Protein AF-A0A6M3KLR3-F1 (afdb_monomer)

Foldseek 3Di:
DQWDWDDDPQWIFIAGNPPRHTPDIGNDPVVSVVVVVVVVVVVVVVDPDDDDPFQFADPPAWAFAAWAAWDDDPPAIDHRHPVLQVLQQVCVVVCPPVDFAFEAAPPDVVRPGQKTQPHWDADPTGIISRDMDGHPVRCCCRPPVQLGAKYWDWAACSVPGWDQHPVPRDTGGTYGRYMYRYNAACVTRNGHNPDGVVPVPPPCCVVCLVLPVVQALDQDPVRDGDQHQADPVSHGDVVSLLQSLCLLPPHHPNHHDPDPCSVSSVVSSCVNCVVVVHDHPPVPDDPVVVVVVVVVVVVVVVVVVVVVVVVVVVVVVVVVVVVVVVVVVVVVVVVVVVVVVVVVVVLVVQLVVQLVLQVPLPQDDDPSVVSSVVLVVCCVPPVPVSVVVSVVSVVVSVVSVVVVVVVPPDDDDPCPVPQLLVVLVVQLQVQCCPVVVVPPVCSVVSSVVSCVVCVPSNVSNVVVVD

pLDDT: mean 87.79, std 15.49, range [32.91, 98.62]

Secondary structure (DSSP, 8-state):
--EEEEEETTEEEEEETTT--EEEEESSHHHHHHHHHHHHHHHHTT-----S---PPPTTSPEEEEESEEEEETTEEEEE-HHHHHHHHHHHHTT-SSS--EEEETT-GGG---EEEEEEEE-SSEEEEEEEEE-HHHHHHHHTS---EEEEEEE-GGGT--EEPTTT--EESSEEEEEEEESSBTT-TTS--SSBS-TTS---S----GGGTTSEEEE-TT--EEEE-B-TTSSB-HHHHHHHHHHHHT-BTTB---STTHHHHHHHHHHHHHHTT-PPTT-SS-THHHHHHHHHHHHHHHHHHHHHHHHHHHHHHHHHHHHHHHHHHHHHHHHHHHHHHHHHHHHHHHHHHHHHHHHT-SSS---HHHHHHHHHHHHHH-HHHHHHHHHHHHHHHHHHHHTTTTTSSSS--TTTTS-HHHHHHHHHHHHHHHHSTT-GGGHHHHHHHHHHH-HHHHHHHHHHH-

Sequence (466 aa):
MPWDIKRDDGKYLVVESDTGKIVGTHDTEEDARKQLAALNINVRHSILLAFEPFATMEYGKPIKLLPMGTFYRGKRVLDLTRDRLQAMLDNFKRGLPRYRVGINLNHKEETGKVGDILDLGLLEDGLYATRYELSDRGRTAVEEEGYDAASAEVVWSLNGSTYQDPETGKEYDNVLVGAALTPRPFFGHKHVALFSADADAEVYDGGDVEEFKGGYLVVEEDGTEHLPVIGDDGKPDRRLMGAAWAALHGGYRGNKYEGPKKQEAIRKLKALYKRLGATPPGEGESSDKEAAMAEDVQKAEEFAAKLQEKDAEIERLTAEAAAAAEKLTAASEKLTVVEAERAAEKRSKRVEELKAEALAYESISLDTDRYVASILSLEEKAPDEASWVKEQFAALDKIAKAAGVTREIGSDREGEDQPPAEQFITLVSAMVTEKFGGDQSKWSEAMAVVGASHPQLAEAYAAAVR

Organism: NCBI:txid1070528

Structure (mmCIF, N/CA/C/O backbone):
data_AF-A0A6M3KLR3-F1
#
_entry.id   AF-A0A6M3KLR3-F1
#
loop_
_atom_site.group_PDB
_atom_site.id
_atom_site.type_symbol
_atom_site.label_atom_id
_atom_site.label_alt_id
_atom_site.label_comp_id
_atom_site.label_asym_id
_atom_site.label_entity_id
_atom_site.label_seq_id
_atom_site.pdbx_PDB_ins_code
_atom_site.Cartn_x
_atom_site.Cartn_y
_atom_site.Cartn_z
_atom_site.occupancy
_atom_site.B_iso_or_equiv
_atom_site.auth_seq_id
_atom_site.auth_comp_id
_atom_site.auth_asym_id
_atom_site.auth_atom_id
_atom_site.pdbx_PDB_model_num
ATOM 1 N N . MET A 1 1 ? -19.067 5.702 -14.223 1.00 64.69 1 MET A N 1
ATOM 2 C CA . MET A 1 1 ? -19.395 4.764 -13.125 1.00 64.69 1 MET A CA 1
ATOM 3 C C . MET A 1 1 ? -19.881 3.493 -13.792 1.00 64.69 1 MET A C 1
ATOM 5 O O . MET A 1 1 ? -20.559 3.647 -14.797 1.00 64.69 1 MET A O 1
ATOM 9 N N . PRO A 1 2 ? -19.514 2.291 -13.327 1.00 89.50 2 PRO A N 1
ATOM 10 C CA . PRO A 1 2 ? -19.787 1.059 -14.068 1.00 89.50 2 PRO A CA 1
ATOM 11 C C . PRO A 1 2 ? -21.244 0.582 -13.960 1.00 89.50 2 PRO A C 1
ATOM 13 O O . PRO A 1 2 ? -21.542 -0.520 -14.402 1.00 89.50 2 PRO A O 1
ATOM 16 N N . TRP A 1 3 ? -22.149 1.379 -13.378 1.00 95.62 3 TRP A N 1
ATOM 17 C CA . TRP A 1 3 ? -23.560 1.032 -13.233 1.00 95.62 3 TRP A CA 1
ATOM 18 C C . TRP A 1 3 ? -24.491 2.184 -13.587 1.00 95.62 3 TRP A C 1
ATOM 20 O O . TRP A 1 3 ? -24.219 3.338 -13.246 1.00 95.62 3 TRP A O 1
ATOM 30 N N . ASP A 1 4 ? -25.635 1.817 -14.159 1.00 97.00 4 ASP A N 1
ATOM 31 C CA . ASP A 1 4 ? -26.747 2.692 -14.520 1.00 97.00 4 ASP A CA 1
ATOM 32 C C . ASP A 1 4 ? -28.066 2.177 -13.932 1.00 97.00 4 ASP A C 1
ATOM 34 O O . ASP A 1 4 ? -28.208 0.995 -13.614 1.00 97.00 4 ASP A O 1
ATOM 38 N N . ILE A 1 5 ? -29.064 3.059 -13.822 1.00 97.69 5 ILE A N 1
ATOM 39 C CA . ILE A 1 5 ? -30.443 2.677 -13.491 1.00 97.69 5 ILE A CA 1
ATOM 40 C C . ILE A 1 5 ? -31.273 2.691 -14.777 1.00 97.69 5 ILE A C 1
ATOM 42 O O . ILE A 1 5 ? -31.345 3.712 -15.461 1.00 97.69 5 ILE A O 1
ATOM 46 N N . LYS A 1 6 ? -31.929 1.574 -15.099 1.00 97.75 6 LYS A N 1
ATOM 47 C CA . LYS A 1 6 ? -32.875 1.443 -16.220 1.00 97.75 6 LYS A CA 1
ATOM 48 C C . LYS A 1 6 ? -34.270 1.120 -15.700 1.00 97.75 6 LYS A C 1
ATOM 50 O O . LYS A 1 6 ? -34.410 0.469 -14.671 1.00 97.75 6 LYS A O 1
ATOM 55 N N . ARG A 1 7 ? -35.309 1.561 -16.409 1.00 97.44 7 ARG A N 1
ATOM 56 C CA . ARG A 1 7 ? -36.700 1.227 -16.080 1.00 97.44 7 ARG A CA 1
ATOM 57 C C . ARG A 1 7 ? -37.193 0.114 -16.998 1.00 97.44 7 ARG A C 1
ATOM 59 O O . ARG A 1 7 ? -37.080 0.263 -18.211 1.00 97.44 7 ARG A O 1
ATOM 66 N N . ASP A 1 8 ? -37.741 -0.949 -16.423 1.00 97.56 8 ASP A N 1
ATOM 67 C CA . ASP A 1 8 ? -38.302 -2.085 -17.161 1.00 97.56 8 ASP A CA 1
ATOM 68 C C . ASP A 1 8 ? -39.515 -2.655 -16.420 1.00 97.56 8 ASP A C 1
ATOM 70 O O . ASP A 1 8 ? -39.472 -2.821 -15.203 1.00 97.56 8 ASP A O 1
ATOM 74 N N . ASP A 1 9 ? -40.614 -2.872 -17.144 1.00 96.50 9 ASP A N 1
ATOM 75 C CA . ASP A 1 9 ? -41.904 -3.360 -16.623 1.00 96.50 9 ASP A CA 1
ATOM 76 C C . ASP A 1 9 ? -42.358 -2.713 -15.293 1.00 96.50 9 ASP A C 1
ATOM 78 O O . ASP A 1 9 ? -42.740 -3.361 -14.320 1.00 96.50 9 ASP A O 1
ATOM 82 N N . GLY A 1 10 ? -42.240 -1.385 -15.209 1.00 96.81 10 GLY A N 1
ATOM 83 C CA . GLY A 1 10 ? -42.621 -0.625 -14.015 1.00 96.81 10 GLY A CA 1
ATOM 84 C C . GLY A 1 10 ? -41.629 -0.688 -12.845 1.00 96.81 10 GLY A C 1
ATOM 85 O O . GLY A 1 10 ? -41.836 0.041 -11.877 1.00 96.81 10 GLY A O 1
ATOM 86 N N . LYS A 1 11 ? -40.539 -1.457 -12.949 1.00 98.06 11 LYS A N 1
ATOM 87 C CA . LYS A 1 11 ? -39.466 -1.566 -11.948 1.00 98.06 11 LYS A CA 1
ATOM 88 C C . LYS A 1 11 ? -38.209 -0.789 -12.349 1.00 98.06 11 LYS A C 1
ATOM 90 O O . LYS A 1 11 ? -38.035 -0.405 -13.507 1.00 98.06 11 LYS A O 1
ATOM 95 N N . TYR A 1 12 ? -37.319 -0.572 -11.381 1.00 98.31 12 TYR A N 1
ATOM 96 C CA . TYR A 1 12 ? -36.020 0.081 -11.553 1.00 98.31 12 TYR A CA 1
ATOM 97 C C . TYR A 1 12 ? -34.890 -0.942 -11.397 1.00 98.31 12 TYR A C 1
ATOM 99 O O . TYR A 1 12 ? -34.679 -1.509 -10.326 1.00 98.31 12 TYR A O 1
ATOM 107 N N . LEU A 1 13 ? -34.167 -1.188 -12.485 1.00 98.25 13 LEU A N 1
ATOM 108 C CA . LEU A 1 13 ? -33.046 -2.116 -12.573 1.00 98.25 13 LEU A CA 1
ATOM 109 C C . LEU A 1 13 ? -31.734 -1.356 -12.401 1.00 98.25 13 LEU A C 1
ATOM 111 O O . LEU A 1 13 ? -31.472 -0.421 -13.153 1.00 98.25 13 LEU A O 1
ATOM 115 N N . VAL A 1 14 ? -30.885 -1.785 -11.472 1.00 97.31 14 VAL A N 1
ATOM 116 C CA . VAL A 1 14 ? -29.479 -1.365 -11.438 1.00 97.31 14 VAL A CA 1
ATOM 117 C C . VAL A 1 14 ? -28.708 -2.339 -12.323 1.00 97.31 14 VAL A C 1
ATOM 119 O O . VAL A 1 14 ? -28.723 -3.546 -12.068 1.00 97.31 14 VAL A O 1
ATOM 122 N N . VAL A 1 15 ? -28.084 -1.840 -13.387 1.00 97.12 15 VAL A N 1
ATOM 123 C CA . VAL A 1 15 ? -27.393 -2.649 -14.400 1.00 97.12 15 VAL A CA 1
ATOM 124 C C . VAL A 1 15 ? -25.942 -2.225 -14.534 1.00 97.12 15 VAL A C 1
ATOM 126 O O . VAL A 1 15 ? -25.632 -1.045 -14.433 1.00 97.12 15 VAL A O 1
ATOM 129 N N . GLU A 1 16 ? -25.053 -3.181 -14.770 1.00 95.06 16 GLU A N 1
ATOM 130 C CA . GLU A 1 16 ? -23.662 -2.911 -15.128 1.00 95.06 16 GLU A CA 1
ATOM 131 C C . GLU A 1 16 ? -23.596 -2.339 -16.553 1.00 95.06 16 GLU A C 1
ATOM 133 O O . GLU A 1 16 ? -24.139 -2.934 -17.486 1.00 95.06 16 GLU A O 1
ATOM 138 N N . SER A 1 17 ? -22.980 -1.168 -16.716 1.00 92.56 17 SER A N 1
ATOM 139 C CA . SER A 1 17 ? -23.013 -0.377 -17.954 1.00 92.56 17 SER A CA 1
ATOM 140 C C . SER A 1 17 ? -22.397 -1.120 -19.143 1.00 92.56 17 SER A C 1
ATOM 142 O O . SER A 1 17 ? -22.931 -1.041 -20.248 1.00 92.56 17 SER A O 1
ATOM 144 N N . ASP A 1 18 ? -21.329 -1.889 -18.910 1.00 86.94 18 ASP A N 1
ATOM 145 C CA . ASP A 1 18 ? -20.565 -2.558 -19.972 1.00 86.94 18 ASP A CA 1
ATOM 146 C C . ASP A 1 18 ? -21.194 -3.887 -20.409 1.00 86.94 18 ASP A C 1
ATOM 148 O O . ASP A 1 18 ? -21.203 -4.230 -21.591 1.00 86.94 18 ASP A O 1
ATOM 152 N N . THR A 1 19 ? -21.729 -4.653 -19.456 1.00 94.12 19 THR A N 1
ATOM 153 C CA . THR A 1 19 ? -22.239 -6.012 -19.704 1.00 94.12 19 THR A CA 1
ATOM 154 C C . THR A 1 19 ? -23.759 -6.058 -19.840 1.00 94.12 19 THR A C 1
ATOM 156 O O . THR A 1 19 ? -24.314 -7.046 -20.319 1.00 94.12 19 THR A O 1
ATOM 159 N N . GLY A 1 20 ? -24.457 -5.015 -19.382 1.00 95.44 20 GLY A N 1
ATOM 160 C CA . GLY A 1 20 ? -25.910 -5.000 -19.237 1.00 95.44 20 GLY A CA 1
ATOM 161 C C . GLY A 1 20 ? -26.434 -5.919 -18.128 1.00 95.44 20 GLY A C 1
ATOM 162 O O . GLY A 1 20 ? -27.649 -6.082 -18.007 1.00 95.44 20 GLY A O 1
ATOM 163 N N . LYS A 1 21 ? -25.556 -6.529 -17.320 1.00 95.69 21 LYS A N 1
ATOM 164 C CA . LYS A 1 21 ? -25.944 -7.465 -16.261 1.00 95.69 21 LYS A CA 1
ATOM 165 C C . LYS A 1 21 ? -26.745 -6.749 -15.174 1.00 95.69 21 LYS A C 1
ATOM 167 O O . LYS A 1 21 ? -26.287 -5.760 -14.607 1.00 95.69 21 LYS A O 1
ATOM 172 N N . ILE A 1 22 ? -27.922 -7.280 -14.844 1.00 97.06 22 ILE A N 1
ATOM 173 C CA . ILE A 1 22 ? -28.763 -6.771 -13.754 1.00 97.06 22 ILE A CA 1
ATOM 174 C C . ILE A 1 22 ? -28.137 -7.178 -12.417 1.00 97.06 22 ILE A C 1
ATOM 176 O O . ILE A 1 22 ? -27.968 -8.365 -12.137 1.00 97.06 22 ILE A O 1
ATOM 180 N N . VAL A 1 23 ? -27.796 -6.187 -11.594 1.00 96.56 23 VAL A N 1
ATOM 181 C CA . VAL A 1 23 ? -27.228 -6.369 -10.247 1.00 96.56 23 VAL A CA 1
ATOM 182 C C . VAL A 1 23 ? -28.242 -6.082 -9.137 1.00 96.56 23 VAL A C 1
ATOM 184 O O . VAL A 1 23 ? -28.005 -6.418 -7.978 1.00 96.56 23 VAL A O 1
ATOM 187 N N . GLY A 1 24 ? -29.392 -5.499 -9.470 1.00 97.31 24 GLY A N 1
ATOM 188 C CA . GLY A 1 24 ? -30.522 -5.387 -8.555 1.00 97.31 24 GLY A CA 1
ATOM 189 C C . GLY A 1 24 ? -31.787 -4.872 -9.227 1.00 97.31 24 GLY A C 1
ATOM 190 O O . GLY A 1 24 ? -31.746 -4.287 -10.309 1.00 97.31 24 GLY A O 1
ATOM 191 N N . THR A 1 25 ? -32.922 -5.112 -8.579 1.00 98.06 25 THR A N 1
ATOM 192 C CA . THR A 1 25 ? -34.257 -4.755 -9.066 1.00 98.06 25 THR A CA 1
ATOM 193 C C . THR A 1 25 ? -35.068 -4.195 -7.909 1.00 98.06 25 THR A C 1
ATOM 195 O O . THR A 1 25 ? -35.180 -4.846 -6.873 1.00 98.06 25 THR A O 1
ATOM 198 N N . HIS A 1 26 ? -35.644 -3.010 -8.098 1.00 97.81 26 HIS A N 1
ATOM 199 C CA . HIS A 1 26 ? -36.351 -2.264 -7.059 1.00 97.81 26 HIS A CA 1
ATOM 200 C C . HIS A 1 26 ? -37.706 -1.788 -7.558 1.00 97.81 26 HIS A C 1
ATOM 202 O O . HIS A 1 26 ? -37.866 -1.469 -8.738 1.00 97.81 26 HIS A O 1
ATOM 208 N N . ASP A 1 27 ? -38.672 -1.696 -6.650 1.00 97.88 27 ASP A N 1
ATOM 209 C CA . ASP A 1 27 ? -40.000 -1.173 -6.973 1.00 97.88 27 ASP A CA 1
ATOM 210 C C . ASP A 1 27 ? -40.007 0.370 -7.056 1.00 97.88 27 ASP A C 1
ATOM 212 O O . ASP A 1 27 ? -40.893 0.949 -7.681 1.00 97.88 27 ASP A O 1
ATOM 216 N N . THR A 1 28 ? -39.000 1.050 -6.486 1.00 97.81 28 THR A N 1
ATOM 217 C CA . THR A 1 28 ? -38.865 2.517 -6.505 1.00 97.81 28 THR A CA 1
ATOM 218 C C . THR A 1 28 ? -37.498 2.970 -7.029 1.00 97.81 28 THR A C 1
ATOM 220 O O . THR A 1 28 ? -36.493 2.267 -6.899 1.00 97.81 28 THR A O 1
ATOM 223 N N . GLU A 1 29 ? -37.437 4.175 -7.610 1.00 97.31 29 GLU A N 1
ATOM 224 C CA . GLU A 1 29 ? -36.170 4.775 -8.059 1.00 97.31 29 GLU A CA 1
ATOM 225 C C . GLU A 1 29 ? -35.236 5.086 -6.882 1.00 97.31 29 GLU A C 1
ATOM 227 O O . GLU A 1 29 ? -34.014 5.009 -7.012 1.00 97.31 29 GLU A O 1
ATOM 232 N N . GLU A 1 30 ? -35.802 5.443 -5.727 1.00 97.12 30 GLU A N 1
ATOM 233 C CA . GLU A 1 30 ? -35.040 5.814 -4.536 1.00 97.12 30 GLU A CA 1
ATOM 234 C C . GLU A 1 30 ? -34.200 4.637 -4.023 1.00 97.12 30 GLU A C 1
ATOM 236 O O . GLU A 1 30 ? -33.014 4.803 -3.733 1.00 97.12 30 GLU A O 1
ATOM 241 N N . ASP A 1 31 ? -34.774 3.435 -3.983 1.00 96.75 31 ASP A N 1
ATOM 242 C CA . ASP A 1 31 ? -34.063 2.239 -3.524 1.00 96.75 31 ASP A CA 1
ATOM 243 C C . ASP A 1 31 ? -33.001 1.781 -4.533 1.00 96.75 31 ASP A C 1
ATOM 245 O O . ASP A 1 31 ? -31.880 1.433 -4.144 1.00 96.75 31 ASP A O 1
ATOM 249 N N . ALA A 1 32 ? -33.277 1.925 -5.836 1.00 97.50 32 ALA A N 1
ATOM 250 C CA . ALA A 1 32 ? -32.270 1.728 -6.878 1.00 97.50 32 ALA A CA 1
ATOM 251 C C . ALA A 1 32 ? -31.092 2.709 -6.732 1.00 97.50 32 ALA A C 1
ATOM 253 O O . ALA A 1 32 ? -29.932 2.313 -6.868 1.00 97.50 32 ALA A O 1
ATOM 254 N N . ARG A 1 33 ? -31.356 3.976 -6.378 1.00 96.81 33 ARG A N 1
ATOM 255 C CA . ARG A 1 33 ? -30.308 4.971 -6.089 1.00 96.81 33 ARG A CA 1
ATOM 256 C C . ARG A 1 33 ? -29.517 4.645 -4.823 1.00 96.81 33 ARG A C 1
ATOM 258 O O . ARG A 1 33 ? -28.307 4.862 -4.823 1.00 96.81 33 ARG A O 1
ATOM 265 N N . LYS A 1 34 ? -30.145 4.103 -3.774 1.00 96.19 34 LYS A N 1
ATOM 266 C CA . LYS A 1 34 ? -29.439 3.642 -2.560 1.00 96.19 34 LYS A CA 1
ATOM 267 C C . LYS A 1 34 ? -28.484 2.493 -2.877 1.00 96.19 34 LYS A C 1
ATOM 269 O O . LYS A 1 34 ? -27.325 2.545 -2.467 1.00 96.19 34 LYS A O 1
ATOM 274 N N . GLN A 1 35 ? -28.922 1.500 -3.658 1.00 96.00 35 GLN A N 1
ATOM 275 C CA . GLN A 1 35 ? -28.031 0.423 -4.099 1.00 96.00 35 GLN A CA 1
ATOM 276 C C . GLN A 1 35 ? -26.902 0.964 -4.985 1.00 96.00 35 GLN A C 1
ATOM 278 O O . GLN A 1 35 ? -25.744 0.610 -4.775 1.00 96.00 35 GLN A O 1
ATOM 283 N N . LEU A 1 36 ? -27.208 1.855 -5.934 1.00 94.88 36 LEU A N 1
ATOM 284 C CA . LEU A 1 36 ? -26.199 2.491 -6.781 1.00 94.88 36 LEU A CA 1
ATOM 285 C C . LEU A 1 36 ? -25.166 3.268 -5.945 1.00 94.88 36 LEU A C 1
ATOM 287 O O . LEU A 1 36 ? -23.969 3.183 -6.207 1.00 94.88 36 LEU A O 1
ATOM 291 N N . ALA A 1 37 ? -25.601 3.995 -4.912 1.00 92.31 37 ALA A N 1
ATOM 292 C CA . ALA A 1 37 ? -24.709 4.687 -3.986 1.00 92.31 37 ALA A CA 1
ATOM 293 C C . ALA A 1 37 ? -23.812 3.706 -3.211 1.00 92.31 37 ALA A C 1
ATOM 295 O O . ALA A 1 37 ? -22.608 3.937 -3.129 1.00 92.31 37 ALA A O 1
ATOM 296 N N . ALA A 1 38 ? -24.358 2.590 -2.718 1.00 90.94 38 ALA A N 1
ATOM 297 C CA . ALA A 1 38 ? -23.584 1.550 -2.037 1.00 90.94 38 ALA A CA 1
ATOM 298 C C . ALA A 1 38 ? -22.542 0.893 -2.962 1.00 90.94 38 ALA A C 1
ATOM 300 O O . ALA A 1 38 ? -21.378 0.752 -2.588 1.00 90.94 38 ALA A O 1
ATOM 301 N N . LEU A 1 39 ? -22.925 0.564 -4.200 1.00 89.94 39 LEU A N 1
ATOM 302 C CA . LEU A 1 39 ? -22.010 0.034 -5.216 1.00 89.94 39 LEU A CA 1
ATOM 303 C C . LEU A 1 39 ? -20.892 1.035 -5.546 1.00 89.94 39 LEU A C 1
ATOM 305 O O . LEU A 1 39 ? -19.725 0.659 -5.635 1.00 89.94 39 LEU A O 1
ATOM 309 N N . ASN A 1 40 ? -21.219 2.326 -5.645 1.00 83.50 40 ASN A N 1
ATOM 310 C CA . ASN A 1 40 ? -20.231 3.376 -5.893 1.00 83.50 40 ASN A CA 1
ATOM 311 C C . ASN A 1 40 ? -19.298 3.631 -4.702 1.00 83.50 40 ASN A C 1
ATOM 313 O O . ASN A 1 40 ? -18.135 3.964 -4.919 1.00 83.50 40 ASN A O 1
ATOM 317 N N . ILE A 1 41 ? -19.762 3.464 -3.460 1.00 78.38 41 ILE A N 1
ATOM 318 C CA . ILE A 1 41 ? -18.899 3.512 -2.268 1.00 78.38 41 ILE A CA 1
ATOM 319 C C . ILE A 1 41 ? -17.900 2.349 -2.297 1.00 78.38 41 ILE A C 1
ATOM 321 O O . ILE A 1 41 ? -16.714 2.559 -2.035 1.00 78.38 41 ILE A O 1
ATOM 325 N N . ASN A 1 42 ? -18.347 1.158 -2.698 1.00 68.31 42 ASN A N 1
ATOM 326 C CA . ASN A 1 42 ? -17.483 -0.017 -2.813 1.00 68.31 42 ASN A CA 1
ATOM 327 C C . ASN A 1 42 ? -16.468 0.109 -3.966 1.00 68.31 42 ASN A C 1
ATOM 329 O O . ASN A 1 42 ? -15.331 -0.323 -3.814 1.00 68.31 42 ASN A O 1
ATOM 333 N N . VAL A 1 43 ? -16.818 0.777 -5.074 1.00 64.75 43 VAL A N 1
ATOM 334 C CA . VAL A 1 43 ? -15.871 1.048 -6.181 1.00 64.75 43 VAL A CA 1
ATOM 335 C C . VAL A 1 43 ? -14.939 2.216 -5.911 1.00 64.75 43 VAL A C 1
ATOM 337 O O . VAL A 1 43 ? -13.802 2.221 -6.380 1.00 64.75 43 VAL A O 1
ATOM 340 N N . ARG A 1 44 ? -15.359 3.209 -5.122 1.00 48.28 44 ARG A N 1
ATOM 341 C CA . ARG A 1 44 ? -14.457 4.294 -4.711 1.00 48.28 44 ARG A CA 1
ATOM 342 C C . ARG A 1 44 ? -13.324 3.814 -3.804 1.00 48.28 44 ARG A C 1
ATOM 344 O O . ARG A 1 44 ? -12.291 4.467 -3.791 1.00 48.28 44 ARG A O 1
ATOM 351 N N . HIS A 1 45 ? -13.462 2.669 -3.136 1.00 46.06 45 HIS A N 1
ATOM 352 C CA . HIS A 1 45 ? -12.348 2.041 -2.416 1.00 46.06 45 HIS A CA 1
ATOM 353 C C . HIS A 1 45 ? -11.395 1.246 -3.329 1.00 46.06 45 HIS A C 1
ATOM 355 O O . HIS A 1 45 ? -10.300 0.905 -2.897 1.00 46.06 45 HIS A O 1
ATOM 361 N N . SER A 1 46 ? -11.759 0.989 -4.592 1.00 44.69 46 SER A N 1
ATOM 362 C CA . SER A 1 46 ? -10.899 0.296 -5.565 1.00 44.69 46 SER A CA 1
ATOM 363 C C . SER A 1 46 ? -10.278 1.214 -6.625 1.00 44.69 46 SER A C 1
ATOM 365 O O . SER A 1 46 ? -9.477 0.750 -7.430 1.00 44.69 46 SER A O 1
ATOM 367 N N . ILE A 1 47 ? -10.609 2.511 -6.639 1.00 42.50 47 ILE A N 1
ATOM 368 C CA . ILE A 1 47 ? -9.911 3.516 -7.455 1.00 42.50 47 ILE A CA 1
ATOM 369 C C . ILE A 1 47 ? -9.044 4.358 -6.518 1.00 42.50 47 ILE A C 1
ATOM 371 O O . ILE A 1 47 ? -9.415 5.448 -6.087 1.00 42.50 47 ILE A O 1
ATOM 375 N N . LEU A 1 48 ? -7.867 3.817 -6.205 1.00 38.06 48 LEU A N 1
ATOM 376 C CA . LEU A 1 48 ? -6.731 4.584 -5.709 1.00 38.06 48 LEU A CA 1
ATOM 377 C C . LEU A 1 48 ? -6.357 5.614 -6.784 1.00 38.06 48 LEU A C 1
ATOM 379 O O . LEU A 1 48 ? -5.688 5.304 -7.768 1.00 38.06 48 LEU A O 1
ATOM 383 N N . LEU A 1 49 ? -6.810 6.852 -6.601 1.00 38.47 49 LEU A N 1
ATOM 384 C CA . LEU A 1 49 ? -6.210 8.011 -7.248 1.00 38.47 49 LEU A CA 1
ATOM 385 C C . LEU A 1 49 ? -4.752 8.109 -6.767 1.00 38.47 49 LEU A C 1
ATOM 387 O O . LEU A 1 49 ? -4.474 8.536 -5.649 1.00 38.47 49 LEU A O 1
ATOM 391 N N . ALA A 1 50 ? -3.822 7.673 -7.623 1.00 41.78 50 ALA A N 1
ATOM 392 C CA . ALA A 1 50 ? -2.459 8.199 -7.683 1.00 41.78 50 ALA A CA 1
ATOM 393 C C . ALA A 1 50 ? -2.576 9.735 -7.731 1.00 41.78 50 ALA A C 1
ATOM 395 O O . ALA A 1 50 ? -3.372 10.258 -8.504 1.00 41.78 50 ALA A O 1
ATOM 396 N N . PHE A 1 51 ? -1.980 10.511 -6.834 1.00 36.66 51 PHE A N 1
ATOM 397 C CA . PHE A 1 51 ? -0.555 10.690 -6.600 1.00 36.66 51 PHE A CA 1
ATOM 398 C C . PHE A 1 51 ? -0.338 10.991 -5.106 1.00 36.66 51 PHE A C 1
ATOM 400 O O . PHE A 1 51 ? -0.580 12.103 -4.649 1.00 36.66 51 PHE A O 1
ATOM 407 N N . GLU A 1 52 ? 0.133 10.006 -4.350 1.00 35.12 52 GLU A N 1
ATOM 408 C CA . GLU A 1 52 ? 0.938 10.279 -3.152 1.00 35.12 52 GLU A CA 1
ATOM 409 C C . GLU A 1 52 ? 2.389 10.012 -3.555 1.00 35.12 52 GLU A C 1
ATOM 411 O O . GLU A 1 52 ? 2.583 9.184 -4.457 1.00 35.12 52 GLU A O 1
ATOM 416 N N . PRO A 1 53 ? 3.393 10.667 -2.943 1.00 39.66 53 PRO A N 1
ATOM 417 C CA . PRO A 1 53 ? 4.781 10.305 -3.178 1.00 39.66 53 PRO A CA 1
ATOM 418 C C . PRO A 1 53 ? 4.921 8.796 -2.972 1.00 39.66 53 PRO A C 1
ATOM 420 O O . PRO A 1 53 ? 4.551 8.237 -1.941 1.00 39.66 53 PRO A O 1
ATOM 423 N N . PHE A 1 54 ? 5.320 8.156 -4.061 1.00 42.81 54 PHE A N 1
ATOM 424 C CA . PHE A 1 54 ? 5.543 6.736 -4.242 1.00 42.81 54 PHE A CA 1
ATOM 425 C C . PHE A 1 54 ? 6.188 6.110 -3.000 1.00 42.81 54 PHE A C 1
ATOM 427 O O . PHE A 1 54 ? 7.178 6.637 -2.499 1.00 42.81 54 PHE A O 1
ATOM 434 N N . ALA A 1 55 ? 5.604 5.019 -2.487 1.00 46.81 55 ALA A N 1
ATOM 435 C CA . ALA A 1 55 ? 6.141 4.306 -1.333 1.00 46.81 55 ALA A CA 1
ATOM 436 C C . ALA A 1 55 ? 7.568 3.850 -1.662 1.00 46.81 55 ALA A C 1
ATOM 438 O O . ALA A 1 55 ? 7.773 2.934 -2.451 1.00 46.81 55 ALA A O 1
ATOM 439 N N . THR A 1 56 ? 8.543 4.553 -1.105 1.00 62.16 56 THR A N 1
ATOM 440 C CA . THR A 1 56 ? 9.962 4.299 -1.316 1.00 62.16 56 THR A CA 1
ATOM 441 C C . THR A 1 56 ? 10.346 3.116 -0.441 1.00 62.16 56 THR A C 1
ATOM 443 O O . THR A 1 56 ? 9.965 3.061 0.732 1.00 62.16 56 THR A O 1
ATOM 446 N N . MET A 1 57 ? 11.082 2.147 -0.980 1.00 77.75 57 MET A N 1
ATOM 447 C CA . MET A 1 57 ? 11.705 1.129 -0.143 1.00 77.75 57 MET A CA 1
ATOM 448 C C . MET A 1 57 ? 12.599 1.813 0.900 1.00 77.75 57 MET A C 1
ATOM 450 O O . MET A 1 57 ? 13.593 2.448 0.566 1.00 77.75 57 MET A O 1
ATOM 454 N N . GLU A 1 58 ? 12.256 1.661 2.177 1.00 82.38 58 GLU A N 1
ATOM 455 C CA . GLU A 1 58 ? 13.072 2.157 3.281 1.00 82.38 58 GLU A CA 1
ATOM 456 C C . GLU A 1 58 ? 13.984 1.043 3.797 1.00 82.38 58 GLU A C 1
ATOM 458 O O . GLU A 1 58 ? 13.518 -0.025 4.211 1.00 82.38 58 GLU A O 1
ATOM 463 N N . TYR A 1 59 ? 15.295 1.288 3.800 1.00 83.06 59 TYR A N 1
ATOM 464 C CA . TYR A 1 59 ? 16.260 0.326 4.319 1.00 83.06 59 TYR A CA 1
ATOM 465 C C . TYR A 1 59 ? 15.966 -0.037 5.786 1.00 83.06 59 TYR A C 1
ATOM 467 O O . TYR A 1 59 ? 15.760 0.826 6.637 1.00 83.06 59 TYR A O 1
ATOM 475 N N . GLY A 1 60 ? 15.947 -1.337 6.088 1.00 86.06 60 GLY A N 1
ATOM 476 C CA . GLY A 1 60 ? 15.665 -1.868 7.422 1.00 86.06 60 GLY A CA 1
ATOM 477 C C . GLY A 1 60 ? 14.181 -2.111 7.720 1.00 86.06 60 GLY A C 1
ATOM 478 O O . GLY A 1 60 ? 13.876 -2.713 8.751 1.00 86.06 60 GLY A O 1
ATOM 479 N N . LYS A 1 61 ? 13.257 -1.712 6.835 1.00 93.12 61 LYS A N 1
ATOM 480 C CA . LYS A 1 61 ? 11.831 -2.067 6.930 1.00 93.12 61 LYS A CA 1
ATOM 481 C C . LYS A 1 61 ? 11.498 -3.274 6.045 1.00 93.12 61 LYS A C 1
ATOM 483 O O . LYS A 1 61 ? 12.155 -3.470 5.029 1.00 93.12 61 LYS A O 1
ATOM 488 N N . PRO A 1 62 ? 10.470 -4.078 6.378 1.00 94.81 62 PRO A N 1
ATOM 489 C CA . PRO A 1 62 ? 10.027 -5.172 5.519 1.00 94.81 62 PRO A CA 1
ATOM 490 C C . PRO A 1 62 ? 9.766 -4.729 4.073 1.00 94.81 62 PRO A C 1
ATOM 492 O O . PRO A 1 62 ? 9.067 -3.745 3.840 1.00 94.81 62 PRO A O 1
ATOM 495 N N . ILE A 1 63 ? 10.267 -5.496 3.104 1.00 93.12 63 ILE A N 1
ATOM 496 C CA . ILE A 1 63 ? 10.076 -5.219 1.673 1.00 93.12 63 ILE A CA 1
ATOM 497 C C . ILE A 1 63 ? 8.871 -6.009 1.178 1.00 93.12 63 ILE A C 1
ATOM 499 O O . ILE A 1 63 ? 8.857 -7.235 1.291 1.00 93.12 63 ILE A O 1
ATOM 503 N N . LYS A 1 64 ? 7.879 -5.347 0.581 1.00 93.19 64 LYS A N 1
ATOM 504 C CA . LYS A 1 64 ? 6.784 -6.049 -0.101 1.00 93.19 64 LYS A CA 1
ATOM 505 C C . LYS A 1 64 ? 7.329 -6.721 -1.365 1.00 93.19 64 LYS A C 1
ATOM 507 O O . LYS A 1 64 ? 7.885 -6.045 -2.222 1.00 93.19 64 LYS A O 1
ATOM 512 N N . LEU A 1 65 ? 7.166 -8.038 -1.482 1.00 93.50 65 LEU A N 1
ATOM 513 C CA . LEU A 1 65 ? 7.625 -8.828 -2.633 1.00 93.50 65 LEU A CA 1
ATOM 514 C C . LEU A 1 65 ? 6.495 -9.140 -3.613 1.00 93.50 65 LEU A C 1
ATOM 516 O O . LEU A 1 65 ? 6.695 -9.073 -4.821 1.00 93.50 65 LEU A O 1
ATOM 520 N N . LEU A 1 66 ? 5.308 -9.471 -3.094 1.00 93.38 66 LEU A N 1
ATOM 521 C CA . LEU A 1 66 ? 4.113 -9.776 -3.883 1.00 93.38 66 LEU A CA 1
ATOM 522 C C . LEU A 1 66 ? 2.869 -9.196 -3.192 1.00 93.38 66 LEU A C 1
ATOM 524 O O . LEU A 1 66 ? 2.620 -9.544 -2.037 1.00 93.38 66 LEU A O 1
ATOM 528 N N . PRO A 1 67 ? 2.072 -8.341 -3.853 1.00 93.19 67 PRO A N 1
ATOM 529 C CA . PRO A 1 67 ? 0.803 -7.867 -3.323 1.00 93.19 67 PRO A CA 1
ATOM 530 C C . PRO A 1 67 ? -0.263 -8.960 -3.426 1.00 93.19 67 PRO A C 1
ATOM 532 O O . PRO A 1 67 ? -0.175 -9.862 -4.258 1.00 93.19 67 PRO A O 1
ATOM 535 N N . MET A 1 68 ? -1.299 -8.854 -2.603 1.00 94.00 68 MET A N 1
ATOM 536 C CA . MET A 1 68 ? -2.497 -9.678 -2.723 1.00 94.00 68 MET A CA 1
ATOM 537 C C . MET A 1 68 ? -3.495 -9.035 -3.695 1.00 94.00 68 MET A C 1
ATOM 539 O O . MET A 1 68 ? -3.665 -7.816 -3.689 1.00 94.00 68 MET A O 1
ATOM 543 N N . GLY A 1 69 ? -4.163 -9.844 -4.520 1.00 93.38 69 GLY A N 1
ATOM 544 C CA . GLY A 1 69 ? -5.205 -9.390 -5.448 1.00 93.38 69 GLY A CA 1
ATOM 545 C C . GLY A 1 69 ? -5.026 -9.887 -6.882 1.00 93.38 69 GLY A C 1
ATOM 546 O O . GLY A 1 69 ? -4.168 -10.720 -7.171 1.00 93.38 69 GLY A O 1
ATOM 547 N N . THR A 1 70 ? -5.846 -9.358 -7.789 1.00 92.44 70 THR A N 1
ATOM 548 C CA . THR A 1 70 ? -5.838 -9.724 -9.209 1.00 92.44 70 THR A CA 1
ATOM 549 C C . THR A 1 70 ? -5.230 -8.600 -10.047 1.00 92.44 70 THR A C 1
ATOM 551 O O . THR A 1 70 ? -5.703 -7.464 -10.017 1.00 92.44 70 THR A O 1
ATOM 554 N N . PHE A 1 71 ? -4.194 -8.925 -10.821 1.00 88.81 71 PHE A N 1
ATOM 555 C CA . PHE A 1 71 ? -3.394 -7.976 -11.596 1.00 88.81 71 PHE A CA 1
ATOM 556 C C . PHE A 1 71 ? -3.449 -8.289 -13.091 1.00 88.81 71 PHE A C 1
ATOM 558 O O . PHE A 1 71 ? -3.455 -9.451 -13.499 1.00 88.81 71 PHE A O 1
ATOM 565 N N . TYR A 1 72 ? -3.445 -7.243 -13.917 1.00 85.94 72 TYR A N 1
ATOM 566 C CA . TYR A 1 72 ? -3.636 -7.347 -15.364 1.00 85.94 72 TYR A CA 1
ATOM 567 C C . TYR A 1 72 ? -2.453 -6.744 -16.124 1.00 85.94 72 TYR A C 1
ATOM 569 O O . TYR A 1 72 ? -2.029 -5.626 -15.839 1.00 85.94 72 TYR A O 1
ATOM 577 N N . ARG A 1 73 ? -1.944 -7.461 -17.133 1.00 80.81 73 ARG A N 1
ATOM 578 C CA . ARG A 1 73 ? -0.980 -6.936 -18.118 1.00 80.81 73 ARG A CA 1
ATOM 579 C C . ARG A 1 73 ? -1.317 -7.476 -19.503 1.00 80.81 73 ARG A C 1
ATOM 581 O O . ARG A 1 73 ? -1.022 -8.629 -19.828 1.00 80.81 73 ARG A O 1
ATOM 588 N N . GLY A 1 74 ? -1.957 -6.647 -20.324 1.00 85.06 74 GLY A N 1
ATOM 589 C CA . GLY A 1 74 ? -2.500 -7.079 -21.612 1.00 85.06 74 GLY A CA 1
ATOM 590 C C . GLY A 1 74 ? -3.503 -8.222 -21.422 1.00 85.06 74 GLY A C 1
ATOM 591 O O . GLY A 1 74 ? -4.467 -8.086 -20.679 1.00 85.06 74 GLY A O 1
ATOM 592 N N . LYS A 1 75 ? -3.256 -9.370 -22.064 1.00 85.50 75 LYS A N 1
ATOM 593 C CA . LYS A 1 75 ? -4.094 -10.580 -21.930 1.00 85.50 75 LYS A CA 1
ATOM 594 C C . LYS A 1 75 ? -3.752 -11.445 -20.710 1.00 85.50 75 LYS A C 1
ATOM 596 O O . LYS A 1 75 ? -4.416 -12.451 -20.478 1.00 85.50 75 LYS A O 1
ATOM 601 N N . ARG A 1 76 ? -2.692 -11.112 -19.965 1.00 80.88 76 ARG A N 1
ATOM 602 C CA . ARG A 1 76 ? -2.260 -11.886 -18.796 1.00 80.88 76 ARG A CA 1
ATOM 603 C C . ARG A 1 76 ? -3.025 -11.416 -17.566 1.00 80.88 76 ARG A C 1
ATOM 605 O O . ARG A 1 76 ? -3.044 -10.220 -17.276 1.00 80.88 76 ARG A O 1
ATOM 612 N N . VAL A 1 77 ? -3.594 -12.377 -16.848 1.00 88.25 77 VAL A N 1
ATOM 613 C CA . VAL A 1 77 ? -4.228 -12.184 -15.543 1.00 88.25 77 VAL A CA 1
ATOM 614 C C . VAL A 1 77 ? -3.400 -12.945 -14.520 1.00 88.25 77 VAL A C 1
ATOM 616 O O . VAL A 1 77 ? -3.137 -14.134 -14.699 1.00 88.25 77 VAL A O 1
ATOM 619 N N . LEU A 1 78 ? -2.961 -12.252 -13.476 1.00 89.69 78 LEU A N 1
ATOM 620 C CA . LEU A 1 78 ? -2.218 -12.832 -12.369 1.00 89.69 78 LEU A CA 1
ATOM 621 C C . LEU A 1 78 ? -3.053 -12.699 -11.099 1.00 89.69 78 LEU A C 1
ATOM 623 O O . LEU A 1 78 ? -3.275 -11.589 -10.626 1.00 89.69 78 LEU A O 1
ATOM 627 N N . ASP A 1 79 ? -3.513 -13.827 -10.565 1.00 93.19 79 ASP A N 1
ATOM 628 C CA . ASP A 1 79 ? -4.320 -13.860 -9.347 1.00 93.19 79 ASP A CA 1
ATOM 629 C C . ASP A 1 79 ? -3.480 -14.316 -8.146 1.00 93.19 79 ASP A C 1
ATOM 631 O O . ASP A 1 79 ? -3.098 -15.487 -8.018 1.00 93.19 79 ASP A O 1
ATOM 635 N N . LEU A 1 80 ? -3.148 -13.354 -7.286 1.00 94.69 80 LEU A N 1
ATOM 636 C CA . LEU A 1 80 ? -2.314 -13.517 -6.101 1.00 94.69 80 LEU A CA 1
ATOM 637 C C . LEU A 1 80 ? -3.203 -13.631 -4.865 1.00 94.69 80 LEU A C 1
ATOM 639 O O . LEU A 1 80 ? -3.401 -12.677 -4.111 1.00 94.69 80 LEU A O 1
ATOM 643 N N . THR A 1 81 ? -3.756 -14.825 -4.672 1.00 96.94 81 THR A N 1
ATOM 644 C CA . THR A 1 81 ? -4.589 -15.148 -3.512 1.00 96.94 81 THR A CA 1
ATOM 645 C C . THR A 1 81 ? -3.748 -15.349 -2.252 1.00 96.94 81 THR A C 1
ATOM 647 O O . THR A 1 81 ? -2.564 -15.695 -2.313 1.00 96.94 81 THR A O 1
ATOM 650 N N . ARG A 1 82 ? -4.382 -15.200 -1.082 1.00 97.19 82 ARG A N 1
ATOM 651 C CA . ARG A 1 82 ? -3.747 -15.467 0.216 1.00 97.19 82 ARG A CA 1
ATOM 652 C C . ARG A 1 82 ? -3.148 -16.873 0.288 1.00 97.19 82 ARG A C 1
ATOM 654 O O . ARG A 1 82 ? -2.009 -17.010 0.718 1.00 97.19 82 ARG A O 1
ATOM 661 N N . ASP A 1 83 ? -3.871 -17.884 -0.188 1.00 98.12 83 ASP A N 1
ATOM 662 C CA . ASP A 1 83 ? -3.418 -19.282 -0.172 1.00 98.12 83 ASP A CA 1
ATOM 663 C C . ASP A 1 83 ? -2.160 -19.491 -1.019 1.00 98.12 83 ASP A C 1
ATOM 665 O O . ASP A 1 83 ? -1.258 -20.231 -0.632 1.00 98.12 83 ASP A O 1
ATOM 669 N N . ARG A 1 84 ? -2.059 -18.797 -2.159 1.00 97.44 84 ARG A N 1
ATOM 670 C CA . ARG A 1 84 ? -0.885 -18.876 -3.032 1.00 97.44 84 ARG A CA 1
ATOM 671 C C . ARG A 1 84 ? 0.348 -18.262 -2.374 1.00 97.44 84 ARG A C 1
ATOM 673 O O . ARG A 1 84 ? 1.430 -18.849 -2.410 1.00 97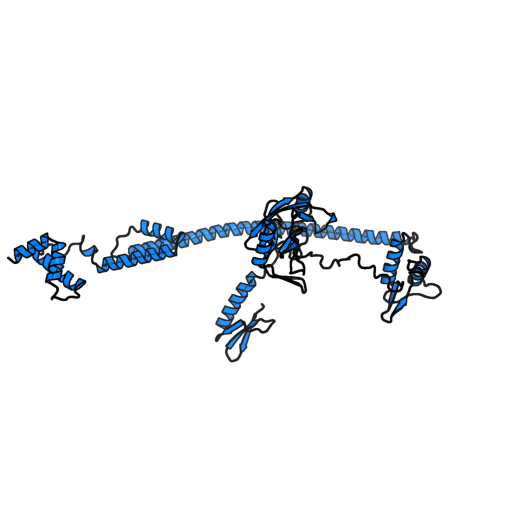.44 84 ARG A O 1
ATOM 680 N N . LEU A 1 85 ? 0.175 -17.098 -1.750 1.00 97.81 85 LEU A N 1
ATOM 681 C CA . LEU A 1 85 ? 1.242 -16.427 -1.008 1.00 97.81 85 LEU A CA 1
ATOM 682 C C . LEU A 1 85 ? 1.633 -17.212 0.255 1.00 97.81 85 LEU A C 1
ATOM 684 O O . LEU A 1 85 ? 2.817 -17.307 0.571 1.00 97.81 85 LEU A O 1
ATOM 688 N N . GLN A 1 86 ? 0.666 -17.839 0.932 1.00 98.50 86 GLN A N 1
ATOM 689 C CA . GLN A 1 86 ? 0.918 -18.735 2.061 1.00 98.50 86 GLN A CA 1
ATOM 690 C C . GLN A 1 86 ? 1.706 -19.976 1.627 1.00 98.50 86 GLN A C 1
ATOM 692 O O . GLN A 1 86 ? 2.683 -20.326 2.280 1.00 98.50 86 GLN A O 1
ATOM 697 N N . ALA A 1 87 ? 1.364 -20.595 0.494 1.00 98.38 87 ALA A N 1
ATOM 698 C CA . ALA A 1 87 ? 2.126 -21.720 -0.047 1.00 98.38 87 ALA A CA 1
ATOM 699 C C . ALA A 1 87 ? 3.586 -21.335 -0.347 1.00 98.38 87 ALA A C 1
ATOM 701 O O . ALA A 1 87 ? 4.502 -22.120 -0.097 1.00 98.38 87 ALA A O 1
ATOM 702 N N . MET A 1 88 ? 3.816 -20.111 -0.830 1.00 98.50 88 MET A N 1
ATOM 703 C CA . MET A 1 88 ? 5.164 -19.586 -1.057 1.00 98.50 88 MET A CA 1
ATOM 704 C C . MET A 1 88 ? 5.943 -19.383 0.242 1.00 98.50 88 MET A C 1
ATOM 706 O O . MET A 1 88 ? 7.106 -19.784 0.326 1.00 98.50 88 MET A O 1
ATOM 710 N N . LEU A 1 89 ? 5.294 -18.829 1.270 1.00 98.50 89 LEU A N 1
ATOM 711 C CA . LEU A 1 89 ? 5.859 -18.731 2.614 1.00 98.50 89 LEU A CA 1
ATOM 712 C C . LEU A 1 89 ? 6.215 -20.121 3.166 1.00 98.50 89 LEU A C 1
ATOM 714 O O . LEU A 1 89 ? 7.330 -20.322 3.642 1.00 98.50 89 LEU A O 1
ATOM 718 N N . ASP A 1 90 ? 5.316 -21.096 3.046 1.00 98.62 90 ASP A N 1
ATOM 719 C CA . ASP A 1 90 ? 5.528 -22.460 3.536 1.00 98.62 90 ASP A CA 1
ATOM 720 C C . ASP A 1 90 ? 6.695 -23.155 2.818 1.00 98.62 90 ASP A C 1
ATOM 722 O O . ASP A 1 90 ? 7.501 -23.840 3.453 1.00 98.62 90 ASP A O 1
ATOM 726 N N . ASN A 1 91 ? 6.822 -22.962 1.500 1.00 98.62 91 ASN A N 1
ATOM 727 C CA . ASN A 1 91 ? 7.947 -23.477 0.720 1.00 98.62 91 ASN A CA 1
ATOM 728 C C . ASN A 1 91 ? 9.274 -22.842 1.155 1.00 98.62 91 ASN A C 1
ATOM 730 O O . ASN A 1 91 ? 10.242 -23.570 1.386 1.00 98.62 91 ASN A O 1
ATOM 734 N N . PHE A 1 92 ? 9.308 -21.521 1.349 1.00 98.50 92 PHE A N 1
ATOM 735 C CA . PHE A 1 92 ? 10.493 -20.820 1.847 1.00 98.50 92 PHE A CA 1
ATOM 736 C C . PHE A 1 92 ? 10.908 -21.331 3.234 1.00 98.50 92 PHE A C 1
ATOM 738 O O . PHE A 1 92 ? 12.068 -21.676 3.456 1.00 98.50 92 PHE A O 1
ATOM 745 N N . LYS A 1 93 ? 9.951 -21.486 4.162 1.00 98.31 93 LYS A N 1
ATOM 746 C CA . LYS A 1 93 ? 10.200 -22.022 5.516 1.00 98.31 93 LYS A CA 1
ATOM 747 C C . LYS A 1 93 ? 10.647 -23.488 5.509 1.00 98.31 93 LYS A C 1
ATOM 749 O O . LYS A 1 93 ? 11.314 -23.923 6.445 1.00 98.31 93 LYS A O 1
ATOM 754 N N . ARG A 1 94 ? 10.329 -24.245 4.454 1.00 98.12 94 ARG A N 1
ATOM 755 C CA . ARG A 1 94 ? 10.839 -25.610 4.220 1.00 98.12 94 ARG A CA 1
ATOM 756 C C . ARG A 1 94 ? 12.278 -25.629 3.674 1.00 98.12 94 ARG A C 1
ATOM 758 O O . ARG A 1 94 ? 12.851 -26.706 3.517 1.00 98.12 94 ARG A O 1
ATOM 765 N N . GLY A 1 95 ? 12.867 -24.467 3.392 1.00 97.88 95 GLY A N 1
ATOM 766 C CA . GLY A 1 95 ? 14.194 -24.350 2.790 1.00 97.88 95 GLY A CA 1
ATOM 767 C C . GLY A 1 95 ? 14.187 -24.617 1.286 1.00 97.88 95 GLY A C 1
ATOM 768 O O . GLY A 1 95 ? 15.132 -25.218 0.775 1.00 97.88 95 GLY A O 1
ATOM 769 N N . LEU A 1 96 ? 13.102 -24.240 0.600 1.00 98.06 96 LEU A N 1
ATOM 770 C CA . LEU A 1 96 ? 13.046 -24.192 -0.858 1.00 98.06 96 LEU A CA 1
ATOM 771 C C . LEU A 1 96 ? 13.170 -22.735 -1.339 1.00 98.06 96 LEU A C 1
ATOM 773 O O . LEU A 1 96 ? 12.505 -21.864 -0.777 1.00 98.06 96 LEU A O 1
ATOM 777 N N . PRO A 1 97 ? 13.951 -22.475 -2.399 1.00 98.19 97 PRO A N 1
ATOM 778 C CA . PRO A 1 97 ? 14.850 -23.415 -3.071 1.00 98.19 97 PRO A CA 1
ATOM 779 C C . PRO A 1 97 ? 16.040 -23.819 -2.177 1.00 98.19 97 PRO A C 1
ATOM 781 O O . PRO A 1 97 ? 16.285 -23.209 -1.141 1.00 98.19 97 PRO A O 1
ATOM 784 N N . ARG A 1 98 ? 16.813 -24.840 -2.584 1.00 97.31 98 ARG A N 1
ATOM 785 C CA . ARG A 1 98 ? 17.992 -25.362 -1.843 1.00 97.31 98 ARG A CA 1
ATOM 786 C C . ARG A 1 98 ? 19.212 -24.421 -1.836 1.00 97.31 98 ARG A C 1
ATOM 788 O O . ARG A 1 98 ? 20.352 -24.856 -1.693 1.00 97.31 98 ARG A O 1
ATOM 795 N N . TYR A 1 99 ? 18.984 -23.128 -2.011 1.00 96.81 99 TYR A N 1
ATOM 796 C CA . TYR A 1 99 ? 19.989 -22.076 -2.003 1.00 96.81 99 TYR A CA 1
ATOM 797 C C . TYR A 1 99 ? 19.395 -20.797 -1.402 1.00 96.81 99 TYR A C 1
ATOM 799 O O . TYR A 1 99 ? 18.184 -20.664 -1.245 1.00 96.81 99 TYR A O 1
ATOM 807 N N . ARG A 1 100 ? 20.257 -19.842 -1.039 1.00 97.25 100 ARG A N 1
ATOM 808 C CA . ARG A 1 100 ? 19.806 -18.552 -0.500 1.00 97.25 100 ARG A CA 1
ATOM 809 C C . ARG A 1 100 ? 19.127 -17.737 -1.594 1.00 97.25 100 ARG A C 1
ATOM 811 O O . ARG A 1 100 ? 19.728 -17.510 -2.641 1.00 97.25 100 ARG A O 1
ATOM 818 N N . VAL A 1 101 ? 17.909 -17.280 -1.326 1.00 98.06 101 VAL A N 1
ATOM 819 C CA . VAL A 1 101 ? 17.140 -16.435 -2.243 1.00 98.06 101 VAL A CA 1
ATOM 820 C C . VAL A 1 101 ? 17.812 -15.063 -2.327 1.00 98.06 101 VAL A C 1
ATOM 822 O O . VAL A 1 101 ? 17.744 -14.267 -1.389 1.00 98.06 101 VAL A O 1
ATOM 825 N N . GLY A 1 102 ? 18.515 -14.824 -3.433 1.00 97.69 102 GLY A N 1
ATOM 826 C CA . GLY A 1 102 ? 19.294 -13.609 -3.645 1.00 97.69 102 GLY A CA 1
ATOM 827 C C . GLY A 1 102 ? 18.454 -12.430 -4.127 1.00 97.69 102 GLY A C 1
ATOM 828 O O . GLY A 1 102 ? 17.413 -12.608 -4.755 1.00 97.69 102 GLY A O 1
ATOM 829 N N . ILE A 1 103 ? 18.952 -11.226 -3.854 1.00 97.25 103 ILE A N 1
ATOM 830 C CA . ILE A 1 103 ? 18.447 -9.959 -4.384 1.00 97.25 103 ILE A CA 1
ATOM 831 C C . ILE A 1 103 ? 19.444 -9.465 -5.441 1.00 97.25 103 ILE A C 1
ATOM 833 O O . ILE A 1 103 ? 20.631 -9.362 -5.132 1.00 97.25 103 ILE A O 1
ATOM 837 N N . ASN A 1 104 ? 19.004 -9.174 -6.664 1.00 96.50 104 ASN A N 1
ATOM 838 C CA . ASN A 1 104 ? 19.818 -8.607 -7.753 1.00 96.50 104 ASN A CA 1
ATOM 839 C C . ASN A 1 104 ? 19.326 -7.193 -8.143 1.00 96.50 104 ASN A C 1
ATOM 841 O O . ASN A 1 104 ? 18.407 -6.660 -7.518 1.00 96.50 104 ASN A O 1
ATOM 845 N N . LEU A 1 105 ? 19.951 -6.556 -9.139 1.00 94.50 105 LEU A N 1
ATOM 846 C CA . LEU A 1 105 ? 19.461 -5.294 -9.707 1.00 94.50 105 LEU A CA 1
ATOM 847 C C . LEU A 1 105 ? 18.789 -5.573 -11.058 1.00 94.50 105 LEU A C 1
ATOM 849 O O . LEU A 1 105 ? 19.419 -6.122 -11.960 1.00 94.50 105 LEU A O 1
ATOM 853 N N . ASN A 1 106 ? 17.529 -5.162 -11.229 1.00 91.38 106 ASN A N 1
ATOM 854 C CA . ASN A 1 106 ? 16.775 -5.252 -12.490 1.00 91.38 106 ASN A CA 1
ATOM 855 C C . ASN A 1 106 ? 16.699 -6.650 -13.140 1.00 91.38 106 ASN A C 1
ATOM 857 O O . ASN A 1 106 ? 16.612 -6.731 -14.364 1.00 91.38 106 ASN A O 1
ATOM 861 N N . HIS A 1 107 ? 16.739 -7.742 -12.369 1.00 89.88 107 HIS A N 1
ATOM 862 C CA . HIS A 1 107 ? 16.756 -9.119 -12.899 1.00 89.88 107 HIS A CA 1
ATOM 863 C C . HIS A 1 107 ? 17.944 -9.424 -13.823 1.00 89.88 107 HIS A C 1
ATOM 865 O O . HIS A 1 107 ? 17.878 -10.319 -14.664 1.00 89.88 107 HIS A O 1
ATOM 871 N N . LYS A 1 108 ? 19.035 -8.665 -13.699 1.00 88.56 108 LYS A N 1
ATOM 872 C CA . LYS A 1 108 ? 20.225 -8.812 -14.536 1.00 88.56 108 LYS A CA 1
ATOM 873 C C . LYS A 1 108 ? 21.241 -9.722 -13.868 1.00 88.56 108 LYS A C 1
ATOM 875 O O . LYS A 1 108 ? 21.857 -9.323 -12.874 1.00 88.56 108 LYS A O 1
ATOM 880 N N . GLU A 1 109 ? 21.457 -10.909 -14.428 1.00 83.50 109 GLU A N 1
ATOM 881 C CA . GLU A 1 109 ? 22.455 -11.865 -13.929 1.00 83.50 109 GLU A CA 1
ATOM 882 C C . GLU A 1 109 ? 23.858 -11.241 -13.858 1.00 83.50 109 GLU A C 1
ATOM 884 O O . GLU A 1 109 ? 24.597 -11.472 -12.899 1.00 83.50 109 GLU A O 1
ATOM 889 N N . GLU A 1 110 ? 24.206 -10.367 -14.810 1.00 88.31 110 GLU A N 1
ATOM 890 C CA . GLU A 1 110 ? 25.508 -9.700 -14.876 1.00 88.31 110 GLU A CA 1
ATOM 891 C C . GLU A 1 110 ? 25.751 -8.710 -13.732 1.00 88.31 110 GLU A C 1
ATOM 893 O O . GLU A 1 110 ? 26.897 -8.376 -13.426 1.00 88.31 110 GLU A O 1
ATOM 898 N N . THR A 1 111 ? 24.688 -8.237 -13.073 1.00 87.31 111 THR A N 1
ATOM 899 C CA . THR A 1 111 ? 24.837 -7.346 -11.916 1.00 87.31 111 THR A CA 1
ATOM 900 C C . THR A 1 111 ? 25.269 -8.104 -10.669 1.00 87.31 111 THR A C 1
ATOM 902 O O . THR A 1 111 ? 25.787 -7.486 -9.737 1.00 87.31 111 THR A O 1
ATOM 905 N N . GLY A 1 112 ? 25.142 -9.431 -10.672 1.00 93.25 112 GLY A N 1
ATOM 906 C CA . GLY A 1 112 ? 25.388 -10.260 -9.509 1.00 93.25 112 GLY A CA 1
ATOM 907 C C . GLY A 1 112 ? 24.403 -9.981 -8.373 1.00 93.25 112 GLY A C 1
ATOM 908 O O . GLY A 1 112 ? 23.447 -9.213 -8.480 1.00 93.25 112 GLY A O 1
ATOM 909 N N . LYS A 1 113 ? 24.651 -10.640 -7.246 1.00 96.31 113 LYS A N 1
ATOM 910 C CA . LYS A 1 113 ? 23.809 -10.537 -6.058 1.00 96.31 113 LYS A CA 1
ATOM 911 C C . LYS A 1 113 ? 24.181 -9.304 -5.228 1.00 96.31 113 LYS A C 1
ATOM 913 O O . LYS A 1 113 ? 25.339 -9.137 -4.847 1.00 96.31 113 LYS A O 1
ATOM 918 N N . VAL A 1 114 ? 23.192 -8.480 -4.897 1.00 97.50 114 VAL A N 1
ATOM 919 C CA . VAL A 1 114 ? 23.301 -7.298 -4.027 1.00 97.50 114 VAL A CA 1
ATOM 920 C C . VAL A 1 114 ? 22.633 -7.478 -2.662 1.00 97.50 114 VAL A C 1
ATOM 922 O O . VAL A 1 114 ? 22.691 -6.575 -1.834 1.00 97.50 114 VAL A O 1
ATOM 925 N N . GLY A 1 115 ? 22.041 -8.640 -2.392 1.00 97.38 115 GLY A N 1
ATOM 926 C CA . GLY A 1 115 ? 21.478 -8.959 -1.085 1.00 97.38 115 GLY A CA 1
ATOM 927 C C . GLY A 1 115 ? 20.963 -10.388 -0.964 1.00 97.38 115 GLY A C 1
ATOM 928 O O . GLY A 1 115 ? 21.013 -11.157 -1.920 1.00 97.38 115 GLY A O 1
ATOM 929 N N . ASP A 1 116 ? 20.466 -10.739 0.215 1.00 98.06 116 ASP A N 1
ATOM 930 C CA . ASP A 1 116 ? 19.846 -12.028 0.521 1.00 98.06 116 ASP A CA 1
ATOM 931 C C . ASP A 1 116 ? 18.530 -11.804 1.277 1.00 98.06 116 ASP A C 1
ATOM 933 O O . ASP A 1 116 ? 18.468 -11.005 2.214 1.00 98.06 116 ASP A O 1
ATOM 937 N N . ILE A 1 117 ? 17.485 -12.547 0.911 1.00 97.94 117 ILE A N 1
ATOM 938 C CA . ILE A 1 117 ? 16.254 -12.639 1.700 1.00 97.94 117 ILE A CA 1
ATOM 939 C C . ILE A 1 117 ? 16.486 -13.662 2.812 1.00 97.94 117 ILE A C 1
ATOM 941 O O . ILE A 1 117 ? 16.770 -14.832 2.552 1.00 97.94 117 ILE A O 1
ATOM 945 N N . LEU A 1 118 ? 16.365 -13.212 4.060 1.00 98.06 118 LEU A N 1
ATOM 946 C CA . LEU A 1 118 ? 16.609 -14.038 5.243 1.00 98.06 118 LEU A CA 1
ATOM 947 C C . LEU A 1 118 ? 15.324 -14.588 5.848 1.00 98.06 118 LEU A C 1
ATOM 949 O O . LEU A 1 118 ? 15.348 -15.664 6.440 1.00 98.06 118 LEU A O 1
ATOM 953 N N . ASP A 1 119 ? 14.228 -13.834 5.754 1.00 98.38 119 ASP A N 1
ATOM 954 C CA . ASP A 1 119 ? 12.930 -14.292 6.219 1.00 98.38 119 ASP A CA 1
ATOM 955 C C . ASP A 1 119 ? 11.761 -13.690 5.440 1.00 98.38 119 ASP A C 1
ATOM 957 O O . ASP A 1 119 ? 11.836 -12.557 4.956 1.00 98.38 119 ASP A O 1
ATOM 961 N N . LEU A 1 120 ? 10.672 -14.455 5.370 1.00 98.38 120 LEU A N 1
ATOM 962 C CA . LEU A 1 120 ? 9.404 -14.040 4.784 1.00 98.38 120 LEU A CA 1
ATOM 963 C C . LEU A 1 120 ? 8.297 -13.956 5.840 1.00 98.38 120 LEU A C 1
ATOM 965 O O . LEU A 1 120 ? 8.265 -14.728 6.804 1.00 98.38 120 LEU A O 1
ATOM 969 N N . GLY A 1 121 ? 7.340 -13.065 5.597 1.00 97.88 121 GLY A N 1
ATOM 970 C CA . GLY A 1 121 ? 6.097 -12.956 6.352 1.00 97.88 121 GLY A CA 1
ATOM 971 C C . GLY A 1 121 ? 4.920 -12.611 5.447 1.00 97.88 121 GLY A C 1
ATOM 972 O O . GLY A 1 121 ? 5.066 -11.877 4.471 1.00 97.88 121 GLY A O 1
ATOM 973 N N . LEU A 1 122 ? 3.752 -13.153 5.778 1.00 97.88 122 LEU A N 1
ATOM 974 C CA . LEU A 1 122 ? 2.495 -12.824 5.117 1.00 97.88 122 LEU A CA 1
ATOM 975 C C . LEU A 1 122 ? 1.764 -11.771 5.956 1.00 97.88 122 LEU A C 1
ATOM 977 O O . LEU A 1 122 ? 1.352 -12.061 7.081 1.00 97.88 122 LEU A O 1
ATOM 981 N N . LEU A 1 123 ? 1.634 -10.558 5.426 1.00 95.88 123 LEU A N 1
ATOM 982 C CA . LEU A 1 123 ? 0.905 -9.458 6.063 1.00 95.88 123 LEU A CA 1
ATOM 983 C C . LEU A 1 123 ? -0.517 -9.354 5.487 1.00 95.88 123 LEU A C 1
ATOM 985 O O . LEU A 1 123 ? -0.967 -10.230 4.744 1.00 95.88 123 LEU A O 1
ATOM 989 N N . GLU A 1 124 ? -1.263 -8.324 5.887 1.00 95.19 124 GLU A N 1
ATOM 990 C CA . GLU A 1 124 ? -2.658 -8.129 5.468 1.00 95.19 124 GLU A CA 1
ATOM 991 C C . GLU A 1 124 ? -2.797 -8.011 3.942 1.00 95.19 124 GLU A C 1
ATOM 993 O O . GLU A 1 124 ? -3.703 -8.602 3.359 1.00 95.19 124 GLU A O 1
ATOM 998 N N . ASP A 1 125 ? -1.852 -7.333 3.292 1.00 92.62 125 ASP A N 1
ATOM 999 C CA . ASP A 1 125 ? -1.924 -6.911 1.892 1.00 92.62 125 ASP A CA 1
ATOM 1000 C C . ASP A 1 125 ? -0.900 -7.596 0.963 1.00 92.62 125 ASP A C 1
ATOM 1002 O O . ASP A 1 125 ? -0.815 -7.255 -0.222 1.00 92.62 125 ASP A O 1
ATOM 1006 N N . GLY A 1 126 ? -0.123 -8.570 1.450 1.00 95.06 126 GLY A N 1
ATOM 1007 C CA . GLY A 1 126 ? 0.833 -9.289 0.606 1.00 95.06 126 GLY A CA 1
ATOM 1008 C C . GLY A 1 126 ? 1.895 -10.111 1.333 1.00 95.06 126 GLY A C 1
ATOM 1009 O O . GLY A 1 126 ? 1.897 -10.254 2.556 1.00 95.06 126 GLY A O 1
ATOM 1010 N N . LEU A 1 127 ? 2.819 -10.656 0.542 1.00 96.31 127 LEU A N 1
ATOM 1011 C CA . LEU A 1 127 ? 4.014 -11.366 0.989 1.00 96.31 127 LEU A CA 1
ATOM 1012 C C . LEU A 1 127 ? 5.197 -10.397 1.062 1.00 96.31 127 LEU A C 1
ATOM 1014 O O . LEU A 1 127 ? 5.468 -9.661 0.111 1.00 96.31 127 LEU A O 1
ATOM 1018 N N . TYR A 1 128 ? 5.921 -10.439 2.175 1.00 96.94 128 TYR A N 1
ATOM 1019 C CA . TYR A 1 128 ? 7.018 -9.532 2.486 1.00 96.94 128 TYR A CA 1
ATOM 1020 C C . TYR A 1 128 ? 8.304 -10.288 2.806 1.00 96.94 128 TYR A C 1
ATOM 1022 O O . TYR A 1 128 ? 8.262 -11.302 3.500 1.00 96.94 128 TYR A O 1
ATOM 1030 N N . ALA A 1 129 ? 9.449 -9.735 2.399 1.00 96.94 129 ALA A N 1
ATOM 1031 C CA . ALA A 1 129 ? 10.732 -10.020 3.029 1.00 96.94 129 ALA A CA 1
ATOM 1032 C C . ALA A 1 129 ? 10.796 -9.255 4.356 1.00 96.94 129 ALA A C 1
ATOM 1034 O O . ALA A 1 129 ? 11.127 -8.070 4.392 1.00 96.94 129 ALA A O 1
ATOM 1035 N N . THR A 1 130 ? 10.441 -9.921 5.454 1.00 97.12 130 THR A N 1
ATOM 1036 C CA . THR A 1 130 ? 10.448 -9.330 6.803 1.00 97.12 130 THR A CA 1
ATOM 1037 C C . THR A 1 130 ? 11.857 -9.154 7.348 1.00 97.12 130 THR A C 1
ATOM 1039 O O . THR A 1 130 ? 12.080 -8.305 8.209 1.00 97.12 130 THR A O 1
ATOM 1042 N N . ARG A 1 131 ? 12.814 -9.934 6.834 1.00 97.69 131 ARG A N 1
ATOM 1043 C CA . ARG A 1 131 ? 14.246 -9.770 7.084 1.00 97.69 131 ARG A CA 1
ATOM 1044 C C . ARG A 1 131 ? 15.041 -10.016 5.811 1.00 97.69 131 ARG A C 1
ATOM 1046 O O . ARG A 1 131 ? 14.819 -11.003 5.112 1.00 97.69 131 ARG A O 1
ATOM 1053 N N . TYR A 1 132 ? 16.026 -9.169 5.568 1.00 97.50 132 TYR A N 1
ATOM 1054 C CA . TYR A 1 132 ? 16.938 -9.263 4.437 1.00 97.50 132 TYR A CA 1
ATOM 1055 C C . TYR A 1 132 ? 18.260 -8.577 4.784 1.00 97.50 132 TYR A C 1
ATOM 1057 O O . TYR A 1 132 ? 18.343 -7.814 5.746 1.00 97.50 132 TYR A O 1
ATOM 1065 N N . GLU A 1 133 ? 19.283 -8.850 3.988 1.00 97.44 133 GLU A N 1
ATOM 1066 C CA . GLU A 1 133 ? 20.568 -8.159 4.031 1.00 97.44 133 GLU A CA 1
ATOM 1067 C C . GLU A 1 133 ? 20.865 -7.587 2.649 1.00 97.44 133 GLU A C 1
ATOM 1069 O O . GLU A 1 133 ? 20.679 -8.272 1.646 1.00 97.44 133 GLU A O 1
ATOM 1074 N N . LEU A 1 134 ? 21.345 -6.343 2.594 1.00 96.81 134 LEU A N 1
ATOM 1075 C CA . LEU A 1 134 ? 21.897 -5.749 1.377 1.00 96.81 134 LEU A CA 1
ATOM 1076 C C . LEU A 1 134 ? 23.403 -5.562 1.541 1.00 96.81 134 LEU A C 1
ATOM 1078 O O . LEU A 1 134 ? 23.877 -5.102 2.585 1.00 96.81 134 LEU A O 1
ATOM 1082 N N . SER A 1 135 ? 24.150 -5.873 0.485 1.00 96.94 135 SER A N 1
ATOM 1083 C CA . SER A 1 135 ? 25.552 -5.480 0.370 1.00 96.94 135 SER A CA 1
ATOM 1084 C C . SER A 1 135 ? 25.674 -3.958 0.283 1.00 96.94 135 SER A C 1
ATOM 1086 O O . SER A 1 135 ? 24.685 -3.260 0.064 1.00 96.94 135 SER A O 1
ATOM 1088 N N . ASP A 1 136 ? 26.892 -3.435 0.412 1.00 96.62 136 ASP A N 1
ATOM 1089 C CA . ASP A 1 136 ? 27.159 -1.997 0.276 1.00 96.62 136 ASP A CA 1
ATOM 1090 C C . ASP A 1 136 ? 26.596 -1.455 -1.042 1.00 96.62 136 ASP A C 1
ATOM 1092 O O . ASP A 1 136 ? 25.889 -0.455 -1.050 1.00 96.62 136 ASP A O 1
ATOM 1096 N N . ARG A 1 137 ? 26.782 -2.208 -2.133 1.00 96.62 137 ARG A N 1
ATOM 1097 C CA . ARG A 1 137 ? 26.214 -1.886 -3.444 1.00 96.62 137 ARG A CA 1
ATOM 1098 C C . ARG A 1 137 ? 24.685 -1.889 -3.450 1.00 96.62 137 ARG A C 1
ATOM 1100 O O . ARG A 1 137 ? 24.089 -1.033 -4.088 1.00 96.62 137 ARG A O 1
ATOM 1107 N N . GLY A 1 138 ? 24.048 -2.849 -2.779 1.00 95.50 138 GLY A N 1
ATOM 1108 C CA . GLY A 1 138 ? 22.589 -2.888 -2.674 1.00 95.50 138 GLY A CA 1
ATOM 1109 C C . GLY A 1 138 ? 22.035 -1.685 -1.915 1.00 95.50 138 GLY A C 1
ATOM 1110 O O . GLY A 1 138 ? 21.023 -1.129 -2.322 1.00 95.50 138 GLY A O 1
ATOM 1111 N N . ARG A 1 139 ? 22.724 -1.247 -0.853 1.00 95.25 139 ARG A N 1
ATOM 1112 C CA . ARG A 1 139 ? 22.345 -0.043 -0.099 1.00 95.25 139 ARG A CA 1
ATOM 1113 C C . ARG A 1 139 ? 22.508 1.220 -0.939 1.00 95.25 139 ARG A C 1
ATOM 1115 O O . ARG A 1 139 ? 21.540 1.957 -1.066 1.00 95.25 139 ARG A O 1
ATOM 1122 N N . THR A 1 140 ? 23.652 1.392 -1.606 1.00 94.06 140 THR A N 1
ATOM 1123 C CA . THR A 1 140 ? 23.872 2.499 -2.555 1.00 94.06 140 THR A CA 1
ATOM 1124 C C . THR A 1 140 ? 22.803 2.530 -3.649 1.00 94.06 140 THR A C 1
ATOM 1126 O O . THR A 1 140 ? 22.274 3.592 -3.957 1.00 94.06 140 THR A O 1
ATOM 1129 N N . ALA A 1 141 ? 22.412 1.373 -4.194 1.00 93.19 141 ALA A N 1
ATOM 1130 C CA . ALA A 1 141 ? 21.377 1.320 -5.221 1.00 93.19 141 ALA A CA 1
ATOM 1131 C C . ALA A 1 141 ? 20.024 1.877 -4.729 1.00 93.19 141 ALA A C 1
ATOM 1133 O O . ALA A 1 141 ? 19.367 2.626 -5.452 1.00 93.19 141 ALA A O 1
ATOM 1134 N N . VAL A 1 142 ? 19.616 1.535 -3.502 1.00 91.81 142 VAL A N 1
ATOM 1135 C CA . VAL A 1 142 ? 18.363 2.026 -2.898 1.00 91.81 142 VAL A CA 1
ATOM 1136 C C . VAL A 1 142 ? 18.468 3.507 -2.527 1.00 91.81 142 VAL A C 1
ATOM 1138 O O . VAL A 1 142 ? 17.572 4.281 -2.847 1.00 91.81 142 VAL A O 1
ATOM 1141 N N . GLU A 1 143 ? 19.548 3.899 -1.850 1.00 89.62 143 GLU A N 1
ATOM 1142 C CA . GLU A 1 143 ? 19.688 5.227 -1.235 1.00 89.62 143 GLU A CA 1
ATOM 1143 C C . GLU A 1 143 ? 20.078 6.320 -2.239 1.00 89.62 143 GLU A C 1
ATOM 1145 O O . GLU A 1 143 ? 19.651 7.464 -2.091 1.00 89.62 143 GLU A O 1
ATOM 1150 N N . GLU A 1 144 ? 20.871 5.983 -3.260 1.00 89.25 144 GLU A N 1
ATOM 1151 C CA . GLU A 1 144 ? 21.487 6.964 -4.165 1.00 89.25 144 GLU A CA 1
ATOM 1152 C C . GLU A 1 144 ? 21.059 6.792 -5.630 1.00 89.25 144 GLU A C 1
ATOM 1154 O O . GLU A 1 144 ? 20.952 7.780 -6.356 1.00 89.25 144 GLU A O 1
ATOM 1159 N N . GLU A 1 145 ? 20.795 5.562 -6.085 1.00 89.94 145 GLU A N 1
ATOM 1160 C CA . GLU A 1 145 ? 20.513 5.280 -7.506 1.00 89.94 145 GLU A CA 1
ATOM 1161 C C . GLU A 1 145 ? 19.013 5.136 -7.831 1.00 89.94 145 GLU A C 1
ATOM 1163 O O . GLU A 1 145 ? 18.648 4.910 -8.987 1.00 89.94 145 GLU A O 1
ATOM 1168 N N . GLY A 1 146 ? 18.133 5.270 -6.832 1.00 88.56 146 GLY A N 1
ATOM 1169 C CA . GLY A 1 146 ? 16.679 5.247 -7.018 1.00 88.56 146 GLY A CA 1
ATOM 1170 C C . GLY A 1 146 ? 16.085 3.858 -7.266 1.00 88.56 146 GLY A C 1
ATOM 1171 O O . GLY A 1 146 ? 15.035 3.748 -7.893 1.00 88.56 146 GLY A O 1
ATOM 1172 N N . TYR A 1 147 ? 16.739 2.786 -6.808 1.00 91.25 147 TYR A N 1
ATOM 1173 C CA . TYR A 1 147 ? 16.181 1.430 -6.829 1.00 91.25 147 TYR A CA 1
ATOM 1174 C C . TYR A 1 147 ? 15.241 1.211 -5.640 1.00 91.25 147 TYR A C 1
ATOM 1176 O O . TYR A 1 147 ? 15.551 0.499 -4.687 1.00 91.25 147 TYR A O 1
ATOM 1184 N N . ASP A 1 148 ? 14.080 1.843 -5.698 1.00 88.19 148 ASP A N 1
ATOM 1185 C CA . ASP A 1 148 ? 13.149 1.987 -4.583 1.00 88.19 148 ASP A CA 1
ATOM 1186 C C . ASP A 1 148 ? 11.948 1.028 -4.618 1.00 88.19 148 ASP A C 1
ATOM 1188 O O . ASP A 1 148 ? 11.068 1.120 -3.761 1.00 88.19 148 ASP A O 1
ATOM 1192 N N . ALA A 1 149 ? 11.913 0.078 -5.556 1.00 89.69 149 ALA A N 1
ATOM 1193 C CA . ALA A 1 149 ? 10.911 -0.983 -5.607 1.00 89.69 149 ALA A CA 1
ATOM 1194 C C . ALA A 1 149 ? 11.545 -2.377 -5.674 1.00 89.69 149 ALA A C 1
ATOM 1196 O O . ALA A 1 149 ? 12.681 -2.543 -6.116 1.00 89.69 149 ALA A O 1
ATOM 1197 N N . ALA A 1 150 ? 10.782 -3.397 -5.277 1.00 91.31 150 ALA A N 1
ATOM 1198 C CA . ALA A 1 150 ? 11.190 -4.794 -5.362 1.00 91.31 150 ALA A CA 1
ATOM 1199 C C . ALA A 1 150 ? 10.323 -5.590 -6.343 1.00 91.31 150 ALA A C 1
ATOM 1201 O O . ALA A 1 150 ? 9.153 -5.273 -6.573 1.00 91.31 150 ALA A O 1
ATOM 1202 N N . SER A 1 151 ? 10.913 -6.642 -6.899 1.00 92.38 151 SER A N 1
ATOM 1203 C CA . SER A 1 151 ? 10.308 -7.532 -7.883 1.00 92.38 151 SER A CA 1
ATOM 1204 C C . SER A 1 151 ? 10.638 -8.977 -7.551 1.00 92.38 151 SER A C 1
ATOM 1206 O O . SER A 1 151 ? 11.807 -9.358 -7.554 1.00 92.38 151 SER A O 1
ATOM 1208 N N . ALA A 1 152 ? 9.638 -9.791 -7.228 1.00 94.25 152 ALA A N 1
ATOM 1209 C CA . ALA A 1 152 ? 9.860 -11.193 -6.891 1.00 94.25 152 ALA A CA 1
ATOM 1210 C C . ALA A 1 152 ? 10.111 -12.049 -8.143 1.00 94.25 152 ALA A C 1
ATOM 1212 O O . ALA A 1 152 ? 9.383 -11.957 -9.131 1.00 94.25 152 ALA A O 1
ATOM 1213 N N . GLU A 1 153 ? 11.086 -12.952 -8.072 1.00 94.31 153 GLU A N 1
ATOM 1214 C CA . GLU A 1 153 ? 11.295 -14.004 -9.066 1.00 94.31 153 GLU A CA 1
ATOM 1215 C C . GLU A 1 153 ? 10.653 -15.292 -8.554 1.00 94.31 153 GLU A C 1
ATOM 1217 O O . GLU A 1 153 ? 11.046 -15.835 -7.517 1.00 94.31 153 GLU A O 1
ATOM 1222 N N . VAL A 1 154 ? 9.635 -15.776 -9.267 1.00 95.81 154 VAL A N 1
ATOM 1223 C CA . VAL A 1 154 ? 8.810 -16.902 -8.819 1.00 95.81 154 VAL A CA 1
ATOM 1224 C C . VAL A 1 154 ? 8.736 -17.980 -9.891 1.00 95.81 154 VAL A C 1
ATOM 1226 O O . VAL A 1 154 ? 8.435 -17.707 -11.056 1.00 95.81 154 VAL A O 1
ATOM 1229 N N . VAL A 1 155 ? 8.935 -19.228 -9.468 1.00 96.38 155 VAL A N 1
ATOM 1230 C CA . VAL A 1 155 ? 8.608 -20.420 -10.255 1.00 96.38 155 VAL A CA 1
ATOM 1231 C C . VAL A 1 155 ? 7.237 -20.928 -9.811 1.00 96.38 155 VAL A C 1
ATOM 1233 O O . VAL A 1 155 ? 7.057 -21.305 -8.650 1.00 96.38 155 VAL A O 1
ATOM 1236 N N . TRP A 1 156 ? 6.256 -20.903 -10.718 1.00 96.00 156 TRP A N 1
ATOM 1237 C CA . TRP A 1 156 ? 4.868 -21.259 -10.405 1.00 96.00 156 TRP A CA 1
ATOM 1238 C C . TRP A 1 156 ? 4.018 -21.646 -11.621 1.00 96.00 156 TRP A C 1
ATOM 1240 O O . TRP A 1 156 ? 4.273 -21.265 -12.760 1.00 96.00 156 TRP A O 1
ATOM 1250 N N . SER A 1 157 ? 2.918 -22.344 -11.381 1.00 94.50 157 SER A N 1
ATOM 1251 C CA . SER A 1 157 ? 2.010 -22.825 -12.421 1.00 94.50 157 SER A CA 1
ATOM 1252 C C . SER A 1 157 ? 1.372 -21.693 -13.237 1.00 94.50 157 SER A C 1
ATOM 1254 O O . SER A 1 157 ? 1.037 -21.891 -14.404 1.00 94.50 157 SER A O 1
ATOM 1256 N N . LEU A 1 158 ? 1.282 -20.476 -12.681 1.00 89.81 158 LEU A N 1
ATOM 1257 C CA . LEU A 1 158 ? 0.764 -19.287 -13.375 1.00 89.81 158 LEU A CA 1
ATOM 1258 C C . LEU A 1 158 ? 1.627 -18.842 -14.570 1.00 89.81 158 LEU A C 1
ATOM 1260 O O . LEU A 1 158 ? 1.133 -18.131 -15.445 1.00 89.81 158 LEU A O 1
ATOM 1264 N N . ASN A 1 159 ? 2.900 -19.249 -14.632 1.00 86.81 159 ASN A N 1
ATOM 1265 C CA . ASN A 1 159 ? 3.761 -19.060 -15.804 1.00 86.81 159 ASN A CA 1
ATOM 1266 C C . ASN A 1 159 ? 4.099 -20.381 -16.519 1.00 86.81 159 ASN A C 1
ATOM 1268 O O . ASN A 1 159 ? 5.009 -20.407 -17.343 1.00 86.81 159 ASN A O 1
ATOM 1272 N N . GLY A 1 160 ? 3.360 -21.457 -16.227 1.00 91.06 160 GLY A N 1
ATOM 1273 C CA . GLY A 1 160 ? 3.550 -22.764 -16.853 1.00 91.06 160 GLY A CA 1
ATOM 1274 C C . GLY A 1 160 ? 4.745 -23.561 -16.328 1.00 91.06 160 GLY A C 1
ATOM 1275 O O . GLY A 1 160 ? 5.175 -24.481 -17.015 1.00 91.06 160 GLY A O 1
ATOM 1276 N N . SER A 1 161 ? 5.287 -23.226 -15.150 1.00 94.38 161 SER A N 1
ATOM 1277 C CA . SER A 1 161 ? 6.456 -23.909 -14.570 1.00 94.38 161 SER A CA 1
ATOM 1278 C C . SER A 1 161 ? 6.194 -24.438 -13.154 1.00 94.38 161 SER A C 1
ATOM 1280 O O . SER A 1 161 ? 5.298 -23.977 -12.456 1.00 94.38 161 SER A O 1
ATOM 1282 N N . THR A 1 162 ? 7.004 -25.385 -12.694 1.00 97.06 162 THR A N 1
ATOM 1283 C CA . THR A 1 162 ? 7.070 -25.842 -11.296 1.00 97.06 162 THR A CA 1
ATOM 1284 C C . THR A 1 162 ? 8.537 -25.968 -10.891 1.00 97.06 162 THR A C 1
ATOM 1286 O O . THR A 1 162 ? 9.422 -26.104 -11.736 1.00 97.06 162 THR A O 1
ATOM 1289 N N . TYR A 1 163 ? 8.828 -25.860 -9.595 1.00 97.88 163 TYR A N 1
ATOM 1290 C CA . TYR A 1 163 ? 10.180 -26.046 -9.076 1.00 97.88 163 TYR A CA 1
ATOM 1291 C C . TYR A 1 163 ? 10.388 -27.512 -8.706 1.00 97.88 163 TYR A C 1
ATOM 1293 O O . TYR A 1 163 ? 9.707 -28.023 -7.817 1.00 97.88 163 TYR A O 1
ATOM 1301 N N . GLN A 1 164 ? 11.344 -28.185 -9.343 1.00 97.88 164 GLN A N 1
ATOM 1302 C CA . GLN A 1 164 ? 11.755 -29.528 -8.949 1.00 97.88 164 GLN A CA 1
ATOM 1303 C C . GLN A 1 164 ? 12.851 -29.448 -7.882 1.00 97.88 164 GLN A C 1
ATOM 1305 O O . GLN A 1 164 ? 13.935 -28.923 -8.132 1.00 97.88 164 GLN A O 1
ATOM 1310 N N . ASP A 1 165 ? 12.584 -29.983 -6.691 1.00 98.00 165 ASP A N 1
ATOM 1311 C CA . ASP A 1 165 ? 13.582 -30.074 -5.625 1.00 98.00 165 ASP A CA 1
ATOM 1312 C C . ASP A 1 165 ? 14.702 -31.043 -6.040 1.00 98.00 165 ASP A C 1
ATOM 1314 O O . ASP A 1 165 ? 14.424 -32.232 -6.231 1.00 98.00 165 ASP A O 1
ATOM 1318 N N . PRO A 1 166 ? 15.960 -30.582 -6.169 1.00 96.44 166 PRO A N 1
ATOM 1319 C CA . PRO A 1 166 ? 17.051 -31.407 -6.682 1.00 96.44 166 PRO A CA 1
ATOM 1320 C C . PRO A 1 166 ? 17.406 -32.583 -5.762 1.00 96.44 166 PRO A C 1
ATOM 1322 O O . PRO A 1 166 ? 18.004 -33.551 -6.222 1.00 96.44 166 PRO A O 1
ATOM 1325 N N . GLU A 1 167 ? 17.043 -32.526 -4.477 1.00 96.81 167 GLU A N 1
ATOM 1326 C CA . GLU A 1 167 ? 17.325 -33.608 -3.526 1.00 96.81 167 GLU A CA 1
ATOM 1327 C C . GLU A 1 167 ? 16.283 -34.729 -3.586 1.00 96.81 167 GLU A C 1
ATOM 1329 O O . GLU A 1 167 ? 16.615 -35.902 -3.415 1.00 96.81 167 GLU A O 1
ATOM 1334 N N . THR A 1 168 ? 15.013 -34.380 -3.809 1.00 97.25 168 THR A N 1
ATOM 1335 C CA . THR A 1 168 ? 13.889 -35.326 -3.705 1.00 97.25 168 THR A CA 1
ATOM 1336 C C . THR A 1 168 ? 13.244 -35.661 -5.047 1.00 97.25 168 THR A C 1
ATOM 1338 O O . THR A 1 168 ? 12.462 -36.606 -5.128 1.00 97.25 168 THR A O 1
ATOM 1341 N N . GLY A 1 169 ? 13.525 -34.881 -6.094 1.00 97.19 169 GLY A N 1
ATOM 1342 C CA . GLY A 1 169 ? 12.872 -34.962 -7.401 1.00 97.19 169 GLY A CA 1
ATOM 1343 C C . GLY A 1 169 ? 11.406 -34.514 -7.401 1.00 97.19 169 GLY A C 1
ATOM 1344 O O . GLY A 1 169 ? 10.768 -34.550 -8.453 1.00 97.19 169 GLY A O 1
ATOM 1345 N N . LYS A 1 170 ? 10.859 -34.102 -6.248 1.00 98.19 170 LYS A N 1
ATOM 1346 C CA . LYS A 1 170 ? 9.465 -33.676 -6.101 1.00 98.19 170 LYS A CA 1
ATOM 1347 C C . LYS A 1 170 ? 9.269 -32.264 -6.644 1.00 98.19 17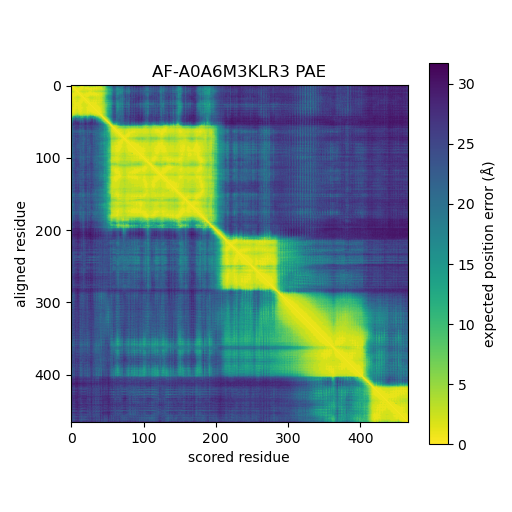0 LYS A C 1
ATOM 1349 O O . LYS A 1 170 ? 10.073 -31.374 -6.378 1.00 98.19 170 LYS A O 1
ATOM 1354 N N . GLU A 1 171 ? 8.158 -32.059 -7.340 1.00 98.19 171 GLU A N 1
ATOM 1355 C CA . GLU A 1 171 ? 7.754 -30.742 -7.822 1.00 98.19 171 GLU A CA 1
ATOM 1356 C C . GLU A 1 171 ? 6.970 -29.949 -6.769 1.00 98.19 171 GLU A C 1
ATOM 1358 O O . GLU A 1 171 ? 6.158 -30.495 -6.013 1.00 98.19 171 GLU A O 1
ATOM 1363 N N . TYR A 1 172 ? 7.209 -28.641 -6.750 1.00 98.19 172 TYR A N 1
ATOM 1364 C CA . TYR A 1 172 ? 6.556 -27.659 -5.897 1.00 98.19 172 TYR A CA 1
ATOM 1365 C C . TYR A 1 172 ? 6.083 -26.472 -6.740 1.00 98.19 172 TYR A C 1
ATOM 1367 O O . TYR A 1 172 ? 6.808 -25.967 -7.597 1.00 98.19 172 TYR A O 1
ATOM 1375 N N . ASP A 1 173 ? 4.862 -26.015 -6.478 1.00 98.25 173 ASP A N 1
ATOM 1376 C CA . ASP A 1 173 ? 4.317 -24.776 -7.035 1.00 98.25 173 ASP A CA 1
ATOM 1377 C C . ASP A 1 173 ? 4.567 -23.605 -6.067 1.00 98.25 173 ASP A C 1
ATOM 1379 O O . ASP A 1 173 ? 4.690 -23.825 -4.862 1.00 98.25 173 ASP A O 1
ATOM 1383 N N . ASN A 1 174 ? 4.578 -22.369 -6.574 1.00 97.81 174 ASN A N 1
ATOM 13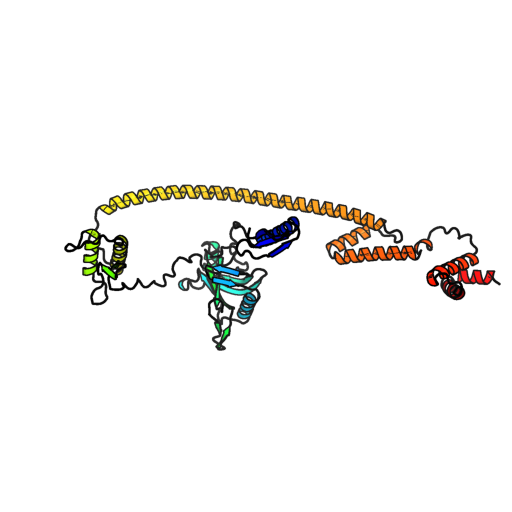84 C CA . ASN A 1 174 ? 4.745 -21.126 -5.812 1.00 97.81 174 ASN A CA 1
ATOM 1385 C C . ASN A 1 174 ? 6.061 -21.093 -5.018 1.00 97.81 174 ASN A C 1
ATOM 1387 O O . ASN A 1 174 ? 6.057 -21.000 -3.792 1.00 97.81 174 ASN A O 1
ATOM 1391 N N . VAL A 1 175 ? 7.200 -21.193 -5.704 1.00 98.25 175 VAL A N 1
ATOM 1392 C CA . VAL A 1 175 ? 8.528 -21.122 -5.074 1.00 98.25 175 VAL A CA 1
ATOM 1393 C C . VAL A 1 175 ? 9.195 -19.794 -5.417 1.00 98.25 175 VAL A C 1
ATOM 1395 O O . VAL A 1 175 ? 9.408 -19.487 -6.590 1.00 98.25 175 VAL A O 1
ATOM 1398 N N . LEU A 1 176 ? 9.532 -19.013 -4.387 1.00 97.88 176 LEU A N 1
ATOM 1399 C CA . LEU A 1 176 ? 10.321 -17.788 -4.518 1.00 97.88 176 LEU A CA 1
ATOM 1400 C C . LEU A 1 176 ? 11.785 -18.160 -4.768 1.00 97.88 176 LEU A C 1
ATOM 1402 O O . LEU A 1 176 ? 12.429 -18.721 -3.885 1.00 97.88 176 LEU A O 1
ATOM 1406 N N . VAL A 1 177 ? 12.311 -17.851 -5.950 1.00 97.88 177 VAL A N 1
ATOM 1407 C CA . VAL A 1 177 ? 13.675 -18.230 -6.357 1.00 97.88 177 VAL A CA 1
ATOM 1408 C C . VAL A 1 177 ? 14.669 -17.072 -6.339 1.00 97.88 177 VAL A C 1
ATOM 1410 O O . VAL A 1 177 ? 15.873 -17.319 -6.309 1.00 97.88 177 VAL A O 1
ATOM 1413 N N . GLY A 1 178 ? 14.180 -15.837 -6.282 1.00 97.00 178 GLY A N 1
ATOM 1414 C CA . GLY A 1 178 ? 14.991 -14.626 -6.222 1.00 97.00 178 GLY A CA 1
ATOM 1415 C C . GLY A 1 178 ? 14.132 -13.379 -6.032 1.00 97.00 178 GLY A C 1
ATOM 1416 O O . GLY A 1 178 ? 12.904 -13.452 -5.934 1.00 97.00 178 GLY A O 1
ATOM 1417 N N . ALA A 1 179 ? 14.783 -12.225 -5.983 1.00 95.88 179 ALA A N 1
ATOM 1418 C CA . ALA A 1 179 ? 14.145 -10.924 -6.103 1.00 95.88 179 ALA A CA 1
ATOM 1419 C C . ALA A 1 179 ? 15.088 -9.932 -6.798 1.00 95.88 179 ALA A C 1
ATOM 1421 O O . ALA A 1 179 ? 16.305 -10.108 -6.793 1.00 95.88 179 ALA A O 1
ATOM 1422 N N . ALA A 1 180 ? 14.537 -8.860 -7.350 1.00 94.69 180 ALA A N 1
ATOM 1423 C CA . ALA A 1 180 ? 15.292 -7.741 -7.889 1.00 94.69 180 ALA A CA 1
ATOM 1424 C C . ALA A 1 180 ? 14.879 -6.441 -7.209 1.00 94.69 180 ALA A C 1
ATOM 1426 O O . ALA A 1 180 ? 13.693 -6.230 -6.953 1.00 94.69 180 ALA A O 1
ATOM 1427 N N . LEU A 1 181 ? 15.838 -5.549 -6.979 1.00 93.88 181 LEU A N 1
ATOM 1428 C CA . LEU A 1 181 ? 15.542 -4.133 -6.803 1.00 93.88 181 LEU A CA 1
A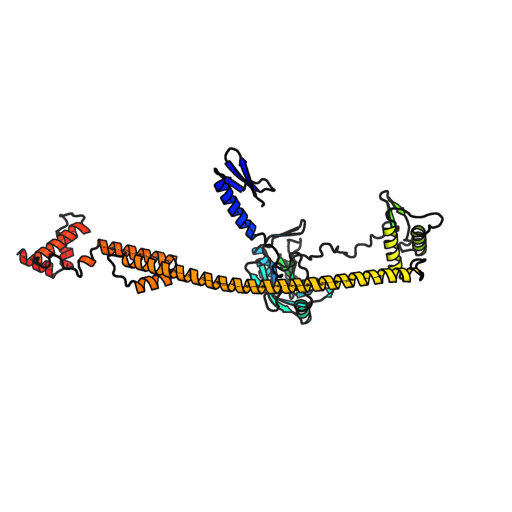TOM 1429 C C . LEU A 1 181 ? 15.355 -3.514 -8.190 1.00 93.88 181 LEU A C 1
ATOM 1431 O O . LEU A 1 181 ? 16.117 -3.818 -9.114 1.00 93.88 181 LEU A O 1
ATOM 1435 N N . THR A 1 182 ? 14.358 -2.650 -8.346 1.00 90.94 182 THR A N 1
ATOM 1436 C CA . THR A 1 182 ? 14.002 -2.033 -9.629 1.00 90.94 182 THR A CA 1
ATOM 1437 C C . THR A 1 182 ? 13.634 -0.561 -9.432 1.00 90.94 182 THR A C 1
ATOM 1439 O O . THR A 1 182 ? 12.867 -0.277 -8.515 1.00 90.94 182 THR A O 1
ATOM 1442 N N . PRO A 1 183 ? 14.074 0.361 -10.304 1.00 89.88 183 PRO A N 1
ATOM 1443 C CA . PRO A 1 183 ? 13.687 1.771 -10.236 1.00 89.88 183 PRO A CA 1
ATOM 1444 C C . PRO A 1 183 ? 12.357 2.064 -10.960 1.00 89.88 183 PRO A C 1
ATOM 1446 O O . PRO A 1 183 ? 11.842 3.178 -10.913 1.00 89.88 183 PRO A O 1
ATOM 1449 N N . ARG A 1 184 ? 11.812 1.091 -11.712 1.00 85.31 184 ARG A N 1
ATOM 1450 C CA . ARG A 1 184 ? 10.628 1.262 -12.579 1.00 85.31 184 ARG A CA 1
ATOM 1451 C C . ARG A 1 184 ? 9.662 0.072 -12.485 1.00 85.31 184 ARG A C 1
ATOM 1453 O O . ARG A 1 184 ? 9.553 -0.712 -13.435 1.00 85.31 184 ARG A O 1
ATOM 1460 N N . PRO A 1 185 ? 8.956 -0.101 -11.357 1.00 82.25 185 PRO A N 1
ATOM 1461 C CA . PRO A 1 185 ? 7.965 -1.163 -11.228 1.00 82.25 185 PRO A CA 1
ATOM 1462 C C . PRO A 1 185 ? 6.777 -0.936 -12.179 1.00 82.25 185 PRO A C 1
ATOM 1464 O O . PRO A 1 185 ? 6.187 0.143 -12.192 1.00 82.25 185 PRO A O 1
ATOM 1467 N N . PHE A 1 186 ? 6.370 -1.955 -12.950 1.00 76.50 186 PHE A N 1
ATOM 1468 C CA . PHE A 1 186 ? 5.253 -1.833 -13.911 1.00 76.50 186 PHE A CA 1
ATOM 1469 C C . PHE A 1 186 ? 3.925 -1.430 -13.256 1.00 76.50 186 PHE A C 1
ATOM 1471 O O . PHE A 1 186 ? 3.159 -0.669 -13.837 1.00 76.50 186 PHE A O 1
ATOM 1478 N N . PHE A 1 187 ? 3.647 -1.917 -12.042 1.00 72.88 187 PHE A N 1
ATOM 1479 C CA . PHE A 1 187 ? 2.430 -1.571 -11.298 1.00 72.88 187 PHE A CA 1
ATOM 1480 C C . PHE A 1 187 ? 2.597 -0.340 -10.396 1.00 72.88 187 PHE A C 1
ATOM 1482 O O . PHE A 1 187 ? 1.759 -0.087 -9.533 1.00 72.88 187 PHE A O 1
ATOM 1489 N N . GLY A 1 188 ? 3.656 0.443 -10.612 1.00 72.00 188 GLY A N 1
ATOM 1490 C CA . GLY A 1 188 ? 3.992 1.604 -9.801 1.00 72.00 188 GLY A CA 1
ATOM 1491 C C . GLY A 1 188 ? 4.546 1.230 -8.427 1.00 72.00 188 GLY A C 1
ATOM 1492 O O . GLY A 1 188 ? 4.413 0.107 -7.949 1.00 72.00 188 GLY A O 1
ATOM 1493 N N . HIS A 1 189 ? 5.171 2.204 -7.779 1.00 69.25 189 HIS A N 1
ATOM 1494 C CA . HIS A 1 189 ? 5.889 2.040 -6.511 1.00 69.25 189 HIS A CA 1
ATOM 1495 C C . HIS A 1 189 ? 5.005 1.835 -5.279 1.00 69.25 189 HIS A C 1
ATOM 1497 O O . HIS A 1 189 ? 5.485 1.429 -4.230 1.00 69.25 189 HIS A O 1
ATOM 1503 N N . LYS A 1 190 ? 3.693 2.092 -5.381 1.00 62.06 190 LYS A N 1
ATOM 1504 C CA . LYS A 1 190 ? 2.732 1.687 -4.335 1.00 62.06 190 LYS A CA 1
ATOM 1505 C C . LYS A 1 190 ? 2.510 0.167 -4.309 1.00 62.06 190 LYS A C 1
ATOM 1507 O O . LYS A 1 190 ? 1.995 -0.375 -3.328 1.00 62.06 190 LYS A O 1
ATOM 1512 N N . HIS A 1 191 ? 2.894 -0.514 -5.384 1.00 62.59 191 HIS A N 1
ATOM 1513 C CA . HIS A 1 191 ? 2.872 -1.961 -5.525 1.00 62.59 191 HIS A CA 1
ATOM 1514 C C . HIS A 1 191 ? 4.299 -2.478 -5.772 1.00 62.59 191 HIS A C 1
ATOM 1516 O O . HIS A 1 191 ? 5.276 -1.745 -5.663 1.00 62.59 191 HIS A O 1
ATOM 1522 N N . VAL A 1 192 ? 4.428 -3.771 -6.059 1.00 67.94 192 VAL A N 1
ATOM 1523 C CA . VAL A 1 192 ? 5.709 -4.392 -6.428 1.00 67.94 192 VAL A CA 1
ATOM 1524 C C . VAL A 1 192 ? 5.830 -4.437 -7.948 1.00 67.94 192 VAL A C 1
ATOM 1526 O O . VAL A 1 192 ? 4.814 -4.438 -8.658 1.00 67.94 192 VAL A O 1
ATOM 1529 N N . ALA A 1 193 ? 7.048 -4.553 -8.473 1.00 65.62 193 ALA A N 1
ATOM 1530 C CA . ALA A 1 193 ? 7.201 -4.915 -9.873 1.00 65.62 193 ALA A CA 1
ATOM 1531 C C . ALA A 1 193 ? 6.817 -6.396 -10.018 1.00 65.62 193 ALA A C 1
ATOM 1533 O O . ALA A 1 193 ? 7.565 -7.296 -9.679 1.00 65.62 193 ALA A O 1
ATOM 1534 N N . LEU A 1 194 ? 5.605 -6.682 -10.482 1.00 64.44 194 LEU A N 1
ATOM 1535 C CA . LEU A 1 194 ? 5.271 -8.031 -10.971 1.00 64.44 194 LEU A CA 1
ATOM 1536 C C . LEU A 1 194 ? 5.707 -8.201 -12.434 1.00 64.44 194 LEU A C 1
ATOM 1538 O O . LEU A 1 194 ? 5.721 -9.302 -12.979 1.00 64.44 194 LEU A O 1
ATOM 1542 N N . PHE A 1 195 ? 6.030 -7.079 -13.079 1.00 59.97 195 PHE A N 1
ATOM 1543 C CA . PHE A 1 195 ? 6.460 -6.951 -14.457 1.00 59.97 195 PHE A CA 1
ATOM 1544 C C . PHE A 1 195 ? 7.445 -5.774 -14.556 1.00 59.97 195 PHE A C 1
ATOM 1546 O O . PHE A 1 195 ? 7.372 -4.840 -13.754 1.00 59.97 195 PHE A O 1
ATOM 1553 N N . SER A 1 196 ? 8.334 -5.790 -15.551 1.00 53.62 196 SER A N 1
ATOM 1554 C CA . SER A 1 196 ? 9.112 -4.600 -15.925 1.00 53.62 196 SER A CA 1
ATOM 1555 C C . SER A 1 196 ? 8.229 -3.607 -16.692 1.00 53.62 196 SER A C 1
ATOM 1557 O O . SER A 1 196 ? 7.443 -4.030 -17.548 1.00 53.62 196 SER A O 1
ATOM 1559 N N . ALA A 1 197 ? 8.353 -2.309 -16.376 1.00 54.22 197 ALA A N 1
ATOM 1560 C CA . ALA A 1 197 ? 7.710 -1.204 -17.098 1.00 54.22 197 ALA A CA 1
ATOM 1561 C C . ALA A 1 197 ? 8.156 -1.121 -18.565 1.00 54.22 197 ALA A C 1
ATOM 1563 O O . ALA A 1 197 ? 7.369 -0.729 -19.424 1.00 54.22 197 ALA A O 1
ATOM 1564 N N . ASP A 1 198 ? 9.375 -1.576 -18.862 1.00 57.50 198 ASP A N 1
ATOM 1565 C CA . ASP A 1 198 ? 9.959 -1.583 -20.205 1.00 57.50 198 ASP A CA 1
ATOM 1566 C C . ASP A 1 198 ? 9.407 -2.747 -21.054 1.00 57.50 198 ASP A C 1
ATOM 1568 O O . ASP A 1 198 ? 10.133 -3.427 -21.767 1.00 57.50 198 ASP A O 1
ATOM 1572 N N . ALA A 1 199 ? 8.094 -2.986 -20.973 1.00 47.22 199 ALA A N 1
ATOM 1573 C CA . ALA A 1 199 ? 7.355 -4.005 -21.714 1.00 47.22 199 ALA A CA 1
ATOM 1574 C C . ALA A 1 199 ? 7.513 -3.917 -23.243 1.00 47.22 199 ALA A C 1
ATOM 1576 O O . ALA A 1 199 ? 7.257 -4.915 -23.913 1.00 47.22 199 ALA A O 1
ATOM 1577 N N . ASP A 1 200 ? 7.934 -2.748 -23.733 1.00 43.25 200 ASP A N 1
ATOM 1578 C CA . ASP A 1 200 ? 8.142 -2.412 -25.143 1.00 43.25 200 ASP A CA 1
ATOM 1579 C C . ASP A 1 200 ? 9.607 -2.094 -25.480 1.00 43.25 200 ASP A C 1
ATOM 1581 O O . ASP A 1 200 ? 9.923 -1.794 -26.632 1.00 43.25 200 ASP A O 1
ATOM 1585 N N . ALA A 1 201 ? 10.537 -2.232 -24.525 1.00 41.88 201 ALA A N 1
ATOM 1586 C CA . ALA A 1 201 ? 11.817 -2.760 -24.951 1.00 41.88 201 ALA A CA 1
ATOM 1587 C C . ALA A 1 201 ? 11.460 -4.187 -25.325 1.00 41.88 201 ALA A C 1
ATOM 1589 O O . ALA A 1 201 ? 11.325 -5.046 -24.450 1.00 41.88 201 ALA A O 1
ATOM 1590 N N . GLU A 1 202 ? 11.200 -4.399 -26.621 1.00 40.81 202 GLU A N 1
ATOM 1591 C CA . GLU A 1 202 ? 11.349 -5.703 -27.231 1.00 40.81 202 GLU A CA 1
ATOM 1592 C C . GLU A 1 202 ? 12.426 -6.395 -26.418 1.00 40.81 202 GLU A C 1
ATOM 1594 O O . 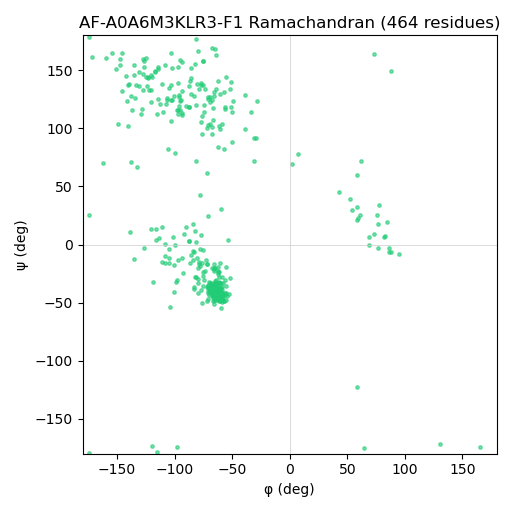GLU A 1 202 ? 13.525 -5.859 -26.213 1.00 40.81 202 GLU A O 1
ATOM 1599 N N . VAL A 1 203 ? 12.087 -7.557 -25.881 1.00 40.19 203 VAL A N 1
ATOM 1600 C CA . VAL A 1 203 ? 13.092 -8.582 -25.767 1.00 40.19 203 VAL A CA 1
ATOM 1601 C C . VAL A 1 203 ? 13.682 -8.648 -27.177 1.00 40.19 203 VAL A C 1
ATOM 1603 O O . VAL A 1 203 ? 13.206 -9.359 -28.050 1.00 40.19 203 VAL A O 1
ATOM 1606 N N . TYR A 1 204 ? 14.694 -7.815 -27.409 1.00 38.66 204 TYR A N 1
ATOM 1607 C CA . TYR A 1 204 ? 15.722 -7.956 -28.402 1.00 38.66 204 TYR A CA 1
ATOM 1608 C C . TYR A 1 204 ? 16.548 -9.109 -27.824 1.00 38.66 204 TYR A C 1
ATOM 1610 O O . TYR A 1 204 ? 17.690 -8.945 -27.403 1.00 38.66 204 TYR A O 1
ATOM 1618 N N . ASP A 1 205 ? 15.886 -10.265 -27.688 1.00 35.88 205 ASP A N 1
ATOM 1619 C CA . ASP A 1 205 ? 16.450 -11.604 -27.682 1.00 35.88 205 ASP A CA 1
ATOM 1620 C C . ASP A 1 205 ? 17.166 -11.679 -29.007 1.00 35.88 205 ASP A C 1
ATOM 1622 O O . ASP A 1 205 ? 16.533 -12.013 -29.999 1.00 35.88 205 ASP A O 1
ATOM 1626 N N . GLY A 1 206 ? 18.386 -11.119 -29.008 1.00 37.56 206 GLY A N 1
ATOM 1627 C CA . GLY A 1 206 ? 19.178 -10.708 -30.156 1.00 37.56 206 GLY A CA 1
ATOM 1628 C C . GLY A 1 206 ? 18.460 -10.936 -31.462 1.00 37.56 206 GLY A C 1
ATOM 1629 O O . GLY A 1 206 ? 18.869 -11.857 -32.164 1.00 37.56 206 GLY A O 1
ATOM 1630 N N . GLY A 1 207 ? 17.390 -10.147 -31.699 1.00 32.91 207 GLY A N 1
ATOM 1631 C CA . GLY A 1 207 ? 16.392 -10.472 -32.705 1.00 32.91 207 GLY A CA 1
ATOM 1632 C C . GLY A 1 207 ? 17.176 -10.778 -33.943 1.00 32.91 207 GLY A C 1
ATOM 1633 O O . GLY A 1 207 ? 17.935 -9.897 -34.375 1.00 32.91 207 GLY A O 1
ATOM 1634 N N . ASP A 1 208 ? 17.112 -12.047 -34.371 1.00 42.97 208 ASP A N 1
ATOM 1635 C CA . ASP A 1 208 ? 17.774 -12.545 -35.563 1.00 42.97 208 ASP A CA 1
ATOM 1636 C C . ASP A 1 208 ? 17.751 -11.389 -36.538 1.00 42.97 208 ASP A C 1
ATOM 1638 O O . ASP A 1 208 ? 16.663 -10.887 -36.827 1.00 42.97 208 ASP A O 1
ATOM 1642 N N . VAL A 1 209 ? 18.926 -10.847 -36.881 1.00 44.59 209 VAL A N 1
ATOM 1643 C CA . VAL A 1 209 ? 19.046 -9.662 -37.734 1.00 44.59 209 VAL A CA 1
ATOM 1644 C C . VAL A 1 209 ? 18.455 -10.077 -39.061 1.00 44.59 209 VAL A C 1
ATOM 1646 O O . VAL A 1 209 ? 19.228 -10.557 -39.880 1.00 44.59 209 VAL A O 1
ATOM 1649 N N . GLU A 1 210 ? 17.124 -9.984 -39.182 1.00 46.97 210 GLU A N 1
ATOM 1650 C CA . GLU A 1 210 ? 16.268 -10.978 -39.841 1.00 46.97 210 GLU A CA 1
ATOM 1651 C C . GLU A 1 210 ? 17.057 -11.632 -40.953 1.00 46.97 210 GLU A C 1
ATOM 1653 O O . GLU A 1 210 ? 17.195 -10.985 -41.988 1.00 46.97 210 GLU A O 1
ATOM 1658 N N . GLU A 1 211 ? 17.734 -12.757 -40.631 1.00 51.12 211 GLU A N 1
ATOM 1659 C CA . GLU A 1 211 ? 18.932 -13.249 -41.336 1.00 51.12 211 GLU A CA 1
ATOM 1660 C C . GLU A 1 211 ? 18.741 -12.998 -42.817 1.00 51.12 211 GLU A C 1
ATOM 1662 O O . GLU A 1 211 ? 17.941 -13.733 -43.382 1.00 51.12 211 GLU A O 1
ATOM 1667 N N . PHE A 1 212 ? 19.339 -11.910 -43.358 1.00 62.12 212 PHE A N 1
ATOM 1668 C CA . PHE A 1 212 ? 18.881 -11.232 -44.586 1.00 62.12 212 PHE A CA 1
ATOM 1669 C C . PHE A 1 212 ? 18.200 -12.231 -45.511 1.00 62.12 212 PHE A C 1
ATOM 1671 O O . PHE A 1 212 ? 18.906 -12.931 -46.239 1.00 62.12 212 PHE A O 1
ATOM 1678 N N . LYS A 1 213 ? 16.871 -12.397 -45.412 1.00 54.94 213 LYS A N 1
ATOM 1679 C CA . LYS A 1 213 ? 16.223 -13.540 -46.066 1.00 54.94 213 LYS A CA 1
ATOM 1680 C C . LYS A 1 213 ? 16.369 -13.309 -47.563 1.00 54.94 213 LYS A C 1
ATOM 1682 O O . LYS A 1 213 ? 15.787 -12.375 -48.099 1.00 54.94 213 LYS A O 1
ATOM 1687 N N . GLY A 1 214 ? 17.246 -14.088 -48.193 1.00 74.56 214 GLY A N 1
ATOM 1688 C CA . GLY A 1 214 ? 17.622 -13.950 -49.603 1.00 74.56 214 GLY A CA 1
ATOM 1689 C C . GLY A 1 214 ? 18.881 -13.118 -49.893 1.00 74.56 214 GLY A C 1
ATOM 1690 O O . GLY A 1 214 ? 19.358 -13.138 -51.018 1.00 74.56 214 GLY A O 1
ATOM 1691 N N . GLY A 1 215 ? 19.482 -12.423 -48.921 1.00 90.75 215 GLY A N 1
ATOM 1692 C CA . GLY A 1 215 ? 20.722 -11.662 -49.132 1.00 90.75 215 GLY A CA 1
ATOM 1693 C C . GLY A 1 215 ? 20.547 -10.247 -49.702 1.00 90.75 215 GLY A C 1
ATOM 1694 O O . GLY A 1 215 ? 21.514 -9.667 -50.206 1.00 90.75 215 GLY A O 1
ATOM 1695 N N . TYR A 1 216 ? 19.344 -9.675 -49.595 1.00 94.62 216 TYR A N 1
ATOM 1696 C CA . TYR A 1 216 ? 18.957 -8.370 -50.148 1.00 94.62 216 TYR A CA 1
ATOM 1697 C C . TYR A 1 216 ? 18.564 -7.367 -49.060 1.00 94.62 216 TYR A C 1
ATOM 1699 O O . TYR A 1 216 ? 18.022 -7.737 -48.023 1.00 94.62 216 TYR A O 1
ATOM 1707 N N . LEU A 1 217 ? 18.809 -6.072 -49.291 1.00 93.44 217 LEU A N 1
ATOM 1708 C CA . LEU A 1 217 ? 18.415 -5.019 -48.338 1.00 93.44 217 LEU A CA 1
ATOM 1709 C C . LEU A 1 217 ? 16.916 -4.711 -48.362 1.00 93.44 217 LEU A C 1
ATOM 1711 O O . LEU A 1 217 ? 16.377 -4.200 -47.376 1.00 93.44 217 LEU A O 1
ATOM 1715 N N . VAL A 1 218 ? 16.274 -4.955 -49.503 1.00 93.56 218 VAL A N 1
ATOM 1716 C CA . VAL A 1 218 ? 14.871 -4.642 -49.754 1.00 93.56 218 VAL A CA 1
ATOM 1717 C C . VAL A 1 218 ? 14.227 -5.851 -50.410 1.00 93.56 218 VAL A C 1
ATOM 1719 O O . VAL A 1 218 ? 14.684 -6.308 -51.454 1.00 93.56 218 VAL A O 1
ATOM 1722 N N . VAL A 1 219 ? 13.133 -6.307 -49.813 1.00 92.94 219 VAL A N 1
ATOM 1723 C CA . VAL A 1 219 ? 12.188 -7.236 -50.426 1.00 92.94 219 VAL A CA 1
ATOM 1724 C C . VAL A 1 219 ? 10.837 -6.524 -50.457 1.00 92.94 219 VAL A C 1
ATOM 1726 O O . VAL A 1 219 ? 10.369 -6.015 -49.426 1.00 92.94 219 VAL A O 1
ATOM 1729 N N . GLU A 1 220 ? 10.270 -6.384 -51.648 1.00 91.62 220 GLU A N 1
ATOM 1730 C CA . GLU A 1 220 ? 8.951 -5.784 -51.851 1.00 91.62 220 GLU A CA 1
ATOM 1731 C C . GLU A 1 220 ? 7.839 -6.792 -51.536 1.00 91.62 220 GLU A C 1
ATOM 1733 O O . GLU A 1 220 ? 8.079 -7.989 -51.380 1.00 91.62 220 GLU A O 1
ATOM 1738 N N . GLU A 1 221 ? 6.603 -6.310 -51.403 1.00 90.25 221 GLU A N 1
ATOM 1739 C CA . GLU A 1 221 ? 5.454 -7.160 -51.051 1.00 90.25 221 GLU A CA 1
ATOM 1740 C C . GLU A 1 221 ? 5.158 -8.242 -52.102 1.00 90.25 221 GLU A C 1
ATOM 1742 O O . GLU A 1 221 ? 4.622 -9.296 -51.770 1.00 90.25 221 GLU A O 1
ATOM 1747 N N . ASP A 1 222 ? 5.541 -8.006 -53.359 1.00 91.06 222 ASP A N 1
ATOM 1748 C CA . ASP A 1 222 ? 5.419 -8.968 -54.458 1.00 91.06 222 ASP A CA 1
ATOM 1749 C C . ASP A 1 222 ? 6.559 -10.005 -54.496 1.00 91.06 222 ASP A C 1
ATOM 1751 O O . ASP A 1 222 ? 6.593 -10.859 -55.382 1.00 91.06 222 ASP A O 1
ATOM 1755 N N . GLY A 1 223 ? 7.479 -9.947 -53.528 1.00 89.88 223 GLY A N 1
ATOM 1756 C CA . GLY A 1 223 ? 8.657 -10.804 -53.452 1.00 89.88 223 GLY A CA 1
ATOM 1757 C C . GLY A 1 223 ? 9.821 -10.339 -54.324 1.00 89.88 223 GLY A C 1
ATOM 1758 O O . GLY A 1 223 ? 10.817 -11.054 -54.414 1.00 89.88 223 GLY A O 1
ATOM 1759 N N . THR A 1 224 ? 9.738 -9.167 -54.963 1.00 92.50 224 THR A N 1
ATOM 1760 C CA . THR A 1 224 ? 10.859 -8.620 -55.732 1.00 92.50 224 THR A CA 1
ATOM 1761 C C . THR A 1 224 ? 11.998 -8.230 -54.798 1.00 92.50 224 THR A C 1
ATOM 1763 O O . THR A 1 224 ? 11.843 -7.436 -53.868 1.00 92.50 224 THR A O 1
ATOM 1766 N N . GLU A 1 225 ? 13.172 -8.783 -55.074 1.00 94.31 225 GLU A N 1
ATOM 1767 C CA . GLU A 1 225 ? 14.385 -8.575 -54.299 1.00 94.31 225 GLU A CA 1
ATOM 1768 C C . GLU A 1 225 ? 15.246 -7.464 -54.925 1.00 94.31 225 GLU A C 1
ATOM 1770 O O . GLU A 1 225 ? 15.571 -7.478 -56.117 1.00 94.31 225 GLU A O 1
ATOM 1775 N N . HIS A 1 226 ? 15.649 -6.482 -54.118 1.00 94.69 226 HIS A N 1
ATOM 1776 C CA . HIS A 1 226 ? 16.484 -5.367 -54.550 1.00 94.69 226 HIS A CA 1
ATOM 1777 C C . HIS A 1 226 ? 17.715 -5.203 -53.662 1.00 94.69 226 HIS A C 1
ATOM 1779 O O . HIS A 1 226 ? 17.673 -5.382 -52.446 1.00 94.69 226 HIS A O 1
ATOM 1785 N N . LEU A 1 227 ? 18.811 -4.753 -54.284 1.00 95.69 227 LEU A N 1
ATOM 1786 C CA . LEU A 1 227 ? 20.063 -4.396 -53.608 1.00 95.69 227 LEU A CA 1
ATOM 1787 C C . LEU A 1 227 ? 20.697 -5.599 -52.877 1.00 95.69 227 LEU A C 1
ATOM 1789 O O . LEU A 1 227 ? 20.689 -5.638 -51.643 1.00 95.69 227 LEU A O 1
ATOM 1793 N N . PRO A 1 228 ? 21.252 -6.575 -53.622 1.00 96.06 228 PRO A N 1
ATOM 1794 C CA . PRO A 1 228 ? 21.965 -7.694 -53.019 1.00 96.06 228 PRO A CA 1
ATOM 1795 C C . PRO A 1 228 ? 23.183 -7.185 -52.245 1.00 96.06 228 PRO A C 1
ATOM 1797 O O . PRO A 1 228 ? 23.870 -6.261 -52.689 1.00 96.06 228 PRO A O 1
ATOM 1800 N N . VAL A 1 229 ? 23.444 -7.791 -51.090 1.00 95.44 229 VAL A N 1
ATOM 1801 C CA . VAL A 1 229 ? 24.569 -7.458 -50.198 1.00 95.44 229 VAL A CA 1
ATOM 1802 C C . VAL A 1 229 ? 25.310 -8.683 -49.670 1.00 95.44 229 VAL A C 1
ATOM 1804 O O . VAL A 1 229 ? 26.414 -8.536 -49.146 1.00 95.44 229 VAL A O 1
ATOM 1807 N N . ILE A 1 230 ? 24.743 -9.878 -49.833 1.00 94.75 230 ILE A N 1
ATOM 1808 C CA . ILE A 1 230 ? 25.357 -11.157 -49.472 1.00 94.75 230 ILE A CA 1
ATOM 1809 C C . ILE A 1 230 ? 25.829 -11.860 -50.752 1.00 94.75 230 ILE A C 1
ATOM 1811 O O . ILE A 1 230 ? 25.115 -11.856 -51.753 1.00 94.75 230 ILE A O 1
ATOM 1815 N N . GLY A 1 231 ? 27.049 -12.398 -50.745 1.00 93.00 231 GLY A N 1
ATOM 1816 C CA . GLY A 1 231 ? 27.606 -13.166 -51.859 1.00 93.00 231 GLY A CA 1
ATOM 1817 C C . GLY A 1 231 ? 27.138 -14.624 -51.872 1.00 93.00 231 GLY A C 1
ATOM 1818 O O . GLY A 1 231 ? 26.471 -15.088 -50.949 1.00 93.00 231 GLY A O 1
ATOM 1819 N N . ASP A 1 232 ? 27.557 -15.375 -52.894 1.00 93.19 232 ASP A N 1
ATOM 1820 C CA . ASP A 1 232 ? 27.227 -16.805 -53.047 1.00 93.19 232 ASP A CA 1
ATOM 1821 C C . ASP A 1 232 ? 27.742 -17.677 -51.878 1.00 93.19 232 ASP A C 1
ATOM 1823 O O . ASP A 1 232 ? 27.313 -18.815 -51.706 1.00 93.19 232 ASP A O 1
ATOM 1827 N N . ASP A 1 233 ? 28.666 -17.153 -51.064 1.00 89.75 233 ASP A N 1
ATOM 1828 C CA . ASP A 1 233 ? 29.228 -17.802 -49.876 1.00 89.75 233 ASP A CA 1
ATOM 1829 C C . ASP A 1 233 ? 28.418 -17.556 -48.587 1.00 89.75 233 ASP A C 1
ATOM 1831 O O . ASP A 1 233 ? 28.841 -17.976 -47.505 1.00 89.75 233 ASP A O 1
ATOM 1835 N N . GLY A 1 234 ? 27.282 -16.858 -48.682 1.00 90.12 234 GLY A N 1
ATOM 1836 C CA . GLY A 1 234 ? 26.437 -16.508 -47.540 1.00 90.12 234 GLY A CA 1
ATOM 1837 C C . GLY A 1 234 ? 27.017 -15.404 -46.652 1.00 90.12 234 GLY A C 1
ATOM 1838 O O . GLY A 1 234 ? 26.478 -15.136 -45.578 1.00 90.12 234 GLY A O 1
ATOM 1839 N N . LYS A 1 235 ? 28.107 -14.739 -47.066 1.00 92.81 235 LYS A N 1
ATOM 1840 C CA . LYS A 1 235 ? 28.728 -13.647 -46.304 1.00 92.81 235 LYS A CA 1
ATOM 1841 C C . LYS A 1 235 ? 28.495 -12.294 -46.972 1.00 92.81 235 LYS A C 1
ATOM 1843 O O . LYS A 1 235 ? 28.324 -12.218 -48.187 1.00 92.81 235 LYS A O 1
ATOM 1848 N N . PRO A 1 236 ? 28.523 -11.193 -46.201 1.00 94.56 236 PRO A N 1
ATOM 1849 C CA . PRO A 1 236 ? 28.484 -9.855 -46.775 1.00 94.56 236 PRO A CA 1
ATOM 1850 C C . PRO A 1 236 ? 29.614 -9.623 -47.794 1.00 94.56 236 PRO A C 1
ATOM 1852 O O . PRO A 1 236 ? 30.795 -9.639 -47.438 1.00 94.56 236 PRO A O 1
ATOM 1855 N N . ASP A 1 237 ? 29.253 -9.361 -49.053 1.00 95.75 237 ASP A N 1
ATOM 1856 C CA . ASP A 1 237 ? 30.200 -9.035 -50.122 1.00 95.75 237 ASP A CA 1
ATOM 1857 C C . ASP A 1 237 ? 30.336 -7.509 -50.214 1.00 95.75 237 ASP A C 1
ATOM 1859 O O . ASP A 1 237 ? 29.418 -6.792 -50.621 1.00 95.75 237 ASP A O 1
ATOM 1863 N N . ARG A 1 238 ? 31.523 -6.991 -49.878 1.00 94.19 238 ARG A N 1
ATOM 1864 C CA . ARG A 1 238 ? 31.830 -5.551 -49.927 1.00 94.19 238 ARG A CA 1
ATOM 1865 C C . ARG A 1 238 ? 31.594 -4.925 -51.307 1.00 94.19 238 ARG A C 1
ATOM 1867 O O . ARG A 1 238 ? 31.260 -3.743 -51.382 1.00 94.19 238 ARG A O 1
ATOM 1874 N N . ARG A 1 239 ? 31.754 -5.683 -52.397 1.00 95.69 239 ARG A N 1
ATOM 1875 C CA . ARG A 1 239 ? 31.475 -5.231 -53.769 1.00 95.69 239 ARG A CA 1
ATOM 1876 C C . ARG A 1 239 ? 29.976 -5.056 -53.991 1.00 95.69 239 ARG A C 1
ATOM 1878 O O . ARG A 1 239 ? 29.576 -4.048 -54.572 1.00 95.69 239 ARG A O 1
ATOM 1885 N N . LEU A 1 240 ? 29.164 -6.003 -53.520 1.00 96.19 240 LEU A N 1
ATOM 1886 C CA . LEU A 1 240 ? 27.702 -5.923 -53.583 1.00 96.19 240 LEU A CA 1
ATOM 1887 C C . LEU A 1 240 ? 27.177 -4.791 -52.693 1.00 96.19 240 LEU A C 1
ATOM 1889 O O . LEU A 1 240 ? 26.408 -3.956 -53.158 1.00 96.19 240 LEU A O 1
ATOM 1893 N N . MET A 1 241 ? 27.708 -4.661 -51.476 1.00 96.44 241 MET A N 1
ATOM 1894 C CA . MET A 1 241 ? 27.435 -3.528 -50.588 1.00 96.44 241 MET A CA 1
ATOM 1895 C C . MET A 1 241 ? 27.781 -2.177 -51.231 1.00 96.44 241 MET A C 1
ATOM 1897 O O . MET A 1 241 ? 26.989 -1.241 -51.153 1.00 96.44 241 MET A O 1
ATOM 1901 N N . GLY A 1 242 ? 28.923 -2.073 -51.920 1.00 95.62 242 GLY A N 1
ATOM 1902 C CA . GLY A 1 242 ? 29.310 -0.858 -52.641 1.00 95.62 242 GLY A CA 1
ATOM 1903 C C . GLY A 1 242 ? 28.388 -0.543 -53.824 1.00 95.62 242 GLY A C 1
ATOM 1904 O O . GLY A 1 242 ? 28.050 0.618 -54.054 1.00 95.62 242 GLY A O 1
ATOM 1905 N N . ALA A 1 243 ? 27.932 -1.569 -54.548 1.00 95.88 243 ALA A N 1
ATOM 1906 C CA . ALA A 1 243 ? 26.953 -1.418 -55.623 1.00 95.88 243 ALA A CA 1
ATOM 1907 C C . ALA A 1 243 ? 25.578 -0.988 -55.089 1.00 95.88 243 ALA A C 1
ATOM 1909 O O . ALA A 1 243 ? 24.968 -0.074 -55.646 1.00 95.88 243 ALA A O 1
ATOM 1910 N N . ALA A 1 244 ? 25.123 -1.586 -53.984 1.00 96.31 244 ALA A N 1
ATOM 1911 C CA . ALA A 1 244 ? 23.898 -1.203 -53.293 1.00 96.31 244 ALA A CA 1
ATOM 1912 C C . ALA A 1 244 ? 23.970 0.249 -52.797 1.00 96.31 244 ALA A C 1
ATOM 1914 O O . ALA A 1 244 ? 23.041 1.028 -53.005 1.00 96.31 244 ALA A O 1
ATOM 1915 N N . TRP A 1 245 ? 25.108 0.643 -52.221 1.00 95.69 245 TRP A N 1
ATOM 1916 C CA . TRP A 1 245 ? 25.354 2.011 -51.772 1.00 95.69 245 TRP A CA 1
ATOM 1917 C C . TRP A 1 245 ? 25.256 3.017 -52.922 1.00 95.69 245 TRP A C 1
ATOM 1919 O O . TRP A 1 245 ? 24.554 4.025 -52.813 1.00 95.69 245 TRP A O 1
ATOM 1929 N N . ALA A 1 246 ? 25.912 2.718 -54.047 1.00 94.75 246 ALA A N 1
ATOM 1930 C CA . ALA A 1 246 ? 25.852 3.543 -55.247 1.00 94.75 246 ALA A CA 1
ATOM 1931 C C . ALA A 1 246 ? 24.422 3.629 -55.806 1.00 94.75 246 ALA A C 1
ATOM 1933 O O . ALA A 1 246 ? 23.951 4.730 -56.081 1.00 94.75 246 ALA A O 1
ATOM 1934 N N . ALA A 1 247 ? 23.698 2.508 -55.897 1.00 96.25 247 ALA A N 1
ATOM 1935 C CA . ALA A 1 247 ? 22.308 2.472 -56.357 1.00 96.25 247 ALA A CA 1
ATOM 1936 C C . ALA A 1 247 ? 21.357 3.305 -55.475 1.00 96.25 247 ALA A C 1
ATOM 1938 O O . ALA A 1 247 ? 20.417 3.907 -55.996 1.00 96.25 247 ALA A O 1
ATOM 1939 N N . LEU A 1 248 ? 21.622 3.388 -54.166 1.00 95.06 248 LEU A N 1
ATOM 1940 C CA . LEU A 1 248 ? 20.857 4.208 -53.223 1.00 95.06 248 LEU A CA 1
ATOM 1941 C C . LEU A 1 248 ? 21.156 5.715 -53.349 1.00 95.06 248 LEU A C 1
ATOM 1943 O O . LEU A 1 248 ? 20.258 6.525 -53.127 1.00 95.06 248 LEU A O 1
ATOM 1947 N N . HIS A 1 249 ? 22.370 6.122 -53.733 1.00 93.06 249 HIS A N 1
ATOM 1948 C CA . HIS A 1 249 ? 22.762 7.542 -53.738 1.00 93.06 249 HIS A CA 1
ATOM 1949 C C . HIS A 1 249 ? 22.789 8.174 -55.138 1.00 93.06 249 HIS A C 1
ATOM 1951 O O . HIS A 1 249 ? 22.122 9.182 -55.362 1.00 93.06 249 HIS A O 1
ATOM 1957 N N . GLY A 1 250 ? 23.515 7.580 -56.090 1.00 86.19 250 GLY A N 1
ATOM 1958 C CA . GLY A 1 250 ? 23.773 8.163 -57.418 1.00 86.19 250 GLY A CA 1
ATOM 1959 C C . GLY A 1 250 ? 23.418 7.265 -58.608 1.00 86.19 250 GLY A C 1
ATOM 1960 O O . GLY A 1 250 ? 23.529 7.696 -59.751 1.00 86.19 250 GLY A O 1
ATOM 1961 N N . GLY A 1 251 ? 22.975 6.034 -58.349 1.00 87.12 251 GLY A N 1
ATOM 1962 C CA . GLY A 1 251 ? 22.804 4.987 -59.351 1.00 87.12 251 GLY A CA 1
ATOM 1963 C C . GLY A 1 251 ? 24.079 4.158 -59.565 1.00 87.12 251 GLY A C 1
ATOM 1964 O O . GLY A 1 251 ? 25.201 4.643 -59.429 1.00 87.12 251 GLY A O 1
ATOM 1965 N N . TYR A 1 252 ? 23.915 2.883 -59.918 1.00 90.50 252 TYR A N 1
ATOM 1966 C CA . TYR A 1 252 ? 24.992 1.957 -60.267 1.00 90.50 252 TYR A CA 1
ATOM 1967 C C . TYR A 1 252 ? 24.681 1.293 -61.609 1.00 90.50 252 TYR A C 1
ATOM 1969 O O . TYR A 1 252 ? 23.693 0.575 -61.733 1.00 90.50 252 TYR A O 1
ATOM 1977 N N . ARG A 1 253 ? 25.516 1.534 -62.631 1.00 89.19 253 ARG A N 1
ATOM 1978 C CA . ARG A 1 253 ? 25.337 0.983 -63.995 1.00 89.19 253 ARG A CA 1
ATOM 1979 C C . ARG A 1 253 ? 23.938 1.234 -64.591 1.00 89.19 253 ARG A C 1
ATOM 1981 O O . ARG A 1 253 ? 23.380 0.365 -65.247 1.00 89.19 253 ARG A O 1
ATOM 1988 N N . GLY A 1 254 ? 23.376 2.418 -64.344 1.00 89.00 254 GLY A N 1
ATOM 1989 C CA . GLY A 1 254 ? 22.034 2.793 -64.809 1.00 89.00 254 GLY A CA 1
ATOM 1990 C C . GLY A 1 254 ? 20.887 2.371 -63.884 1.00 89.00 254 GLY A C 1
ATOM 1991 O O . GLY A 1 254 ? 19.767 2.820 -64.093 1.00 89.00 254 GLY A O 1
ATOM 1992 N N . ASN A 1 255 ? 21.154 1.595 -62.827 1.00 89.00 255 ASN A N 1
ATOM 1993 C CA . ASN A 1 255 ? 20.146 1.204 -61.842 1.00 89.00 255 ASN A CA 1
ATOM 1994 C C . ASN A 1 255 ? 20.192 2.137 -60.629 1.00 89.00 255 ASN A C 1
ATOM 1996 O O . ASN A 1 255 ? 21.204 2.202 -59.930 1.00 89.00 255 ASN A O 1
ATOM 2000 N N . LYS A 1 256 ? 19.094 2.841 -60.354 1.00 95.88 256 LYS A N 1
ATOM 2001 C CA . LYS A 1 256 ? 18.908 3.668 -59.156 1.00 95.88 256 LYS A CA 1
ATOM 2002 C C . LYS A 1 256 ? 17.701 3.144 -58.391 1.00 95.88 256 LYS A C 1
ATOM 2004 O O . LYS A 1 256 ? 16.662 2.900 -58.993 1.00 95.88 256 LYS A O 1
ATOM 2009 N N . TYR A 1 257 ? 17.844 2.970 -57.083 1.00 95.56 257 TYR A N 1
ATOM 2010 C CA . TYR A 1 257 ? 16.732 2.557 -56.238 1.00 95.56 257 TYR A CA 1
ATOM 2011 C C . TYR A 1 257 ? 16.067 3.789 -55.612 1.00 95.56 257 TYR A C 1
ATOM 2013 O O . TYR A 1 257 ? 16.685 4.526 -54.837 1.00 95.56 257 TYR A O 1
ATOM 2021 N N . GLU A 1 258 ? 14.803 4.013 -55.969 1.00 95.00 258 GLU A N 1
ATOM 2022 C CA . GLU A 1 258 ? 13.965 5.117 -55.473 1.00 95.00 258 GLU A CA 1
ATOM 2023 C C . GLU A 1 258 ? 12.694 4.623 -54.764 1.00 95.00 258 GLU A C 1
ATOM 2025 O O . GLU A 1 258 ? 11.795 5.413 -54.491 1.00 95.00 258 GLU A O 1
ATOM 2030 N N . GLY A 1 259 ? 12.623 3.328 -54.442 1.00 93.81 259 GLY A N 1
ATOM 2031 C CA . GLY A 1 259 ? 11.474 2.744 -53.755 1.00 93.81 259 GLY A CA 1
ATOM 2032 C C . GLY A 1 259 ? 11.264 3.300 -52.336 1.00 93.81 259 GLY A C 1
ATOM 2033 O O . GLY A 1 259 ? 12.188 3.865 -51.731 1.00 93.81 259 GLY A O 1
ATOM 2034 N N . PRO A 1 260 ? 10.064 3.110 -51.758 1.00 93.75 260 PRO A N 1
ATOM 2035 C CA . PRO A 1 260 ? 9.671 3.693 -50.469 1.00 93.75 260 PRO A CA 1
ATOM 2036 C C . PRO A 1 260 ? 10.590 3.269 -49.312 1.00 93.75 260 PRO A C 1
ATOM 2038 O O . PRO A 1 260 ? 10.817 4.038 -48.379 1.00 93.75 260 PRO A O 1
ATOM 2041 N N . LYS A 1 261 ? 11.208 2.083 -49.402 1.00 93.06 261 LYS A N 1
ATOM 2042 C CA . LYS A 1 261 ? 12.133 1.543 -48.387 1.00 93.06 261 LYS A CA 1
ATOM 2043 C C . LYS A 1 261 ? 13.577 2.068 -48.490 1.00 93.06 261 LYS A C 1
ATOM 2045 O O . LYS A 1 261 ? 14.477 1.540 -47.841 1.00 93.06 261 LYS A O 1
ATOM 2050 N N . LYS A 1 262 ? 13.849 3.113 -49.283 1.00 93.81 262 LYS A N 1
ATOM 2051 C CA . LYS A 1 262 ? 15.212 3.639 -49.518 1.00 93.81 262 LYS A CA 1
ATOM 2052 C C . LYS A 1 262 ? 15.959 4.021 -48.234 1.00 93.81 262 LYS A C 1
ATOM 2054 O O . LYS A 1 262 ? 17.113 3.637 -48.063 1.00 93.81 262 LYS A O 1
ATOM 2059 N N . GLN A 1 263 ? 15.319 4.758 -47.325 1.00 89.00 263 GLN A N 1
ATOM 2060 C CA . GLN A 1 263 ? 15.959 5.191 -46.072 1.00 89.00 263 GLN A CA 1
ATOM 2061 C C . GLN A 1 263 ? 16.229 4.018 -45.121 1.00 89.00 263 GLN A C 1
ATOM 2063 O O . GLN A 1 263 ? 17.242 3.981 -44.425 1.00 89.00 263 GLN A O 1
ATOM 2068 N N . GLU A 1 264 ? 15.344 3.024 -45.110 1.00 88.44 264 GLU A N 1
ATOM 2069 C CA . GLU A 1 264 ? 15.547 1.783 -44.367 1.00 88.44 264 GLU A CA 1
ATOM 2070 C C . GLU A 1 264 ? 16.732 0.981 -44.925 1.00 88.44 264 GLU A C 1
ATOM 2072 O O . GLU A 1 264 ? 17.604 0.575 -44.159 1.00 88.44 264 GLU A O 1
ATOM 2077 N N . ALA A 1 265 ? 16.829 0.847 -46.252 1.00 93.62 265 ALA A N 1
ATOM 2078 C CA . ALA A 1 265 ? 17.945 0.184 -46.922 1.00 93.62 265 ALA A CA 1
ATOM 2079 C C . ALA A 1 265 ? 19.292 0.866 -46.630 1.00 93.62 265 ALA A C 1
ATOM 2081 O O . ALA A 1 265 ? 20.276 0.182 -46.352 1.00 93.62 265 ALA A O 1
ATOM 2082 N N . ILE A 1 266 ? 19.335 2.207 -46.614 1.00 92.12 266 ILE A N 1
ATOM 2083 C CA . ILE A 1 266 ? 20.533 2.968 -46.220 1.00 92.12 266 ILE A CA 1
ATOM 2084 C C . ILE A 1 266 ? 20.919 2.653 -44.769 1.00 92.12 266 ILE A C 1
ATOM 2086 O O . ILE A 1 266 ? 22.088 2.369 -44.503 1.00 92.12 266 ILE A O 1
ATOM 2090 N N . ARG A 1 267 ? 19.961 2.649 -43.829 1.00 88.12 267 ARG A N 1
ATOM 2091 C CA . ARG A 1 267 ? 20.222 2.303 -42.418 1.00 88.12 267 ARG A CA 1
ATOM 2092 C C . ARG A 1 267 ? 20.768 0.878 -42.268 1.00 88.12 267 ARG A C 1
ATOM 2094 O O . ARG A 1 267 ? 21.795 0.697 -41.612 1.00 88.12 267 ARG A O 1
ATOM 2101 N N . LYS A 1 268 ? 20.145 -0.111 -42.923 1.00 92.19 268 LYS A N 1
ATOM 2102 C CA . LYS A 1 268 ? 20.595 -1.518 -42.924 1.00 92.19 268 LYS A CA 1
ATOM 2103 C C . LYS A 1 268 ? 22.002 -1.665 -43.511 1.00 92.19 268 LYS A C 1
ATOM 2105 O O . LYS A 1 268 ? 22.857 -2.331 -42.929 1.00 92.19 268 LYS A O 1
ATOM 2110 N N . LEU A 1 269 ? 22.281 -0.983 -44.621 1.00 94.00 269 LEU A N 1
ATOM 2111 C CA . LEU A 1 269 ? 23.589 -1.010 -45.271 1.00 94.00 269 LEU A CA 1
ATOM 2112 C C . LEU A 1 269 ? 24.685 -0.358 -44.413 1.00 94.00 269 LEU A C 1
ATOM 2114 O O . LEU A 1 269 ? 25.778 -0.910 -44.301 1.00 94.00 269 LEU A O 1
ATOM 2118 N N . LYS A 1 270 ? 24.396 0.767 -43.744 1.00 90.88 270 LYS A N 1
ATOM 2119 C CA . LYS A 1 270 ? 25.321 1.395 -42.780 1.00 90.88 270 LYS A CA 1
ATOM 2120 C C . LYS A 1 270 ? 25.642 0.468 -41.609 1.00 90.88 270 LYS A C 1
ATOM 2122 O O . LYS A 1 270 ? 26.803 0.363 -41.215 1.00 90.88 270 LYS A O 1
ATOM 2127 N N . ALA A 1 271 ? 24.641 -0.237 -41.081 1.00 87.12 271 ALA A N 1
ATOM 2128 C CA . ALA A 1 271 ? 24.848 -1.224 -40.025 1.00 87.12 271 ALA A CA 1
ATOM 2129 C C . ALA A 1 271 ? 25.770 -2.372 -40.484 1.00 87.12 271 ALA A C 1
ATOM 2131 O O . ALA A 1 271 ? 26.674 -2.758 -39.741 1.00 87.12 271 ALA A O 1
ATOM 2132 N N . LEU A 1 272 ? 25.617 -2.855 -41.726 1.00 91.19 272 LEU A N 1
ATOM 2133 C CA . LEU A 1 272 ? 26.519 -3.849 -42.326 1.00 91.19 272 LEU A CA 1
ATOM 2134 C C . LEU A 1 272 ? 27.961 -3.333 -42.457 1.00 91.19 272 LEU A C 1
ATOM 2136 O O . LEU A 1 272 ? 28.897 -4.033 -42.073 1.00 91.19 272 LEU A O 1
ATOM 2140 N N . TYR A 1 273 ? 28.152 -2.106 -42.951 1.00 92.50 273 TYR A N 1
ATOM 2141 C CA . TYR A 1 273 ? 29.474 -1.471 -43.033 1.00 92.50 273 TYR A CA 1
ATOM 2142 C C . TYR A 1 273 ? 30.136 -1.358 -41.649 1.00 92.50 273 TYR A C 1
ATOM 2144 O O . TYR A 1 273 ? 31.283 -1.780 -41.481 1.00 92.50 273 TYR A O 1
ATOM 2152 N N . LYS A 1 274 ? 29.382 -0.908 -40.634 1.00 87.56 274 LYS A N 1
ATOM 2153 C CA . LYS A 1 274 ? 29.841 -0.822 -39.238 1.00 87.56 274 LYS A CA 1
ATOM 2154 C C . LYS A 1 274 ? 30.247 -2.187 -38.677 1.00 87.56 274 LYS A C 1
ATOM 2156 O O . LYS A 1 274 ? 31.314 -2.298 -38.078 1.00 87.56 274 LYS A O 1
ATOM 2161 N N . ARG A 1 275 ? 29.448 -3.236 -38.910 1.00 87.56 275 ARG A N 1
ATOM 2162 C CA . ARG A 1 275 ? 29.754 -4.615 -38.475 1.00 87.56 275 ARG A CA 1
ATOM 2163 C C . ARG A 1 275 ? 31.043 -5.152 -39.105 1.00 87.56 275 ARG A C 1
ATOM 2165 O O . ARG A 1 275 ? 31.754 -5.924 -38.471 1.00 87.56 275 ARG A O 1
ATOM 2172 N N . LEU A 1 276 ? 31.358 -4.729 -40.328 1.00 88.88 276 LEU A N 1
ATOM 2173 C CA . LEU A 1 276 ? 32.583 -5.098 -41.046 1.00 88.88 276 LEU A CA 1
ATOM 2174 C C . LEU A 1 276 ? 33.783 -4.179 -40.760 1.00 88.88 276 LEU A C 1
ATOM 2176 O O . LEU A 1 276 ? 34.823 -4.347 -41.409 1.00 88.88 276 LEU A O 1
ATOM 2180 N N . GLY A 1 277 ? 33.640 -3.198 -39.859 1.00 89.31 277 GLY A N 1
ATOM 2181 C CA . GLY A 1 277 ? 34.677 -2.206 -39.565 1.00 89.31 277 GLY A CA 1
ATOM 2182 C C . GLY A 1 277 ? 35.097 -1.390 -40.791 1.00 89.31 277 GLY A C 1
ATOM 2183 O O . GLY A 1 277 ? 36.269 -1.052 -40.929 1.00 89.31 277 GLY A O 1
ATOM 2184 N N . ALA A 1 278 ? 34.174 -1.138 -41.723 1.00 88.81 278 ALA A N 1
ATOM 2185 C CA . ALA A 1 278 ? 34.433 -0.416 -42.963 1.00 88.81 278 ALA A CA 1
ATOM 2186 C C . ALA A 1 278 ? 33.561 0.841 -43.053 1.00 88.81 278 ALA A C 1
ATOM 2188 O O . ALA A 1 278 ? 32.409 0.836 -42.628 1.00 88.81 278 ALA A O 1
ATOM 2189 N N . THR A 1 279 ? 34.094 1.904 -43.651 1.00 88.25 279 THR A N 1
ATOM 2190 C CA . THR A 1 279 ? 33.337 3.131 -43.930 1.00 88.25 279 THR A CA 1
ATOM 2191 C C . THR A 1 279 ? 32.636 3.007 -45.288 1.00 88.25 279 THR A C 1
ATOM 2193 O O . THR A 1 279 ? 33.263 2.532 -46.243 1.00 88.25 279 THR A O 1
ATOM 2196 N N . PRO A 1 280 ? 31.359 3.411 -45.415 1.00 90.31 280 PRO A N 1
ATOM 2197 C CA . PRO A 1 280 ? 30.681 3.470 -46.703 1.00 90.31 280 PRO A CA 1
ATOM 2198 C C . PRO A 1 280 ? 31.437 4.327 -47.742 1.00 90.31 280 PRO A C 1
ATOM 2200 O O . PRO A 1 280 ? 32.033 5.350 -47.393 1.00 90.31 280 PRO A O 1
ATOM 2203 N N . PRO A 1 281 ? 31.424 3.950 -49.035 1.00 88.06 281 PRO A N 1
ATOM 2204 C CA . PRO A 1 281 ? 32.084 4.715 -50.092 1.00 88.06 281 PRO A CA 1
ATOM 2205 C C . PRO A 1 281 ? 31.511 6.134 -50.210 1.00 88.06 281 PRO A C 1
ATOM 2207 O O . PRO A 1 281 ? 30.306 6.307 -50.349 1.00 88.06 281 PRO A O 1
ATOM 2210 N N . GLY A 1 282 ? 32.360 7.160 -50.217 1.00 77.50 282 GLY A N 1
ATOM 2211 C CA . GLY A 1 282 ? 31.911 8.551 -50.363 1.00 77.50 282 GLY A CA 1
ATOM 2212 C C . GLY A 1 282 ? 31.513 9.251 -49.060 1.00 77.50 282 GLY A C 1
ATOM 2213 O O . GLY A 1 282 ? 31.285 10.450 -49.097 1.00 77.50 282 GLY A O 1
ATOM 2214 N N . GLU A 1 283 ? 31.533 8.565 -47.910 1.00 74.00 283 GLU A N 1
ATOM 2215 C CA . GLU A 1 283 ? 31.531 9.211 -46.579 1.00 74.00 283 GLU A CA 1
ATOM 2216 C C . GLU A 1 283 ? 32.951 9.628 -46.128 1.00 74.00 283 GLU A C 1
ATOM 2218 O O . GLU A 1 283 ? 33.204 9.860 -44.945 1.00 74.00 283 GLU A O 1
ATOM 2223 N N . GLY A 1 284 ? 33.905 9.715 -47.064 1.00 56.84 284 GLY A N 1
ATOM 2224 C CA . GLY A 1 284 ? 35.214 10.310 -46.793 1.00 56.84 284 GLY A CA 1
ATOM 2225 C C . GLY A 1 284 ? 35.042 11.788 -46.453 1.00 56.84 284 GLY A C 1
ATOM 2226 O O . GLY A 1 284 ? 34.298 12.458 -47.154 1.00 56.84 284 GLY A O 1
ATOM 2227 N N . GLU A 1 285 ? 35.707 12.234 -45.382 1.00 54.22 285 GLU A N 1
ATOM 2228 C CA . GLU A 1 285 ? 35.651 13.544 -44.704 1.00 54.22 285 GLU A CA 1
ATOM 2229 C C . GLU A 1 285 ? 35.341 14.761 -45.601 1.00 54.22 285 GLU A C 1
ATOM 2231 O O . GLU A 1 285 ? 36.204 15.596 -45.865 1.00 54.22 285 GLU A O 1
ATOM 2236 N N . SER A 1 286 ? 34.098 14.881 -46.066 1.00 49.78 286 SER A N 1
ATOM 2237 C CA . SER A 1 286 ? 33.631 16.025 -46.835 1.00 49.78 286 SER A CA 1
ATOM 2238 C C . SER A 1 286 ? 33.181 17.133 -45.888 1.00 49.78 286 SER A C 1
ATOM 2240 O O . SER A 1 286 ? 32.734 16.899 -44.761 1.00 49.78 286 SER A O 1
ATOM 2242 N N . SER A 1 287 ? 33.301 18.359 -46.382 1.00 50.66 287 SER A N 1
ATOM 2243 C CA . SER A 1 287 ? 32.981 19.655 -45.773 1.00 50.66 287 SER A CA 1
ATOM 2244 C C . SER A 1 287 ? 31.555 19.825 -45.218 1.00 50.66 287 SER A C 1
ATOM 2246 O O . SER A 1 287 ? 31.221 20.899 -44.732 1.00 50.66 287 SER A O 1
ATOM 2248 N N . ASP A 1 288 ? 30.716 18.788 -45.246 1.00 54.75 288 ASP A N 1
ATOM 2249 C CA . ASP A 1 288 ? 29.360 18.796 -44.682 1.00 54.75 288 ASP A CA 1
ATOM 2250 C C . ASP A 1 288 ? 29.357 18.625 -43.151 1.00 54.75 288 ASP A C 1
ATOM 2252 O O . ASP A 1 288 ? 28.373 18.959 -42.490 1.00 54.75 288 ASP A O 1
ATOM 2256 N N . LYS A 1 289 ? 30.473 18.161 -42.562 1.00 58.34 289 LYS A N 1
ATOM 2257 C CA . LYS A 1 289 ? 30.633 18.069 -41.098 1.00 58.34 289 LYS A CA 1
ATOM 2258 C C . LYS A 1 289 ? 30.547 19.430 -40.406 1.00 58.34 289 LYS A C 1
ATOM 2260 O O . LYS A 1 289 ? 30.066 19.500 -39.283 1.00 58.34 289 LYS A O 1
ATOM 2265 N N . GLU A 1 290 ? 31.005 20.497 -41.056 1.00 61.19 290 GLU A N 1
ATOM 2266 C CA . GLU A 1 290 ? 31.083 21.825 -40.437 1.00 61.19 290 GLU A CA 1
ATOM 2267 C C . GLU A 1 290 ? 29.702 22.497 -40.365 1.00 61.19 290 GLU A C 1
ATOM 2269 O O . GLU A 1 290 ? 29.335 23.055 -39.333 1.00 61.19 290 GLU A O 1
ATOM 2274 N N . ALA A 1 291 ? 28.882 22.343 -41.413 1.00 63.81 291 ALA A N 1
ATOM 2275 C CA . ALA A 1 291 ? 27.491 22.798 -41.409 1.00 63.81 291 ALA A CA 1
ATOM 2276 C C . ALA A 1 291 ? 26.611 21.968 -40.456 1.00 63.81 291 ALA A C 1
ATOM 2278 O O . ALA A 1 291 ? 25.805 22.537 -39.722 1.00 63.81 291 ALA A O 1
ATOM 2279 N N . ALA A 1 292 ? 26.809 20.644 -40.411 1.00 67.75 292 ALA A N 1
ATOM 2280 C CA . ALA A 1 292 ? 26.107 19.774 -39.468 1.00 67.75 292 ALA A CA 1
ATOM 2281 C C . ALA A 1 292 ? 26.474 20.089 -38.006 1.00 67.75 292 ALA A C 1
ATOM 2283 O O . ALA A 1 292 ? 25.587 20.184 -37.163 1.00 67.75 292 ALA A O 1
ATOM 2284 N N . MET A 1 293 ? 27.757 20.348 -37.708 1.00 72.38 293 MET A N 1
ATOM 2285 C CA . MET A 1 293 ? 28.173 20.768 -36.364 1.00 72.38 293 MET A CA 1
ATOM 2286 C C . MET A 1 293 ? 27.550 22.104 -35.949 1.00 72.38 293 MET A C 1
ATOM 2288 O O . MET A 1 293 ? 27.194 22.254 -34.785 1.00 72.38 293 MET A O 1
ATOM 2292 N N . ALA A 1 294 ? 27.398 23.069 -36.860 1.00 74.38 294 ALA A N 1
ATOM 2293 C CA . ALA A 1 294 ? 26.780 24.353 -36.528 1.00 74.38 294 ALA A CA 1
ATOM 2294 C C . ALA A 1 294 ? 25.288 24.213 -36.167 1.00 74.38 294 ALA A C 1
ATOM 2296 O O . ALA A 1 294 ? 24.828 24.833 -35.207 1.00 74.38 294 ALA A O 1
ATOM 2297 N N . GLU A 1 295 ? 24.542 23.376 -36.894 1.00 78.62 295 GLU A N 1
ATOM 2298 C CA . GLU A 1 295 ? 23.138 23.079 -36.578 1.00 78.62 295 GLU A CA 1
ATOM 2299 C C . GLU A 1 295 ? 23.006 22.307 -35.253 1.00 78.62 295 GLU A C 1
ATOM 2301 O O . GLU A 1 295 ? 22.121 22.597 -34.445 1.00 78.62 295 GLU A O 1
ATOM 2306 N N . ASP A 1 296 ? 23.915 21.367 -34.990 1.00 81.69 296 ASP A N 1
ATOM 2307 C CA . ASP A 1 296 ? 23.937 20.605 -33.739 1.00 81.69 296 ASP A CA 1
ATOM 2308 C C . ASP A 1 296 ? 24.275 21.488 -32.526 1.00 81.69 296 ASP A C 1
ATOM 2310 O O . ASP A 1 296 ? 23.680 21.312 -31.462 1.00 81.69 296 ASP A O 1
ATOM 2314 N N . VAL A 1 297 ? 25.163 22.479 -32.679 1.00 87.12 297 VAL A N 1
ATOM 2315 C CA . VAL A 1 297 ? 25.461 23.465 -31.624 1.00 87.12 297 VAL A CA 1
ATOM 2316 C C . VAL A 1 297 ? 24.230 24.318 -31.310 1.00 87.12 297 VAL A C 1
ATOM 2318 O O . VAL A 1 297 ? 23.888 24.463 -30.140 1.00 87.12 297 VAL A O 1
ATOM 2321 N N . GLN A 1 298 ? 23.509 24.810 -32.324 1.00 87.38 298 GLN A N 1
ATOM 2322 C CA . GLN A 1 298 ? 22.274 25.579 -32.102 1.00 87.38 298 GLN A CA 1
ATOM 2323 C C . GLN A 1 298 ? 21.202 24.748 -31.388 1.00 87.38 298 GLN A C 1
ATOM 2325 O O . GLN A 1 298 ? 20.591 25.211 -30.425 1.00 87.38 298 GLN A O 1
ATOM 2330 N N . LYS A 1 299 ? 21.010 23.488 -31.798 1.00 91.12 299 LYS A N 1
ATOM 2331 C CA . LYS A 1 299 ? 20.080 22.571 -31.118 1.00 91.12 299 LYS A CA 1
ATOM 2332 C C . LYS A 1 299 ? 20.500 22.284 -29.678 1.00 91.12 299 LYS A C 1
ATOM 2334 O O . LYS A 1 299 ? 19.636 22.176 -28.809 1.00 91.12 299 LYS A O 1
ATOM 2339 N N . ALA A 1 300 ? 21.800 22.162 -29.413 1.00 88.88 300 ALA A N 1
ATOM 2340 C CA . ALA A 1 300 ? 22.317 21.960 -28.063 1.00 88.88 300 ALA A CA 1
ATOM 2341 C C . ALA A 1 300 ? 22.068 23.184 -27.166 1.00 88.88 300 ALA A C 1
ATOM 2343 O O . ALA A 1 300 ? 21.669 23.018 -26.015 1.00 88.88 300 ALA A O 1
ATOM 2344 N N . GLU A 1 301 ? 22.238 24.399 -27.691 1.00 92.88 301 GLU A N 1
ATOM 2345 C CA . GLU A 1 301 ? 21.942 25.644 -26.970 1.00 92.88 301 GLU A CA 1
ATOM 2346 C C . GLU A 1 301 ? 20.442 25.793 -26.670 1.00 92.88 301 GLU A C 1
ATOM 2348 O O . GLU A 1 301 ? 20.067 26.086 -25.533 1.00 92.88 301 GLU A O 1
ATOM 2353 N N . GLU A 1 302 ? 19.567 25.513 -27.643 1.00 94.69 302 GLU A N 1
ATOM 2354 C CA . GLU A 1 302 ? 18.113 25.499 -27.425 1.00 94.69 302 GLU A CA 1
ATOM 2355 C C . GLU A 1 302 ? 17.696 24.462 -26.376 1.00 94.69 302 GLU A C 1
ATOM 2357 O O . GLU A 1 302 ? 16.815 24.713 -25.549 1.00 94.69 302 GLU A O 1
ATOM 2362 N N . PHE A 1 303 ? 18.321 23.284 -26.403 1.00 93.12 303 PHE A N 1
ATOM 2363 C CA . PHE A 1 303 ? 18.061 22.239 -25.423 1.00 93.12 303 PHE A CA 1
ATOM 2364 C C . PHE A 1 303 ? 18.531 22.649 -24.023 1.00 93.12 303 PHE A C 1
ATOM 2366 O O . PHE A 1 303 ? 17.790 22.463 -23.060 1.00 93.12 303 PHE A O 1
ATOM 2373 N N . ALA A 1 304 ? 19.711 23.263 -23.905 1.00 93.81 304 ALA A N 1
ATOM 2374 C CA . ALA A 1 304 ? 20.222 23.776 -22.637 1.00 93.81 304 ALA A CA 1
ATOM 2375 C C . ALA A 1 304 ? 19.308 24.864 -22.046 1.00 93.81 304 ALA A C 1
ATOM 2377 O O . ALA A 1 304 ? 19.034 24.844 -20.847 1.00 93.81 304 ALA A O 1
ATOM 2378 N N . ALA A 1 305 ? 18.772 25.763 -22.879 1.00 95.69 305 ALA A N 1
ATOM 2379 C CA . ALA A 1 305 ? 17.811 26.776 -22.439 1.00 95.69 305 ALA A CA 1
ATOM 2380 C C . ALA A 1 305 ? 16.498 26.150 -21.933 1.00 95.69 305 ALA A C 1
ATOM 2382 O O . ALA A 1 305 ? 15.995 26.530 -20.876 1.00 95.69 305 ALA A O 1
ATOM 2383 N N . LYS A 1 306 ? 15.969 25.142 -22.641 1.00 94.44 306 LYS A N 1
ATOM 2384 C CA . LYS A 1 306 ? 14.780 24.392 -22.195 1.00 94.44 306 LYS A CA 1
ATOM 2385 C C . LYS A 1 306 ? 15.026 23.622 -20.901 1.00 94.44 306 LYS A C 1
ATOM 2387 O O . LYS A 1 306 ? 14.112 23.505 -20.090 1.00 94.44 306 LYS A O 1
ATOM 2392 N N . LEU A 1 307 ? 16.235 23.098 -20.704 1.00 92.50 307 LEU A N 1
ATOM 2393 C CA . LEU A 1 307 ? 16.602 22.403 -19.474 1.00 92.50 307 LEU A CA 1
ATOM 2394 C C . LEU A 1 307 ? 16.584 23.367 -18.281 1.00 92.50 307 LEU A C 1
ATOM 2396 O O . LEU A 1 307 ? 15.940 23.070 -17.283 1.00 92.50 307 LEU A O 1
ATOM 2400 N N . GLN A 1 308 ? 17.165 24.562 -18.433 1.00 95.00 308 GLN A N 1
ATOM 2401 C CA . GLN A 1 308 ? 17.128 25.604 -17.399 1.00 95.00 308 GLN A CA 1
ATOM 2402 C C . GLN A 1 308 ? 15.700 26.055 -17.055 1.00 95.00 308 GLN A C 1
ATOM 2404 O O . GLN A 1 308 ? 15.381 26.260 -15.886 1.00 95.00 308 GLN A O 1
ATOM 2409 N N . GLU A 1 309 ? 14.819 26.190 -18.053 1.00 96.25 309 GLU A N 1
ATOM 2410 C CA . GLU A 1 309 ? 13.402 26.504 -17.819 1.00 96.25 309 GLU A CA 1
ATOM 2411 C C . GLU A 1 309 ? 12.709 25.401 -17.004 1.00 96.25 309 GLU A C 1
ATOM 2413 O O . GLU A 1 309 ? 11.941 25.688 -16.083 1.00 96.25 309 GLU A O 1
ATOM 2418 N N . LYS A 1 310 ? 13.006 24.133 -17.312 1.00 95.38 310 LYS A N 1
ATOM 2419 C CA . LYS A 1 310 ? 12.442 22.983 -16.598 1.00 95.38 310 LYS A CA 1
ATOM 2420 C C . LYS A 1 310 ? 12.973 22.858 -15.177 1.00 95.38 310 LYS A C 1
ATOM 2422 O O . LYS A 1 310 ? 12.182 22.566 -14.284 1.00 95.38 310 LYS A O 1
ATOM 2427 N N . ASP A 1 311 ? 14.249 23.146 -14.949 1.00 92.88 311 ASP A N 1
ATOM 2428 C CA . ASP A 1 311 ? 14.828 23.171 -13.604 1.00 92.88 311 ASP A CA 1
ATOM 2429 C C . ASP A 1 311 ? 14.136 24.229 -12.729 1.00 92.88 311 ASP A C 1
ATOM 2431 O O . ASP A 1 311 ? 13.707 23.931 -11.614 1.00 92.88 311 ASP A O 1
ATOM 2435 N N . ALA A 1 312 ? 13.900 25.433 -13.265 1.00 96.50 312 ALA A N 1
ATOM 2436 C CA . ALA A 1 312 ? 13.158 26.479 -12.556 1.00 96.50 312 ALA A CA 1
ATOM 2437 C C . ALA A 1 312 ? 11.692 26.086 -12.271 1.00 96.50 312 ALA A C 1
ATOM 2439 O O . ALA A 1 312 ? 11.139 26.415 -11.216 1.00 96.50 312 ALA A O 1
ATOM 2440 N N . GLU A 1 313 ? 11.042 25.365 -13.192 1.00 96.25 313 GLU A N 1
ATOM 2441 C CA . GLU A 1 313 ? 9.694 24.827 -12.978 1.00 96.25 313 GLU A CA 1
ATOM 2442 C C . GLU A 1 313 ? 9.670 23.771 -11.860 1.00 96.25 313 GLU A C 1
ATOM 2444 O O . GLU A 1 313 ? 8.766 23.795 -11.018 1.00 96.25 313 GLU A O 1
ATOM 2449 N N . ILE A 1 314 ? 10.673 22.889 -11.808 1.00 89.38 314 ILE A N 1
ATOM 2450 C CA . ILE A 1 314 ? 10.829 21.874 -10.755 1.00 89.38 314 ILE A CA 1
ATOM 2451 C C . ILE A 1 314 ? 11.038 22.537 -9.393 1.00 89.38 314 ILE A C 1
ATOM 2453 O O . ILE A 1 314 ? 10.370 22.158 -8.428 1.00 89.38 314 ILE A O 1
ATOM 2457 N N . GLU A 1 315 ? 11.902 23.549 -9.298 1.00 95.94 315 GLU A N 1
ATOM 2458 C CA . GLU A 1 315 ? 12.112 24.295 -8.051 1.00 95.94 315 GLU A CA 1
ATOM 2459 C C . GLU A 1 315 ? 10.814 24.952 -7.563 1.00 95.94 315 GLU A C 1
ATOM 2461 O O . GLU A 1 315 ? 10.457 24.842 -6.385 1.00 95.94 315 GLU A O 1
ATOM 2466 N N . ARG A 1 316 ? 10.048 25.567 -8.477 1.00 98.06 316 ARG A N 1
ATOM 2467 C CA . ARG A 1 316 ? 8.748 26.176 -8.156 1.00 98.06 316 ARG A CA 1
ATOM 2468 C C . ARG A 1 316 ? 7.752 25.145 -7.624 1.00 98.06 316 ARG A C 1
ATOM 2470 O O . ARG A 1 316 ? 7.107 25.393 -6.605 1.00 98.06 316 ARG A O 1
ATOM 2477 N N . LEU A 1 317 ? 7.615 24.006 -8.303 1.00 93.56 317 LEU A N 1
ATOM 2478 C CA . LEU A 1 317 ? 6.702 22.936 -7.892 1.00 93.56 317 LEU A CA 1
ATOM 2479 C C . LEU A 1 317 ? 7.129 22.301 -6.565 1.00 93.56 317 LEU A C 1
ATOM 2481 O O . LEU A 1 317 ? 6.279 21.981 -5.738 1.00 93.56 317 LEU A O 1
ATOM 2485 N N . THR A 1 318 ? 8.435 22.181 -6.324 1.00 89.69 318 THR A N 1
ATOM 2486 C CA . THR A 1 318 ? 8.982 21.672 -5.059 1.00 89.69 318 THR A CA 1
ATOM 2487 C C . THR A 1 318 ? 8.638 22.603 -3.895 1.00 89.69 318 THR A C 1
ATOM 2489 O O . THR A 1 318 ? 8.174 22.143 -2.850 1.00 89.69 318 THR A O 1
ATOM 2492 N N . ALA A 1 319 ? 8.776 23.920 -4.080 1.00 96.81 319 ALA A N 1
ATOM 2493 C CA . ALA A 1 319 ? 8.379 24.905 -3.073 1.00 96.81 319 ALA A CA 1
ATOM 2494 C C . ALA A 1 319 ? 6.858 24.902 -2.815 1.00 96.81 319 ALA A C 1
ATOM 2496 O O . ALA A 1 319 ? 6.417 24.999 -1.668 1.00 96.81 319 ALA A O 1
ATOM 2497 N N . GLU A 1 320 ? 6.048 24.753 -3.867 1.00 97.00 320 GLU A N 1
ATOM 2498 C CA . GLU A 1 320 ? 4.589 24.644 -3.758 1.00 97.00 320 GLU A CA 1
ATOM 2499 C C . GLU A 1 320 ? 4.166 23.384 -2.982 1.00 97.00 320 GLU A C 1
ATOM 2501 O O . GLU A 1 320 ? 3.312 23.460 -2.095 1.00 97.00 320 GLU A O 1
ATOM 2506 N N . ALA A 1 321 ? 4.814 22.245 -3.248 1.00 89.00 321 ALA A N 1
ATOM 2507 C CA . ALA A 1 321 ? 4.581 20.992 -2.536 1.00 89.00 321 ALA A CA 1
ATOM 2508 C C . ALA A 1 321 ? 4.957 21.088 -1.048 1.00 89.00 321 ALA A C 1
ATOM 2510 O O . ALA A 1 321 ? 4.186 20.647 -0.195 1.00 89.00 321 ALA A O 1
ATOM 2511 N N . ALA A 1 322 ? 6.089 21.720 -0.718 1.00 93.88 322 ALA A N 1
ATOM 2512 C CA . ALA A 1 322 ? 6.495 21.948 0.670 1.00 93.88 322 ALA A CA 1
ATOM 2513 C C . ALA A 1 322 ? 5.470 22.811 1.430 1.00 93.88 322 ALA A C 1
ATOM 2515 O O . ALA A 1 322 ? 5.026 22.443 2.518 1.00 93.88 322 ALA A O 1
ATOM 2516 N N . ALA A 1 323 ? 5.003 23.906 0.821 1.00 97.19 323 ALA A N 1
ATOM 2517 C CA . ALA A 1 323 ? 3.977 24.763 1.417 1.00 97.19 323 ALA A CA 1
ATOM 2518 C C . ALA A 1 323 ? 2.622 24.046 1.585 1.00 97.19 323 ALA A C 1
ATOM 2520 O O . ALA A 1 323 ? 1.873 24.323 2.527 1.00 97.19 323 ALA A O 1
ATOM 2521 N N . ALA A 1 324 ? 2.275 23.131 0.676 1.00 93.75 324 ALA A N 1
ATOM 2522 C CA . ALA A 1 324 ? 1.081 22.300 0.805 1.00 93.75 324 ALA A CA 1
ATOM 2523 C C . ALA A 1 324 ? 1.212 21.279 1.948 1.00 93.75 324 ALA A C 1
ATOM 2525 O O . ALA A 1 324 ? 0.257 21.099 2.707 1.00 93.75 324 ALA A O 1
ATOM 2526 N N . ALA A 1 325 ? 2.388 20.668 2.114 1.00 88.69 325 ALA A N 1
ATOM 2527 C CA . ALA A 1 325 ? 2.666 19.737 3.205 1.00 88.69 325 ALA A CA 1
ATOM 2528 C C . ALA A 1 325 ? 2.544 20.416 4.580 1.00 88.69 325 ALA A C 1
ATOM 2530 O O . ALA A 1 325 ? 1.883 19.885 5.469 1.00 88.69 325 ALA A O 1
ATOM 2531 N N . GLU A 1 326 ? 3.074 21.634 4.738 1.00 96.69 326 GLU A N 1
ATOM 2532 C CA . GLU A 1 326 ? 2.915 22.409 5.978 1.00 96.69 326 GLU A CA 1
ATOM 2533 C C . GLU A 1 326 ? 1.442 22.704 6.299 1.00 96.69 326 GLU A C 1
ATOM 2535 O O . GLU A 1 326 ? 0.997 22.551 7.440 1.00 96.69 326 GLU A O 1
ATOM 2540 N N . LYS A 1 327 ? 0.650 23.080 5.285 1.00 96.94 327 LYS A N 1
ATOM 2541 C CA . LYS A 1 327 ? -0.796 23.301 5.452 1.00 96.94 327 LYS A CA 1
ATOM 2542 C C . LYS A 1 327 ? -1.528 22.024 5.855 1.00 96.94 327 LYS A C 1
ATOM 2544 O O . LYS A 1 327 ? -2.454 22.101 6.662 1.00 96.94 327 LYS A O 1
ATOM 2549 N N . LEU A 1 328 ? -1.132 20.874 5.308 1.00 92.69 328 LEU A N 1
ATOM 2550 C CA . LEU A 1 328 ? -1.723 19.582 5.643 1.00 92.69 328 LEU A CA 1
ATOM 2551 C C . LEU A 1 328 ? -1.430 19.198 7.098 1.00 92.69 328 LEU A C 1
ATOM 2553 O O . LEU A 1 328 ? -2.355 18.826 7.818 1.00 92.69 328 LEU A O 1
ATOM 2557 N N . THR A 1 329 ? -0.189 19.374 7.556 1.00 92.88 329 THR A N 1
ATOM 2558 C CA . THR A 1 329 ? 0.192 19.150 8.959 1.00 92.88 329 THR A CA 1
ATOM 2559 C C . THR A 1 329 ? -0.624 20.037 9.899 1.00 92.88 329 THR A C 1
ATOM 2561 O O . THR A 1 329 ? -1.272 19.533 10.816 1.00 92.88 329 THR A O 1
ATOM 2564 N N . ALA A 1 330 ? -0.710 21.341 9.615 1.00 96.50 330 ALA A N 1
ATOM 2565 C CA . ALA A 1 330 ? -1.496 22.273 10.427 1.00 96.50 330 ALA A CA 1
ATOM 2566 C C . ALA A 1 330 ? -3.005 21.951 10.428 1.00 96.50 330 ALA A C 1
ATOM 2568 O O . ALA A 1 330 ? -3.700 22.183 11.419 1.00 96.50 330 ALA A O 1
ATOM 2569 N N . ALA A 1 331 ? -3.543 21.433 9.319 1.00 96.00 331 ALA A N 1
ATOM 2570 C CA . ALA A 1 331 ? -4.932 20.986 9.246 1.00 96.00 331 ALA A CA 1
ATOM 2571 C C . ALA A 1 331 ? -5.164 19.701 10.057 1.00 96.00 331 ALA A C 1
ATOM 2573 O O . ALA A 1 331 ? -6.175 19.604 10.752 1.00 96.00 331 ALA A O 1
ATOM 2574 N N . SER A 1 332 ? -4.222 18.754 10.012 1.00 91.75 332 SER A N 1
ATOM 2575 C CA . SER A 1 332 ? -4.271 17.516 10.795 1.00 91.75 332 SER A CA 1
ATOM 2576 C C . SER A 1 332 ? -4.258 17.805 12.296 1.00 91.75 332 SER A C 1
ATOM 2578 O O . SER A 1 332 ? -5.079 17.268 13.034 1.00 91.75 332 SER A O 1
ATOM 2580 N N . GLU A 1 333 ? -3.392 18.709 12.756 1.00 96.62 333 GLU A N 1
ATOM 2581 C CA . GLU A 1 333 ? -3.356 19.129 14.162 1.00 96.62 333 GLU A CA 1
ATOM 2582 C C . GLU A 1 333 ? -4.692 19.744 14.600 1.00 96.62 333 GLU A C 1
ATOM 2584 O O . GLU A 1 333 ? -5.259 19.348 15.619 1.00 96.62 333 GLU A O 1
ATOM 2589 N N . LYS A 1 334 ? -5.268 20.644 13.792 1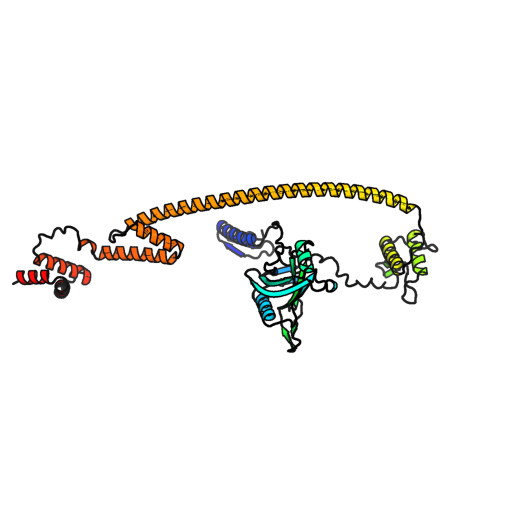.00 97.00 334 LYS A N 1
ATOM 2590 C CA . LYS A 1 334 ? -6.595 21.217 14.076 1.00 97.00 334 LYS A CA 1
ATOM 2591 C C . LYS A 1 334 ? -7.691 20.156 14.137 1.00 97.00 334 LYS A C 1
ATOM 2593 O O . LYS A 1 334 ? -8.573 20.260 14.986 1.00 97.00 334 LYS A O 1
ATOM 2598 N N . LEU A 1 335 ? -7.641 19.146 13.269 1.00 94.19 335 LEU A N 1
ATOM 2599 C CA . LEU A 1 335 ? -8.620 18.061 13.272 1.00 94.19 335 LEU A CA 1
ATOM 2600 C C . LEU A 1 335 ? -8.562 17.264 14.581 1.00 94.19 335 LEU A C 1
ATOM 2602 O O . LEU A 1 335 ? -9.608 17.034 15.180 1.00 94.19 335 LEU A O 1
ATOM 2606 N N . THR A 1 336 ? -7.363 16.942 15.079 1.00 93.31 336 THR A N 1
ATOM 2607 C CA . THR A 1 336 ? -7.218 16.222 16.360 1.00 93.31 336 THR A CA 1
ATOM 2608 C C . THR A 1 336 ? -7.796 16.999 17.546 1.00 93.31 336 THR A C 1
ATOM 2610 O O . THR A 1 336 ? -8.431 16.406 18.419 1.00 93.31 336 THR A O 1
ATOM 2613 N N . VAL A 1 337 ? -7.649 18.330 17.559 1.00 96.56 337 VAL A N 1
ATOM 2614 C CA . VAL A 1 337 ? -8.252 19.189 18.591 1.00 96.56 337 VAL A CA 1
ATOM 2615 C C . VAL A 1 337 ? -9.777 19.151 18.508 1.00 96.56 337 VAL A C 1
ATOM 2617 O O . VAL A 1 337 ? -10.437 18.912 19.516 1.00 96.56 337 VAL A O 1
ATOM 2620 N N . VAL A 1 338 ? -10.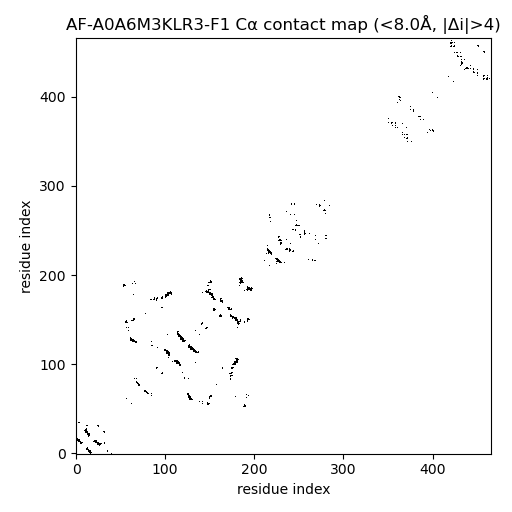342 19.310 17.309 1.00 96.12 338 VAL A N 1
ATOM 2621 C CA . VAL A 1 338 ? -11.800 19.279 17.098 1.00 96.12 338 VAL A CA 1
ATOM 2622 C C . VAL A 1 338 ? -12.396 17.914 17.464 1.00 96.12 338 VAL A C 1
ATOM 2624 O O . VAL A 1 338 ? -13.477 17.837 18.052 1.00 96.12 338 VAL A O 1
ATOM 2627 N N . GLU A 1 339 ? -11.704 16.820 17.148 1.00 93.69 339 GLU A N 1
ATOM 2628 C CA . GLU A 1 339 ? -12.131 15.470 17.523 1.00 93.69 339 GLU A CA 1
ATOM 2629 C C . GLU A 1 339 ? -12.113 15.262 19.041 1.00 93.69 339 GLU A C 1
ATOM 2631 O O . GLU A 1 339 ? -13.072 14.709 19.589 1.00 93.69 339 GLU A O 1
ATOM 2636 N N . ALA A 1 340 ? -11.081 15.759 19.729 1.00 94.88 340 ALA A N 1
ATOM 2637 C CA . ALA A 1 340 ? -10.994 15.715 21.186 1.00 94.88 340 ALA A CA 1
ATOM 2638 C C . ALA A 1 340 ? -12.098 16.548 21.860 1.00 94.88 340 ALA A C 1
ATOM 2640 O O . ALA A 1 340 ? -12.740 16.069 22.797 1.00 94.88 340 ALA A O 1
ATOM 2641 N N . GLU A 1 341 ? -12.380 17.755 21.358 1.00 96.69 341 GLU A N 1
ATOM 2642 C CA . GLU A 1 341 ? -13.479 18.604 21.841 1.00 96.69 341 GLU A CA 1
ATOM 2643 C C . GLU A 1 341 ? -14.836 17.912 21.672 1.00 96.69 341 GLU A C 1
ATOM 2645 O O . GLU A 1 341 ? -15.625 17.830 22.616 1.00 96.69 341 GLU A O 1
ATOM 2650 N N . ARG A 1 342 ? -15.085 17.318 20.499 1.00 94.69 342 ARG A N 1
ATOM 2651 C CA . ARG A 1 342 ? -16.326 16.581 20.227 1.00 94.69 342 ARG A CA 1
ATOM 2652 C C . ARG A 1 342 ? -16.458 15.325 21.091 1.00 94.69 342 ARG A C 1
ATOM 2654 O O . ARG A 1 342 ? -17.567 14.971 21.496 1.00 94.69 342 ARG A O 1
ATOM 2661 N N . ALA A 1 343 ? -15.357 14.629 21.369 1.00 94.31 343 ALA A N 1
ATOM 2662 C CA . ALA A 1 343 ? -15.348 13.484 22.275 1.00 94.31 343 ALA A CA 1
ATOM 2663 C C . ALA A 1 343 ? -15.653 13.910 23.721 1.00 94.31 343 ALA A C 1
ATOM 2665 O O . ALA A 1 343 ? -16.461 13.262 24.390 1.00 94.31 343 ALA A O 1
ATOM 2666 N N . ALA A 1 344 ? -15.078 15.027 24.180 1.00 95.75 344 ALA A N 1
ATOM 2667 C CA . ALA A 1 344 ? -15.353 15.596 25.496 1.00 95.75 344 ALA A CA 1
ATOM 2668 C C . ALA A 1 344 ? -16.820 16.037 25.638 1.00 95.75 344 ALA A C 1
ATOM 2670 O O . ALA A 1 344 ? -17.459 15.723 26.643 1.00 95.75 344 ALA A O 1
ATOM 2671 N N . GLU A 1 345 ? -17.383 16.685 24.615 1.00 97.31 345 GLU A N 1
ATOM 2672 C CA . GLU A 1 345 ? -18.796 17.080 24.582 1.00 97.31 345 GLU A CA 1
ATOM 2673 C C . GLU A 1 345 ? -19.725 15.858 24.659 1.00 97.31 345 GLU A C 1
ATOM 2675 O O . GLU A 1 345 ? -20.620 15.804 25.506 1.00 97.31 345 GLU A O 1
ATOM 2680 N N . LYS A 1 346 ? -19.478 14.831 23.832 1.00 96.75 346 LYS A N 1
ATOM 2681 C CA . LYS A 1 346 ? -20.242 13.573 23.870 1.00 96.75 346 LYS A CA 1
ATOM 2682 C C . LYS A 1 346 ? -20.164 12.900 25.237 1.00 96.75 346 LYS A C 1
ATOM 2684 O O . LYS A 1 346 ? -21.189 12.455 25.750 1.00 96.75 346 LYS A O 1
ATOM 2689 N N . ARG A 1 347 ? -18.971 12.840 25.837 1.00 96.25 347 ARG A N 1
ATOM 2690 C CA . ARG A 1 347 ? -18.770 12.252 27.166 1.00 96.25 347 ARG A CA 1
ATOM 2691 C C . ARG A 1 347 ? -19.520 13.034 28.243 1.00 96.25 347 ARG A C 1
ATOM 2693 O O . ARG A 1 347 ? -20.159 12.413 29.083 1.00 96.25 347 ARG A O 1
ATOM 2700 N N . SER A 1 348 ? -19.489 14.366 28.196 1.00 96.81 348 SER A N 1
ATOM 2701 C CA . SER A 1 348 ? -20.238 15.231 29.118 1.00 96.81 348 SER A CA 1
ATOM 2702 C C . SER A 1 348 ? -21.747 14.992 29.015 1.00 96.81 348 SER A C 1
ATOM 2704 O O . SER A 1 348 ? -22.413 14.746 30.018 1.00 96.81 348 SER A O 1
ATOM 2706 N N . LYS A 1 349 ? -22.287 14.939 27.791 1.00 97.88 349 LYS A N 1
ATOM 2707 C CA . LYS A 1 349 ? -23.700 14.606 27.576 1.00 97.88 349 LYS A CA 1
ATOM 2708 C C . LYS A 1 349 ? -24.048 13.214 28.117 1.00 97.88 349 LYS A C 1
ATOM 2710 O O . LYS A 1 349 ? -25.068 13.056 28.782 1.00 97.88 349 LYS A O 1
ATOM 2715 N N . ARG A 1 350 ? -23.183 12.221 27.884 1.00 97.69 350 ARG A N 1
ATOM 2716 C CA . ARG A 1 350 ? -23.379 10.849 28.375 1.00 97.69 350 ARG A CA 1
ATOM 2717 C C . ARG A 1 350 ? -23.361 10.765 29.904 1.00 97.69 350 ARG A C 1
ATOM 2719 O O . ARG A 1 350 ? -24.150 10.019 30.472 1.00 97.69 350 ARG A O 1
ATOM 2726 N N . VAL A 1 351 ? -22.503 11.542 30.571 1.00 98.06 351 VAL A N 1
ATOM 2727 C CA . VAL A 1 351 ? -22.488 11.675 32.039 1.00 98.06 351 VAL A CA 1
ATOM 2728 C C . VAL A 1 351 ? -23.852 12.139 32.548 1.00 98.06 351 VAL A C 1
ATOM 2730 O O . VAL A 1 351 ? -24.397 11.521 33.457 1.00 98.06 351 VAL A O 1
ATOM 2733 N N . GLU A 1 352 ? -24.422 13.189 31.954 1.00 98.25 352 GLU A N 1
ATOM 2734 C CA . GLU A 1 352 ? -25.720 13.725 32.382 1.00 98.25 352 GLU A CA 1
ATOM 2735 C C . GLU A 1 352 ? -26.875 12.745 32.114 1.00 98.25 352 GLU A C 1
ATOM 2737 O O . GLU A 1 352 ? -27.752 12.586 32.963 1.00 98.25 352 GLU A O 1
ATOM 2742 N N . GLU A 1 353 ? -26.845 12.014 30.994 1.00 98.12 353 GLU A N 1
ATOM 2743 C CA . GLU A 1 353 ? -27.800 10.929 30.716 1.00 98.12 353 GLU A CA 1
ATOM 2744 C C . GLU A 1 353 ? -27.728 9.815 31.771 1.00 98.12 353 GLU A C 1
ATOM 2746 O O . GLU A 1 353 ? -28.759 9.393 32.288 1.00 98.12 353 GLU A O 1
ATOM 2751 N N . LEU A 1 354 ? -26.522 9.368 32.135 1.00 97.88 354 LEU A N 1
ATOM 2752 C CA . LEU A 1 354 ? -26.327 8.315 33.138 1.00 97.88 354 LEU A CA 1
ATOM 2753 C C . LEU A 1 354 ? -26.706 8.767 34.553 1.00 97.88 354 LEU A C 1
ATOM 2755 O O . LEU A 1 354 ? -27.198 7.957 35.335 1.00 97.88 354 LEU A O 1
ATOM 2759 N N . LYS A 1 355 ? -26.515 10.050 34.890 1.00 98.00 355 LYS A N 1
ATOM 2760 C CA . LYS A 1 355 ? -27.015 10.617 36.153 1.00 98.00 355 LYS A CA 1
ATOM 2761 C C . LYS A 1 355 ? -28.539 10.583 36.205 1.00 98.00 355 LYS A C 1
ATOM 2763 O O . LYS A 1 355 ? -29.100 10.181 37.220 1.00 98.00 355 LYS A O 1
ATOM 2768 N N . ALA A 1 356 ? -29.199 10.994 35.121 1.00 97.62 356 ALA A N 1
ATOM 2769 C CA . ALA A 1 356 ? -30.654 10.947 35.026 1.00 97.62 356 ALA A CA 1
ATOM 2770 C C . ALA A 1 356 ? -31.178 9.505 35.109 1.00 97.62 356 ALA A C 1
ATOM 2772 O O . ALA A 1 356 ? -32.158 9.253 35.802 1.00 97.62 356 ALA A O 1
ATOM 2773 N N . GLU A 1 357 ? -30.492 8.559 34.462 1.00 97.56 357 GLU A N 1
ATOM 2774 C CA . GLU A 1 357 ? -30.797 7.127 34.529 1.00 97.56 357 GLU A CA 1
ATOM 2775 C C . GLU A 1 357 ? -30.661 6.578 35.958 1.00 97.56 357 GLU A C 1
ATOM 2777 O O . GLU A 1 357 ? -31.573 5.919 36.446 1.00 97.56 357 GLU A O 1
ATOM 2782 N N . ALA A 1 358 ? -29.576 6.908 36.668 1.00 97.44 358 ALA A N 1
ATOM 2783 C CA . ALA A 1 358 ? -29.365 6.480 38.052 1.00 97.44 358 ALA A CA 1
ATOM 2784 C C . ALA A 1 358 ? -30.450 7.003 39.008 1.00 97.44 358 ALA A C 1
ATOM 2786 O O . ALA A 1 358 ? -30.913 6.269 39.877 1.00 97.44 358 ALA A O 1
ATOM 2787 N N . LEU A 1 359 ? -30.867 8.262 38.833 1.00 96.38 359 LEU A N 1
ATOM 2788 C CA . LEU A 1 359 ? -31.929 8.889 39.628 1.00 96.38 359 LEU A CA 1
ATOM 2789 C C . LEU A 1 359 ? -33.331 8.352 39.300 1.00 96.38 359 LEU A C 1
ATOM 2791 O O . LEU A 1 359 ? -34.254 8.572 40.080 1.00 96.38 359 LEU A O 1
ATOM 2795 N N . ALA A 1 360 ? -33.507 7.682 38.158 1.00 97.12 360 ALA A N 1
ATOM 2796 C CA . ALA A 1 360 ? -34.786 7.102 37.757 1.00 97.12 360 ALA A CA 1
ATOM 2797 C C . ALA A 1 360 ? -35.096 5.770 38.462 1.00 97.12 360 ALA A C 1
ATOM 2799 O O . ALA A 1 360 ? -36.247 5.334 38.442 1.00 97.12 360 ALA A O 1
ATOM 2800 N N . TYR A 1 361 ? -34.105 5.126 39.086 1.00 96.19 361 TYR A N 1
ATOM 2801 C CA . TYR A 1 361 ? -34.333 3.934 39.897 1.00 96.19 361 TYR A CA 1
ATOM 2802 C C . TYR A 1 361 ? -34.948 4.325 41.250 1.00 96.19 361 TYR A C 1
ATOM 2804 O O . TYR A 1 361 ? -34.305 4.953 42.088 1.00 96.19 361 TYR A O 1
ATOM 2812 N N . GLU A 1 362 ? -36.219 3.979 41.459 1.00 93.44 362 GLU A N 1
ATOM 2813 C CA . GLU A 1 362 ? -36.999 4.425 42.624 1.00 93.44 362 GLU A CA 1
ATOM 2814 C C . GLU A 1 362 ? -36.754 3.577 43.881 1.00 93.44 362 GLU A C 1
ATOM 2816 O O . GLU A 1 362 ? -36.943 4.047 45.003 1.00 93.44 362 GLU A O 1
ATOM 2821 N N . SER A 1 363 ? -36.396 2.304 43.706 1.00 93.31 363 SER A N 1
ATOM 2822 C CA . SER A 1 363 ? -36.378 1.297 44.775 1.00 93.31 363 SER A CA 1
ATOM 2823 C C . SER A 1 363 ? -34.973 0.889 45.203 1.00 93.31 363 SER A C 1
ATOM 2825 O O . SER A 1 363 ? -34.810 0.298 46.271 1.00 93.31 363 SER A O 1
ATOM 2827 N N . ILE A 1 364 ? -33.955 1.206 44.404 1.00 92.25 364 ILE A N 1
ATOM 2828 C CA . ILE A 1 364 ? -32.549 0.984 44.743 1.00 92.25 364 ILE A CA 1
ATOM 2829 C C . ILE A 1 364 ? -31.836 2.324 44.934 1.00 92.25 364 ILE A C 1
ATOM 2831 O O . ILE A 1 364 ? -31.773 3.153 44.034 1.00 92.25 364 ILE A O 1
ATOM 2835 N N . SER A 1 365 ? -31.270 2.540 46.122 1.00 93.19 365 SER A N 1
ATOM 2836 C CA . SER A 1 365 ? -30.436 3.717 46.373 1.00 93.19 365 SER A CA 1
ATOM 2837 C C . SER A 1 365 ? -29.061 3.489 45.749 1.00 93.19 365 SER A C 1
ATOM 2839 O O . SER A 1 365 ? -28.266 2.690 46.249 1.00 93.19 365 SER A O 1
ATOM 2841 N N . LEU A 1 366 ? -28.802 4.156 44.624 1.00 95.31 366 LEU A N 1
ATOM 2842 C CA . LEU A 1 366 ? -27.500 4.146 43.969 1.00 95.31 366 LEU A CA 1
ATOM 2843 C C . LEU A 1 366 ? -26.696 5.383 44.362 1.00 95.31 366 LEU A C 1
ATOM 2845 O O . LEU A 1 366 ? -27.205 6.500 44.393 1.00 95.31 366 LEU A O 1
ATOM 2849 N N . ASP A 1 367 ? -25.403 5.179 44.597 1.00 97.44 367 ASP A N 1
ATOM 2850 C CA . ASP A 1 367 ? -24.431 6.265 44.546 1.00 97.44 367 ASP A CA 1
ATOM 2851 C C . ASP A 1 367 ? -24.264 6.674 43.074 1.00 97.44 367 ASP A C 1
ATOM 2853 O O . ASP A 1 367 ? -23.650 5.951 42.280 1.00 97.44 367 ASP A O 1
ATOM 2857 N N . THR A 1 368 ? -24.879 7.800 42.701 1.00 97.31 368 THR A N 1
ATOM 2858 C CA . THR A 1 368 ? -24.943 8.292 41.319 1.00 97.31 368 THR A CA 1
ATOM 2859 C C . THR A 1 368 ? -23.559 8.465 40.700 1.00 97.31 368 THR A C 1
ATOM 2861 O O . THR A 1 368 ? -23.343 8.052 39.560 1.00 97.31 368 THR A O 1
ATOM 2864 N N . ASP A 1 369 ? -22.599 9.023 41.439 1.00 97.19 369 ASP A N 1
ATOM 2865 C CA . ASP A 1 369 ? -21.256 9.284 40.916 1.00 97.19 369 ASP A CA 1
ATOM 2866 C C . ASP A 1 369 ? -20.502 7.972 40.670 1.00 97.19 369 ASP A C 1
ATOM 2868 O O . ASP A 1 369 ? -19.864 7.793 39.625 1.00 97.19 369 ASP A O 1
ATOM 2872 N N . ARG A 1 370 ? -20.634 7.005 41.588 1.00 97.75 370 ARG A N 1
ATOM 2873 C CA . ARG A 1 370 ? -20.051 5.670 41.421 1.00 97.75 370 ARG A CA 1
ATOM 2874 C C . ARG A 1 370 ? -20.693 4.898 40.270 1.00 97.75 370 ARG A C 1
ATOM 2876 O O . ARG A 1 370 ? -19.966 4.224 39.533 1.00 97.75 370 ARG A O 1
ATOM 2883 N N . TYR A 1 371 ? -22.015 4.983 40.105 1.00 97.81 371 TYR A N 1
ATOM 2884 C CA . TYR A 1 371 ? -22.736 4.371 38.984 1.00 97.81 371 TYR A CA 1
ATOM 2885 C C . TYR A 1 371 ? -22.227 4.920 37.651 1.00 97.81 371 TYR A C 1
ATOM 2887 O O . TYR A 1 371 ? -21.752 4.153 36.814 1.00 97.81 371 TYR A O 1
ATOM 2895 N N . VAL A 1 372 ? -22.228 6.247 37.491 1.00 98.12 372 VAL A N 1
ATOM 2896 C CA . VAL A 1 372 ? -21.775 6.927 36.268 1.00 98.12 372 VAL A CA 1
ATOM 2897 C C . VAL A 1 372 ? -20.332 6.553 35.934 1.00 98.12 372 VAL A C 1
ATOM 2899 O O . VAL A 1 372 ? -20.049 6.162 34.803 1.00 98.12 372 VAL A O 1
ATOM 2902 N N . ALA A 1 373 ? -19.418 6.616 36.908 1.00 97.94 373 ALA A N 1
ATOM 2903 C CA . ALA A 1 373 ? -18.014 6.270 36.690 1.00 97.94 373 ALA A CA 1
ATOM 2904 C C . ALA A 1 373 ? -17.828 4.805 36.253 1.00 97.94 373 ALA A C 1
ATOM 2906 O O . ALA A 1 373 ? -17.024 4.520 35.361 1.00 97.94 373 ALA A O 1
ATOM 2907 N N . SER A 1 374 ? -18.587 3.885 36.857 1.00 97.62 374 SER A N 1
ATOM 2908 C CA . SER A 1 374 ? -18.506 2.451 36.561 1.00 97.62 374 SER A CA 1
ATOM 2909 C C . SER A 1 374 ? -19.069 2.130 35.180 1.00 97.62 374 SER A C 1
ATOM 2911 O O . SER A 1 374 ? -18.407 1.446 34.404 1.00 97.62 374 SER A O 1
ATOM 2913 N N . ILE A 1 375 ? -20.249 2.665 34.847 1.00 98.25 375 ILE A N 1
ATOM 2914 C CA . ILE A 1 375 ? -20.875 2.444 33.541 1.00 98.25 375 ILE A CA 1
ATOM 2915 C C . ILE A 1 375 ? -20.050 3.085 32.427 1.00 98.25 375 ILE A C 1
ATOM 2917 O O . ILE A 1 375 ? -19.807 2.416 31.434 1.00 98.25 375 ILE A O 1
ATOM 2921 N N . LEU A 1 376 ? -19.522 4.303 32.595 1.00 97.94 376 LEU A N 1
ATOM 2922 C CA . LEU A 1 376 ? -18.648 4.911 31.580 1.00 97.94 376 LEU A CA 1
ATOM 2923 C C . LEU A 1 376 ? -17.374 4.098 31.340 1.00 97.94 376 LEU A C 1
ATOM 2925 O O . LEU A 1 376 ? -17.006 3.871 30.190 1.00 97.94 376 LEU A O 1
ATOM 2929 N N . SER A 1 377 ? -16.710 3.630 32.405 1.00 97.50 377 SER A N 1
ATOM 2930 C CA . SER A 1 377 ? -15.530 2.772 32.243 1.00 97.50 377 SER A CA 1
ATOM 2931 C C . SER A 1 377 ? -15.871 1.443 31.571 1.00 97.50 377 SER A C 1
ATOM 2933 O O . SER A 1 377 ? -14.989 0.851 30.947 1.00 97.50 377 SER A O 1
ATOM 2935 N N . LEU A 1 378 ? -17.087 0.933 31.765 1.00 97.50 378 LEU A N 1
ATOM 2936 C CA . LEU A 1 378 ? -17.528 -0.320 31.172 1.00 97.50 378 LEU A CA 1
ATOM 2937 C C . LEU A 1 378 ? -17.937 -0.111 29.709 1.00 97.50 378 LEU A C 1
ATOM 2939 O O . LEU A 1 378 ? -17.496 -0.876 28.870 1.00 97.50 378 LEU A O 1
ATOM 2943 N N . GLU A 1 379 ? -18.649 0.970 29.374 1.00 97.38 379 GLU A N 1
ATOM 2944 C CA . GLU A 1 379 ? -18.987 1.349 27.990 1.00 97.38 379 GLU A CA 1
ATOM 2945 C C . GLU A 1 379 ? -17.731 1.545 27.126 1.00 97.38 379 GLU A C 1
ATOM 2947 O O . GLU A 1 379 ? -17.743 1.210 25.945 1.00 97.38 379 GLU A O 1
ATOM 2952 N N . GLU A 1 380 ? -16.632 2.031 27.715 1.00 95.19 380 GLU A N 1
ATOM 2953 C CA . GLU A 1 380 ? -15.343 2.190 27.030 1.00 95.19 380 GLU A CA 1
ATOM 2954 C C . GLU A 1 380 ? -14.631 0.854 26.752 1.00 95.19 380 GLU A C 1
ATOM 2956 O O . GLU A 1 380 ? -13.981 0.703 25.720 1.00 95.19 380 GLU A O 1
ATOM 2961 N N . LYS A 1 381 ? -14.732 -0.121 27.663 1.00 97.75 381 LYS A N 1
ATOM 2962 C CA . LYS A 1 381 ? -13.975 -1.386 27.586 1.00 97.75 381 LYS A CA 1
ATOM 2963 C C . LYS A 1 381 ? -14.773 -2.550 26.998 1.00 97.75 381 LYS A C 1
ATOM 2965 O O . LYS A 1 381 ? -14.177 -3.473 26.454 1.00 97.75 381 LYS A O 1
ATOM 2970 N N . ALA A 1 382 ? -16.082 -2.537 27.207 1.00 97.38 382 ALA A N 1
ATOM 2971 C CA . ALA A 1 382 ? -16.965 -3.697 27.169 1.00 97.38 382 ALA A CA 1
ATOM 2972 C C . ALA A 1 382 ? -18.437 -3.221 27.022 1.00 97.38 382 ALA A C 1
ATOM 2974 O O . ALA A 1 382 ? -19.209 -3.239 27.988 1.00 97.38 382 ALA A O 1
ATOM 2975 N N . PRO A 1 383 ? -18.825 -2.677 25.849 1.00 96.38 383 PRO A N 1
ATOM 2976 C CA . PRO A 1 383 ? -20.116 -2.004 25.662 1.00 96.38 383 PRO A CA 1
ATOM 2977 C C . PRO A 1 383 ? -21.329 -2.937 25.804 1.00 96.38 383 PRO A C 1
ATOM 2979 O O . PRO A 1 383 ? -22.388 -2.506 26.277 1.00 96.38 383 PRO A O 1
ATOM 2982 N N . ASP A 1 384 ? -21.175 -4.211 25.441 1.00 95.44 384 ASP A N 1
ATOM 2983 C CA . ASP A 1 384 ? -22.228 -5.220 25.575 1.00 95.44 384 ASP A CA 1
ATOM 2984 C C . ASP A 1 384 ? -22.456 -5.559 27.054 1.00 95.44 384 ASP A C 1
ATOM 2986 O O . ASP A 1 384 ? -23.591 -5.593 27.531 1.00 95.44 384 ASP A O 1
ATOM 2990 N N . GLU A 1 385 ? -21.376 -5.695 27.824 1.00 97.44 385 GLU A N 1
ATOM 2991 C CA . GLU A 1 385 ? -21.409 -5.902 29.268 1.00 97.44 385 GLU A CA 1
ATOM 2992 C C . GLU A 1 385 ? -21.977 -4.684 29.995 1.00 97.44 385 GLU A C 1
ATOM 2994 O O . GLU A 1 385 ? -22.753 -4.844 30.934 1.00 97.44 385 GLU A O 1
ATOM 2999 N N . ALA A 1 386 ? -21.654 -3.465 29.556 1.00 97.75 386 ALA A N 1
ATOM 3000 C CA . ALA A 1 386 ? -22.257 -2.252 30.102 1.00 97.75 386 ALA A CA 1
ATOM 3001 C C . ALA A 1 386 ? -23.771 -2.225 29.893 1.00 97.75 386 ALA A C 1
ATOM 3003 O O . ALA A 1 386 ? -24.520 -1.868 30.804 1.00 97.75 386 ALA A O 1
ATOM 3004 N N . SER A 1 387 ? -24.228 -2.633 28.709 1.00 97.44 387 SER A N 1
ATOM 3005 C CA . SER A 1 387 ? -25.654 -2.753 28.403 1.00 97.44 387 SER A CA 1
ATOM 3006 C C . SER A 1 387 ? -26.321 -3.808 29.284 1.00 97.44 387 SER A C 1
ATOM 3008 O O . SER A 1 387 ? -27.310 -3.505 29.948 1.00 97.44 387 SER A O 1
ATOM 3010 N N . TRP A 1 388 ? -25.716 -4.991 29.398 1.00 97.38 388 TRP A N 1
ATOM 3011 C CA . TRP A 1 388 ? -26.197 -6.054 30.278 1.00 97.38 388 TRP A CA 1
ATOM 3012 C C . TRP A 1 388 ? -26.263 -5.620 31.753 1.00 97.38 388 TRP A C 1
ATOM 3014 O O . TRP A 1 388 ? -27.265 -5.870 32.420 1.00 97.38 388 TRP A O 1
ATOM 3024 N N . VAL A 1 389 ? -25.243 -4.923 32.274 1.00 97.62 389 VAL A N 1
ATOM 3025 C CA . VAL A 1 389 ? -25.234 -4.419 33.662 1.00 97.62 389 VAL A CA 1
ATOM 3026 C C . VAL A 1 389 ? -26.372 -3.423 33.899 1.00 97.62 389 VAL A C 1
ATOM 3028 O O . VAL A 1 389 ? -27.049 -3.519 34.924 1.00 97.62 389 VAL A O 1
ATOM 3031 N N . LYS A 1 390 ? -26.624 -2.496 32.963 1.00 97.69 390 LYS A N 1
ATOM 3032 C CA . LYS A 1 390 ? -27.763 -1.561 33.055 1.00 97.69 390 LYS A CA 1
ATOM 3033 C C . LYS A 1 390 ? -29.099 -2.311 33.113 1.00 97.69 390 LYS A C 1
ATOM 3035 O O . LYS A 1 390 ? -29.943 -1.999 33.950 1.00 97.69 390 LYS A O 1
ATOM 3040 N N . GLU A 1 391 ? -29.266 -3.357 32.301 1.00 97.69 391 GLU A N 1
ATOM 3041 C CA . GLU A 1 391 ? -30.457 -4.218 32.350 1.00 97.69 391 GLU A CA 1
ATOM 3042 C C . GLU A 1 391 ? -30.615 -4.927 33.703 1.00 97.69 391 GLU A C 1
ATOM 3044 O O . GLU A 1 391 ? -31.736 -5.042 34.204 1.00 97.69 391 GLU A O 1
ATOM 3049 N N . GLN A 1 392 ? -29.514 -5.358 34.334 1.00 97.69 392 GLN A N 1
ATOM 3050 C CA . GLN A 1 392 ? -29.567 -5.957 35.672 1.00 97.69 392 GLN A CA 1
ATOM 3051 C C . GLN A 1 392 ? -30.023 -4.955 36.741 1.00 97.69 392 GLN A C 1
ATOM 3053 O O . GLN A 1 392 ? -30.829 -5.320 37.597 1.00 97.69 392 GLN A O 1
ATOM 3058 N N . PHE A 1 393 ? -29.570 -3.696 36.689 1.00 97.38 393 PHE A N 1
ATOM 3059 C CA . PHE A 1 393 ? -30.049 -2.653 37.607 1.00 97.38 393 PHE A CA 1
ATOM 3060 C C . PHE A 1 393 ? -31.545 -2.381 37.428 1.00 97.38 393 PHE A C 1
ATOM 3062 O O . PHE A 1 393 ? -32.280 -2.356 38.414 1.00 97.38 393 PHE A O 1
ATOM 3069 N N . ALA A 1 394 ? -32.018 -2.278 36.184 1.00 96.75 394 ALA A N 1
ATOM 3070 C CA . ALA A 1 394 ? -33.441 -2.116 35.893 1.00 96.75 394 ALA A CA 1
ATOM 3071 C C . ALA A 1 394 ? -34.288 -3.310 36.369 1.00 96.75 394 ALA A C 1
ATOM 3073 O O . ALA A 1 394 ? -35.376 -3.131 36.925 1.00 96.75 394 ALA A O 1
ATOM 3074 N N . ALA A 1 395 ? -33.793 -4.539 36.194 1.00 95.12 395 ALA A N 1
ATOM 3075 C CA . ALA A 1 395 ? -34.457 -5.736 36.700 1.00 95.12 395 ALA A CA 1
ATOM 3076 C C . ALA A 1 395 ? -34.510 -5.753 38.237 1.00 95.12 395 ALA A C 1
ATOM 3078 O O . ALA A 1 395 ? -35.554 -6.074 38.811 1.00 95.12 395 ALA A O 1
ATOM 3079 N N . LEU A 1 396 ? -33.413 -5.373 38.899 1.00 94.38 396 LEU A N 1
ATOM 3080 C CA . LEU A 1 396 ? -33.327 -5.307 40.355 1.00 94.38 396 LEU A CA 1
ATOM 3081 C C . LEU A 1 396 ? -34.275 -4.253 40.937 1.00 94.38 396 LEU A C 1
ATOM 3083 O O . LEU A 1 396 ? -34.988 -4.558 41.891 1.00 94.38 396 LEU A O 1
ATOM 3087 N N . ASP A 1 397 ? -34.335 -3.058 40.344 1.00 94.94 397 ASP A N 1
ATOM 3088 C CA . ASP A 1 397 ? -35.263 -1.997 40.754 1.00 94.94 397 ASP A CA 1
ATOM 3089 C C . ASP A 1 397 ? -36.722 -2.470 40.681 1.00 94.94 397 ASP A C 1
ATOM 3091 O O . ASP A 1 397 ? -37.477 -2.342 41.646 1.00 94.94 397 ASP A O 1
ATOM 3095 N N . LYS A 1 398 ? -37.100 -3.140 39.583 1.00 93.12 398 LYS A N 1
ATOM 3096 C CA . LYS A 1 398 ? -38.442 -3.717 39.413 1.00 93.12 398 LYS A CA 1
ATOM 3097 C C . LYS A 1 398 ? -38.770 -4.767 40.477 1.00 93.12 398 LYS A C 1
ATOM 3099 O O . LYS A 1 398 ? -39.895 -4.792 40.979 1.00 93.12 398 LYS A O 1
ATOM 3104 N N . ILE A 1 399 ? -37.815 -5.638 40.810 1.00 89.81 399 ILE A N 1
ATOM 3105 C CA . ILE A 1 399 ? -37.987 -6.655 41.858 1.00 89.81 399 ILE A CA 1
ATOM 3106 C C . ILE A 1 399 ? -38.128 -5.986 43.229 1.00 89.81 399 ILE A C 1
ATOM 3108 O O . ILE A 1 399 ? -39.051 -6.321 43.966 1.00 89.81 399 ILE A O 1
ATOM 3112 N N . ALA A 1 400 ? -37.270 -5.014 43.554 1.00 88.25 400 ALA A N 1
ATOM 3113 C CA . ALA A 1 400 ? -37.318 -4.279 44.817 1.00 88.25 400 ALA A CA 1
ATOM 3114 C C . ALA A 1 400 ? -38.643 -3.515 44.988 1.00 88.25 400 ALA A C 1
ATOM 3116 O O . ALA A 1 400 ? -39.244 -3.560 46.065 1.00 88.25 400 ALA A O 1
ATOM 3117 N N . LYS A 1 401 ? -39.144 -2.903 43.905 1.00 87.94 401 LYS A N 1
ATOM 3118 C CA . LYS A 1 401 ? -40.448 -2.230 43.854 1.00 87.94 401 LYS A CA 1
ATOM 3119 C C . LYS A 1 401 ? -41.605 -3.194 44.104 1.00 87.94 401 LYS A C 1
ATOM 3121 O O . LYS A 1 401 ? -42.511 -2.880 44.872 1.00 87.94 401 LYS A O 1
ATOM 3126 N N . ALA A 1 402 ? -41.578 -4.364 43.464 1.00 85.38 402 ALA A N 1
ATOM 3127 C CA . ALA A 1 402 ? -42.624 -5.377 43.598 1.00 85.38 402 ALA A CA 1
ATOM 3128 C C . ALA A 1 402 ? -42.645 -6.013 44.993 1.00 85.38 402 ALA A C 1
ATOM 3130 O O . ALA A 1 402 ? -43.713 -6.206 45.561 1.00 85.38 402 ALA A O 1
ATOM 3131 N N . ALA A 1 403 ? -41.468 -6.293 45.550 1.00 82.31 403 ALA A N 1
ATOM 3132 C CA . ALA A 1 403 ? -41.330 -6.926 46.854 1.00 82.31 403 ALA A CA 1
ATOM 3133 C C . ALA A 1 403 ? -41.620 -5.968 48.025 1.00 82.31 403 ALA A C 1
ATOM 3135 O O . ALA A 1 403 ? -41.584 -6.388 49.177 1.00 82.31 403 ALA A O 1
ATOM 3136 N N . GLY A 1 404 ? -41.858 -4.675 47.763 1.00 73.12 404 GLY A N 1
ATOM 3137 C CA . GLY A 1 404 ? -42.097 -3.683 48.813 1.00 73.12 404 GLY A CA 1
ATOM 3138 C C . GLY A 1 404 ? -40.945 -3.577 49.817 1.00 73.12 404 GLY A C 1
ATOM 3139 O O . GLY A 1 404 ? -41.151 -3.093 50.926 1.00 73.12 404 GLY A O 1
ATOM 3140 N N . VAL A 1 405 ? -39.737 -4.018 49.443 1.00 59.50 405 VAL A N 1
ATOM 3141 C CA . VAL A 1 405 ? -38.583 -4.168 50.351 1.00 59.50 405 VAL A CA 1
ATOM 3142 C C . VAL A 1 405 ? -38.156 -2.823 50.947 1.00 59.50 405 VAL A C 1
ATOM 3144 O O . VAL A 1 405 ? -37.605 -2.776 52.043 1.00 59.50 405 VAL A O 1
ATOM 3147 N N . THR A 1 406 ? -38.492 -1.709 50.295 1.00 53.84 406 THR 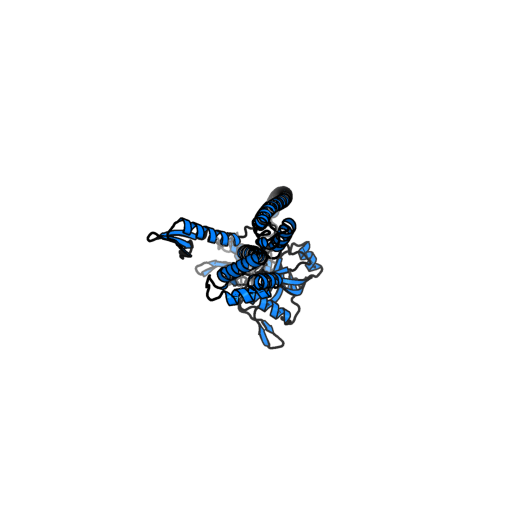A N 1
ATOM 3148 C CA . THR A 1 406 ? -38.278 -0.359 50.832 1.00 53.84 406 THR A CA 1
ATOM 3149 C C . THR A 1 406 ? -39.416 0.155 51.720 1.00 53.84 406 THR A C 1
ATOM 3151 O O . THR A 1 406 ? -39.193 1.087 52.487 1.00 53.84 406 THR A O 1
ATOM 3154 N N . ARG A 1 407 ? -40.611 -0.457 51.700 1.00 53.25 407 ARG A N 1
ATOM 3155 C CA . ARG A 1 407 ? -41.713 -0.119 52.623 1.00 53.25 407 ARG A CA 1
ATOM 3156 C C . ARG A 1 407 ? -41.555 -0.735 54.012 1.00 53.25 407 ARG A C 1
ATOM 3158 O O . ARG A 1 407 ? -42.182 -0.242 54.942 1.00 53.25 407 ARG A O 1
ATOM 3165 N N . GLU A 1 408 ? -40.759 -1.792 54.173 1.00 51.03 408 GLU A N 1
ATOM 3166 C CA . GLU A 1 408 ? -40.682 -2.510 55.456 1.00 51.03 408 GLU A CA 1
ATOM 3167 C C . GLU A 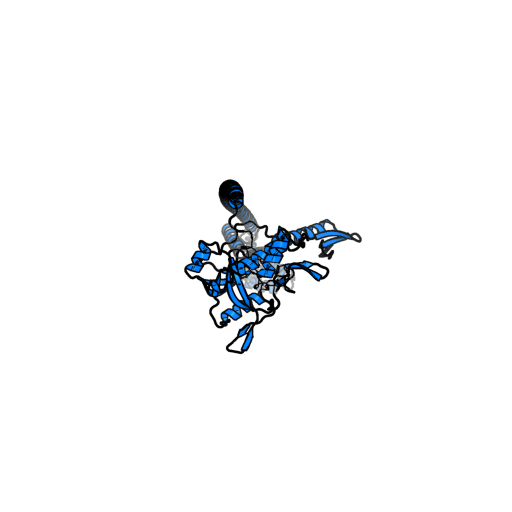1 408 ? -39.515 -2.105 56.362 1.00 51.03 408 GLU A C 1
ATOM 3169 O O . GLU A 1 408 ? -39.545 -2.442 57.541 1.00 51.03 408 GLU A O 1
ATOM 3174 N N . ILE A 1 409 ? -38.510 -1.370 55.867 1.00 54.81 409 ILE A N 1
ATOM 3175 C CA . ILE A 1 409 ? -37.269 -1.148 56.637 1.00 54.81 409 ILE A CA 1
ATOM 3176 C C . ILE A 1 409 ? -37.105 0.291 57.173 1.00 54.81 409 ILE A C 1
ATOM 3178 O O . ILE A 1 409 ? -36.255 0.501 58.035 1.00 54.81 409 ILE A O 1
ATOM 3182 N N . GLY A 1 410 ? -37.917 1.289 56.785 1.00 48.72 410 GLY A N 1
ATOM 3183 C CA . GLY A 1 410 ? -37.658 2.636 57.327 1.00 48.72 410 GLY A CA 1
ATOM 3184 C C . GLY A 1 410 ? -38.595 3.805 57.039 1.00 48.72 410 GLY A C 1
ATOM 3185 O O . GLY A 1 410 ? -38.125 4.934 57.108 1.00 48.72 410 GLY A O 1
ATOM 3186 N N . SER A 1 411 ? -39.879 3.607 56.742 1.00 44.84 411 SER A N 1
ATOM 3187 C CA . SER A 1 411 ? -40.817 4.740 56.703 1.00 44.84 411 SER A CA 1
ATOM 3188 C C . SER A 1 411 ? -42.048 4.439 57.540 1.00 44.84 411 SER A C 1
ATOM 3190 O O . SER A 1 411 ? -42.803 3.542 57.168 1.00 44.84 411 SER A O 1
ATOM 3192 N N . ASP A 1 412 ? -42.205 5.176 58.642 1.00 47.91 412 ASP A N 1
ATOM 3193 C CA . ASP A 1 412 ? -43.450 5.535 59.333 1.00 47.91 412 ASP A CA 1
ATOM 3194 C C . ASP A 1 412 ? -44.689 4.826 58.769 1.00 47.91 412 ASP A C 1
ATOM 3196 O O . ASP A 1 412 ? -45.460 5.371 57.975 1.00 47.91 412 ASP A O 1
ATOM 3200 N N . ARG A 1 413 ? -44.861 3.550 59.124 1.00 49.25 413 ARG A N 1
ATOM 3201 C CA . ARG A 1 413 ? -46.086 2.827 58.794 1.00 49.25 413 ARG A CA 1
ATOM 3202 C C . ARG A 1 413 ? -47.153 3.442 59.698 1.00 49.25 413 ARG A C 1
ATOM 3204 O O . ARG A 1 413 ? -46.975 3.436 60.914 1.00 49.25 413 ARG A O 1
ATOM 3211 N N . GLU A 1 414 ? -48.278 3.893 59.140 1.00 51.47 414 GLU A N 1
ATOM 3212 C CA . GLU A 1 414 ? -49.526 4.249 59.858 1.00 51.47 414 GLU A CA 1
ATOM 3213 C C . GLU A 1 414 ? -50.136 3.054 60.651 1.00 51.47 414 GLU A C 1
ATOM 3215 O O . GLU A 1 414 ? -51.346 2.926 60.809 1.00 51.47 414 GLU A O 1
ATOM 3220 N N . GLY A 1 415 ? -49.303 2.132 61.136 1.00 54.19 415 GLY A N 1
ATOM 3221 C CA . GLY A 1 415 ? -49.644 0.974 61.945 1.00 54.19 415 GLY A CA 1
ATOM 3222 C C . GLY A 1 415 ? -48.660 0.720 63.090 1.00 54.19 415 GLY A C 1
ATOM 3223 O O . GLY A 1 415 ? -48.757 -0.334 63.710 1.00 54.19 415 GLY A O 1
ATOM 3224 N N . GLU A 1 416 ? -47.737 1.641 63.404 1.00 53.19 416 GLU A N 1
ATOM 3225 C CA . GLU A 1 416 ? -46.890 1.507 64.605 1.00 53.19 416 GLU A CA 1
ATOM 3226 C C . GLU A 1 416 ? -47.727 1.521 65.904 1.00 53.19 416 GLU A C 1
ATOM 3228 O O . GLU A 1 416 ? -47.356 0.886 66.888 1.00 53.19 416 GLU A O 1
ATOM 3233 N N . ASP A 1 417 ? -48.926 2.112 65.855 1.00 68.88 417 ASP A N 1
ATOM 3234 C CA . ASP A 1 417 ? -49.921 2.063 66.934 1.00 68.88 417 ASP A CA 1
ATOM 3235 C C . ASP A 1 417 ? -50.799 0.794 66.931 1.00 68.88 417 ASP A C 1
ATOM 3237 O O . ASP A 1 417 ? -51.597 0.596 67.851 1.00 68.88 417 ASP A O 1
ATOM 3241 N N . GLN A 1 418 ? -50.697 -0.084 65.922 1.00 79.56 418 GLN A N 1
ATOM 3242 C CA . GLN A 1 418 ? -51.471 -1.327 65.934 1.00 79.56 418 GLN A CA 1
ATOM 3243 C C . GLN A 1 418 ? -50.887 -2.305 66.957 1.00 79.56 418 GLN A C 1
ATOM 3245 O O . GLN A 1 418 ? -49.675 -2.543 66.953 1.00 79.56 418 GLN A O 1
ATOM 3250 N N . PRO A 1 419 ? -51.726 -2.936 67.800 1.00 89.44 419 PRO A N 1
ATOM 3251 C CA . PRO A 1 419 ? -51.282 -4.002 68.681 1.00 89.44 419 PRO A CA 1
ATOM 3252 C C . PRO A 1 419 ? -50.502 -5.072 67.894 1.00 89.44 419 PRO A C 1
ATOM 3254 O O . PRO A 1 419 ? -50.930 -5.450 66.800 1.00 89.44 419 PRO A O 1
ATOM 3257 N N . PRO A 1 420 ? -49.405 -5.632 68.436 1.00 91.38 420 PRO A N 1
ATOM 3258 C CA . PRO A 1 420 ? -48.570 -6.613 67.729 1.00 91.38 420 PRO A CA 1
ATOM 3259 C C . PRO A 1 420 ? -49.335 -7.810 67.125 1.00 91.38 420 PRO A C 1
ATOM 3261 O O . PRO A 1 420 ? -48.939 -8.362 66.100 1.00 91.38 420 PRO A O 1
ATOM 3264 N N . ALA A 1 421 ? -50.469 -8.194 67.718 1.00 92.25 421 ALA A N 1
ATOM 3265 C CA . ALA A 1 421 ? -51.354 -9.229 67.185 1.00 92.25 421 ALA A CA 1
ATOM 3266 C C . ALA A 1 421 ? -52.048 -8.831 65.861 1.00 92.25 421 ALA A C 1
ATOM 3268 O O . ALA A 1 421 ? -52.218 -9.671 64.979 1.00 92.25 421 ALA A O 1
ATOM 3269 N N . GLU A 1 422 ? -52.431 -7.563 65.695 1.00 91.44 422 GLU A N 1
ATOM 3270 C CA . GLU A 1 422 ? -53.043 -7.043 64.461 1.00 91.44 422 GLU A CA 1
ATOM 3271 C C . GLU A 1 422 ? -52.001 -6.866 63.352 1.00 91.44 422 GLU A C 1
ATOM 3273 O O . GLU A 1 422 ? -52.263 -7.184 62.187 1.00 91.44 422 GLU A O 1
ATOM 3278 N N . GLN A 1 423 ? -50.779 -6.471 63.728 1.00 89.12 423 GLN A N 1
ATOM 3279 C CA . GLN A 1 423 ? -49.637 -6.446 62.813 1.00 89.12 423 GLN A CA 1
ATOM 3280 C C . GLN A 1 423 ? -49.358 -7.848 62.248 1.00 89.12 423 GLN A C 1
ATOM 3282 O O . GLN A 1 423 ? -49.182 -8.007 61.039 1.00 89.12 423 GLN A O 1
ATOM 3287 N N . PHE A 1 424 ? -49.407 -8.885 63.097 1.00 93.25 424 PHE A N 1
ATOM 3288 C CA . PHE A 1 424 ? -49.258 -10.276 62.664 1.00 93.25 424 PHE A CA 1
ATOM 3289 C C . PHE A 1 424 ? -50.314 -10.680 61.625 1.00 93.25 424 PHE A C 1
ATOM 3291 O O . PHE A 1 424 ? -49.978 -11.228 60.577 1.00 93.25 424 PHE A O 1
ATOM 3298 N N . ILE A 1 425 ? -51.590 -10.371 61.873 1.00 94.50 425 ILE A N 1
ATOM 3299 C CA . ILE A 1 425 ? -52.692 -10.702 60.956 1.00 94.50 425 ILE A CA 1
ATOM 3300 C C . ILE A 1 425 ? -52.573 -9.962 59.623 1.00 94.50 425 ILE A C 1
ATOM 3302 O O . ILE A 1 425 ? -52.837 -10.546 58.570 1.00 94.50 425 ILE A O 1
ATOM 3306 N N . THR A 1 426 ? -52.123 -8.710 59.651 1.00 92.62 426 THR A N 1
ATOM 3307 C CA . THR A 1 426 ? -51.873 -7.927 58.436 1.00 92.62 426 THR A CA 1
ATOM 3308 C C . THR A 1 426 ? -50.793 -8.578 57.570 1.00 92.62 426 THR A C 1
ATOM 3310 O O . THR A 1 426 ? -50.992 -8.736 56.363 1.00 92.62 426 THR A O 1
ATOM 3313 N N . LEU A 1 427 ? -49.695 -9.041 58.178 1.00 91.00 427 LEU A N 1
ATOM 3314 C CA . LEU A 1 427 ? -48.629 -9.765 57.475 1.00 91.00 427 LEU A CA 1
ATOM 3315 C C . LEU A 1 427 ? -49.113 -11.107 56.908 1.00 91.00 427 LEU A C 1
ATOM 3317 O O . LEU A 1 427 ? -48.787 -11.453 55.773 1.00 91.00 427 LEU A O 1
ATOM 3321 N N . VAL A 1 428 ? -49.935 -11.850 57.654 1.00 93.94 428 VAL A N 1
ATOM 3322 C CA . VAL A 1 428 ? -50.528 -13.111 57.174 1.00 93.94 428 VAL A CA 1
ATOM 3323 C C . VAL A 1 428 ? -51.463 -12.871 55.986 1.00 93.94 428 VAL A C 1
ATOM 3325 O O . VAL A 1 428 ? -51.378 -13.587 54.990 1.00 93.94 428 VAL A O 1
ATOM 3328 N N . SER A 1 429 ? -52.305 -11.836 56.037 1.00 92.19 429 SER A N 1
ATOM 3329 C CA . SER A 1 429 ? -53.209 -11.474 54.936 1.00 92.19 429 SER A CA 1
ATOM 3330 C C . SER A 1 429 ? -52.452 -11.061 53.668 1.00 92.19 429 SER A C 1
ATOM 3332 O O . SER A 1 429 ? -52.792 -11.486 52.556 1.00 92.19 429 SER A O 1
ATOM 3334 N N . ALA A 1 430 ? -51.373 -10.288 53.831 1.00 88.50 430 ALA A N 1
ATOM 3335 C CA . ALA A 1 430 ? -50.477 -9.932 52.736 1.00 88.50 430 ALA A CA 1
ATOM 3336 C C . ALA A 1 430 ? -49.832 -11.184 52.118 1.00 88.50 430 ALA A C 1
ATOM 3338 O O . ALA A 1 430 ? -49.887 -11.361 50.902 1.00 88.50 430 ALA A O 1
ATOM 3339 N N . MET A 1 431 ? -49.339 -12.108 52.950 1.00 91.88 431 MET A N 1
ATOM 3340 C CA . MET A 1 431 ? -48.753 -13.379 52.509 1.00 91.88 431 MET A CA 1
ATOM 3341 C C . MET A 1 431 ? -49.752 -14.252 51.730 1.00 91.88 431 MET A C 1
ATOM 3343 O O . MET A 1 431 ? -49.387 -14.837 50.709 1.00 91.88 431 MET A O 1
ATOM 3347 N N . VAL A 1 432 ? -51.018 -14.323 52.164 1.00 92.69 432 VAL A N 1
ATOM 3348 C CA . VAL A 1 432 ? -52.094 -15.024 51.432 1.00 92.69 432 VAL A CA 1
ATOM 3349 C C . VAL A 1 432 ? -52.329 -14.401 50.059 1.00 92.69 432 VAL A C 1
ATOM 3351 O O . VAL A 1 432 ? -52.436 -15.111 49.059 1.00 92.69 432 VAL A O 1
ATOM 3354 N N . THR A 1 433 ? -52.367 -13.074 49.990 1.00 89.62 433 THR A N 1
ATOM 3355 C CA . THR A 1 433 ? -52.585 -12.356 48.730 1.00 89.62 433 THR A CA 1
ATOM 3356 C C . THR A 1 433 ? -51.419 -12.557 47.763 1.00 89.62 433 THR A C 1
ATOM 3358 O O . THR A 1 433 ? -51.637 -12.905 46.605 1.00 89.62 433 THR A O 1
ATOM 3361 N N . GLU A 1 434 ? -50.187 -12.393 48.243 1.00 84.06 434 GLU A N 1
ATOM 3362 C CA . GLU A 1 434 ? -48.985 -12.394 47.409 1.00 84.06 434 GLU A CA 1
ATOM 3363 C C . GLU A 1 434 ? -48.567 -13.801 46.967 1.00 84.06 434 GLU A C 1
ATOM 3365 O O . GLU A 1 434 ? -48.353 -14.038 45.779 1.00 84.06 434 GLU A O 1
ATOM 3370 N N . LYS A 1 435 ? -48.467 -14.758 47.900 1.00 90.31 435 LYS A N 1
ATOM 3371 C CA . LYS A 1 435 ? -47.941 -16.101 47.594 1.00 90.31 435 LYS A CA 1
ATOM 3372 C C . LYS A 1 435 ? -49.001 -17.120 47.228 1.00 90.31 435 LYS A C 1
ATOM 3374 O O . LYS A 1 435 ? -48.692 -18.097 46.549 1.00 90.31 435 LYS A O 1
ATOM 3379 N N . PHE A 1 436 ? -50.232 -16.904 47.672 1.00 88.75 436 PHE A N 1
ATOM 3380 C CA . PHE A 1 436 ? -51.325 -17.853 47.482 1.00 88.75 436 PHE A CA 1
ATOM 3381 C C . PHE A 1 436 ? -52.454 -17.281 46.616 1.00 88.75 436 PHE A C 1
ATOM 3383 O O . PHE A 1 436 ? -53.534 -17.860 46.555 1.00 88.75 436 PHE A O 1
ATOM 3390 N N . GLY A 1 437 ? -52.225 -16.153 45.931 1.00 91.56 437 GLY A N 1
ATOM 3391 C CA . GLY A 1 437 ? -53.196 -15.556 45.010 1.00 91.56 437 GLY A CA 1
ATOM 3392 C C . GLY A 1 437 ? -54.512 -15.147 45.678 1.00 91.56 437 GLY A C 1
ATOM 3393 O O . GLY A 1 437 ? -55.552 -15.131 45.025 1.00 91.56 437 GLY A O 1
ATOM 3394 N N . GLY A 1 438 ? -54.484 -14.870 46.984 1.00 92.56 438 GLY A N 1
ATOM 3395 C CA . GLY A 1 438 ? -55.670 -14.547 47.776 1.00 92.56 438 GLY A CA 1
ATOM 3396 C C . GLY A 1 438 ? -56.464 -15.762 48.270 1.00 92.56 438 GLY A C 1
ATOM 3397 O O . GLY A 1 438 ? -57.540 -15.572 48.840 1.00 92.56 438 GLY A O 1
ATOM 3398 N N . ASP A 1 439 ? -55.972 -16.992 48.083 1.00 95.31 439 ASP A N 1
ATOM 3399 C CA . ASP A 1 439 ? -56.650 -18.208 48.542 1.00 95.31 439 ASP A CA 1
ATOM 3400 C C . ASP A 1 439 ? -56.672 -18.303 50.077 1.00 95.31 439 ASP A C 1
ATOM 3402 O O . ASP A 1 439 ? -55.711 -18.718 50.726 1.00 95.31 439 ASP A O 1
ATOM 3406 N N . GLN A 1 440 ? -57.814 -17.954 50.668 1.00 96.12 440 GLN A N 1
ATOM 3407 C CA . GLN A 1 440 ? -58.025 -17.977 52.117 1.00 96.12 440 GLN A CA 1
ATOM 3408 C C . GLN A 1 440 ? -57.910 -19.384 52.724 1.00 96.12 440 GLN A C 1
ATOM 3410 O O . GLN A 1 440 ? -57.652 -19.509 53.921 1.00 96.12 440 GLN A O 1
ATOM 3415 N N . SER A 1 441 ? -58.027 -20.456 51.928 1.00 95.69 441 SER A N 1
ATOM 3416 C CA . SER A 1 441 ? -57.776 -21.817 52.425 1.00 95.69 441 SER A CA 1
ATOM 3417 C C . SER A 1 441 ? -56.309 -22.037 52.823 1.00 95.69 441 SER A C 1
ATOM 3419 O O . SER A 1 441 ? -56.003 -22.947 53.594 1.00 95.69 441 SER A O 1
ATOM 3421 N N . LYS A 1 442 ? -55.406 -21.161 52.366 1.00 97.56 442 LYS A N 1
ATOM 3422 C CA . LYS A 1 442 ? -53.971 -21.167 52.673 1.00 97.56 442 LYS A CA 1
ATOM 3423 C C . LYS A 1 442 ? -53.582 -20.312 53.877 1.00 97.56 442 LYS A C 1
ATOM 3425 O O . LYS A 1 442 ? -52.396 -20.175 54.168 1.00 97.56 442 LYS A O 1
ATOM 3430 N N . TRP A 1 443 ? -54.551 -19.795 54.633 1.00 95.62 443 TRP A N 1
ATOM 3431 C CA . TRP A 1 443 ? -54.295 -18.942 55.796 1.00 95.62 443 TRP A CA 1
ATOM 3432 C C . TRP A 1 443 ? -53.380 -19.592 56.846 1.00 95.62 443 TRP A C 1
ATOM 3434 O O . TRP A 1 443 ? -52.466 -18.947 57.351 1.00 95.62 443 TRP A O 1
ATOM 3444 N N . SER A 1 444 ? -53.559 -20.882 57.151 1.00 95.62 444 SER A N 1
ATOM 3445 C CA . SER A 1 444 ? -52.707 -21.583 58.125 1.00 95.62 444 SER A CA 1
ATOM 3446 C C . SER A 1 444 ? -51.269 -21.777 57.635 1.00 95.62 444 SER A C 1
ATOM 3448 O O . SER A 1 444 ? -50.335 -21.686 58.429 1.00 95.62 444 SER A O 1
ATOM 3450 N N . GLU A 1 445 ? -51.078 -22.023 56.333 1.00 95.88 445 GLU A N 1
ATOM 3451 C CA . GLU A 1 445 ? -49.745 -22.086 55.715 1.00 95.88 445 GLU A CA 1
ATOM 3452 C C . GLU A 1 445 ? -49.074 -20.706 55.766 1.00 95.88 445 GLU A C 1
ATOM 3454 O O . GLU A 1 445 ? -47.917 -20.600 56.171 1.00 95.88 445 GLU A O 1
ATOM 3459 N N . ALA A 1 446 ? -49.817 -19.638 55.462 1.00 95.06 446 ALA A N 1
ATOM 3460 C CA . ALA A 1 446 ? -49.337 -18.265 55.588 1.00 95.06 446 ALA A CA 1
ATOM 3461 C C . ALA A 1 446 ? -48.979 -17.896 57.040 1.00 95.06 446 ALA A C 1
ATOM 3463 O O . ALA A 1 446 ? -47.914 -17.328 57.271 1.00 95.06 446 ALA A O 1
ATOM 3464 N N . MET A 1 447 ? -49.797 -18.281 58.029 1.00 95.75 447 MET A N 1
ATOM 3465 C CA . MET A 1 447 ? -49.484 -18.104 59.455 1.00 95.75 447 MET A CA 1
ATOM 3466 C C . MET A 1 447 ? -48.190 -18.807 59.863 1.00 95.75 447 MET A C 1
ATOM 3468 O O . MET A 1 447 ? -47.411 -18.238 60.622 1.00 95.75 447 MET A O 1
ATOM 3472 N N . ALA A 1 448 ? -47.945 -20.026 59.374 1.00 95.31 448 ALA A N 1
ATOM 3473 C CA . ALA A 1 448 ? -46.720 -20.760 59.682 1.00 95.31 448 ALA A CA 1
ATOM 3474 C C . ALA A 1 448 ? -45.480 -20.069 59.091 1.00 95.31 448 ALA A C 1
ATOM 3476 O O . ALA A 1 448 ? -44.463 -19.943 59.772 1.00 95.31 448 ALA A O 1
ATOM 3477 N N . VAL A 1 449 ? -45.579 -19.577 57.851 1.00 92.19 449 VAL A N 1
ATOM 3478 C CA . VAL A 1 449 ? -44.491 -18.846 57.181 1.00 92.19 449 VAL A CA 1
ATOM 3479 C C . VAL A 1 449 ? -44.204 -17.522 57.891 1.00 92.19 449 VAL A C 1
ATOM 3481 O O . VAL A 1 449 ? -43.062 -17.269 58.269 1.00 92.19 449 VAL A O 1
ATOM 3484 N N . VAL A 1 450 ? -45.230 -16.702 58.137 1.00 92.81 450 VAL A N 1
ATOM 3485 C CA . VAL A 1 450 ? -45.073 -15.409 58.826 1.00 92.81 450 VAL A CA 1
ATOM 3486 C C . VAL A 1 450 ? -44.618 -15.611 60.271 1.00 92.81 450 VAL A C 1
ATOM 3488 O O . VAL A 1 450 ? -43.753 -14.881 60.746 1.00 92.81 450 VAL A O 1
ATOM 3491 N N . GLY A 1 451 ? -45.126 -16.633 60.964 1.00 94.69 451 GLY A N 1
ATOM 3492 C CA . GLY A 1 451 ? -44.714 -16.956 62.329 1.00 94.69 451 GLY A CA 1
ATOM 3493 C C . GLY A 1 451 ? -43.258 -17.395 62.447 1.00 94.69 451 GLY A C 1
ATOM 3494 O O . GLY A 1 451 ? -42.601 -17.040 63.423 1.00 94.69 451 GLY A O 1
ATOM 3495 N N . ALA A 1 452 ? -42.724 -18.097 61.443 1.00 91.56 452 ALA A N 1
ATOM 3496 C CA . ALA A 1 452 ? -41.308 -18.452 61.400 1.00 91.56 452 ALA A CA 1
ATOM 3497 C C . ALA A 1 452 ? -40.404 -17.222 61.194 1.00 91.56 452 ALA A C 1
ATOM 3499 O O . ALA A 1 452 ? -39.323 -17.151 61.776 1.00 91.56 452 ALA A O 1
ATOM 3500 N N . SER A 1 453 ? -40.851 -16.248 60.396 1.00 87.62 453 SER A N 1
ATOM 3501 C CA . SER A 1 453 ? -40.107 -15.011 60.121 1.00 87.62 453 SER A CA 1
ATOM 3502 C C . SER A 1 453 ? -40.260 -13.943 61.213 1.00 87.62 453 SER A C 1
ATOM 3504 O O . SER A 1 453 ? -39.343 -13.151 61.416 1.00 87.62 453 SER A O 1
ATOM 3506 N N . HIS A 1 454 ? -41.380 -13.937 61.947 1.00 93.31 454 HIS A N 1
ATOM 3507 C CA . HIS A 1 454 ? -41.714 -12.938 62.972 1.00 93.31 454 HIS A CA 1
ATOM 3508 C C . HIS A 1 454 ? -42.211 -13.595 64.276 1.00 93.31 454 HIS A C 1
ATOM 3510 O O . HIS A 1 454 ? -43.372 -13.416 64.663 1.00 93.31 454 HIS A O 1
ATOM 3516 N N . PRO A 1 455 ? -41.349 -14.338 65.000 1.00 94.75 455 PRO A N 1
ATOM 3517 C CA . PRO A 1 455 ? -41.765 -15.132 66.159 1.00 94.75 455 PRO A CA 1
ATOM 3518 C C . PRO A 1 455 ? -42.394 -14.296 67.284 1.00 94.75 455 PRO A C 1
ATOM 3520 O O . PRO A 1 455 ? -43.325 -14.759 67.936 1.00 94.75 455 PRO A O 1
ATOM 3523 N N . GLN A 1 456 ? -41.954 -13.048 67.476 1.00 92.25 456 GLN A N 1
ATOM 3524 C CA . GLN A 1 456 ? -42.498 -12.158 68.513 1.00 92.25 456 GLN A CA 1
ATOM 3525 C C . GLN A 1 456 ? -43.942 -11.716 68.219 1.00 92.25 456 GLN A C 1
ATOM 3527 O O . GLN A 1 456 ? -44.773 -11.662 69.123 1.00 92.25 456 GLN A O 1
ATOM 3532 N N . LEU A 1 457 ? -44.265 -11.445 66.950 1.00 93.38 457 LEU A N 1
ATOM 3533 C CA . LEU A 1 457 ? -45.627 -11.095 66.537 1.00 93.38 457 LEU A CA 1
ATOM 3534 C C . LEU A 1 457 ? -46.554 -12.315 66.618 1.00 93.38 457 LEU A C 1
ATOM 3536 O O . LEU A 1 457 ? -47.699 -12.196 67.052 1.00 93.38 457 LEU A O 1
ATOM 3540 N N . ALA A 1 458 ? -46.041 -13.499 66.271 1.00 95.94 458 ALA A N 1
ATOM 3541 C CA . ALA A 1 458 ? -46.772 -14.756 66.411 1.00 95.94 458 ALA A CA 1
ATOM 3542 C C . ALA A 1 458 ? -47.090 -15.081 67.878 1.00 95.94 458 ALA A C 1
ATOM 3544 O O . ALA A 1 458 ? -48.197 -15.521 68.184 1.00 95.94 458 ALA A O 1
ATOM 3545 N N . GLU A 1 459 ? -46.141 -14.842 68.788 1.00 94.75 459 GLU A N 1
ATOM 3546 C CA . GLU A 1 459 ? -46.345 -15.007 70.229 1.00 94.75 459 GLU A CA 1
ATOM 3547 C C . GLU A 1 459 ? -47.394 -14.024 70.760 1.00 94.75 459 GLU A C 1
ATOM 3549 O O . GLU A 1 459 ? -48.316 -14.437 71.463 1.00 94.75 459 GLU A O 1
ATOM 3554 N N . ALA A 1 460 ? -47.319 -12.750 70.363 1.00 94.50 460 ALA A N 1
ATOM 3555 C CA . ALA A 1 460 ? -48.312 -11.749 70.743 1.00 94.50 460 ALA A CA 1
ATOM 3556 C C . ALA A 1 460 ? -49.716 -12.080 70.208 1.00 94.50 460 ALA A C 1
ATOM 3558 O O . ALA A 1 460 ? -50.702 -11.947 70.933 1.00 94.50 460 ALA A O 1
ATOM 3559 N N . TYR A 1 461 ? -49.815 -12.573 68.971 1.00 96.56 461 TYR A N 1
ATOM 3560 C CA . TYR A 1 461 ? -51.069 -13.067 68.407 1.00 96.56 461 TYR A CA 1
ATOM 3561 C C . TYR A 1 461 ? -51.609 -14.273 69.187 1.00 96.56 461 TYR A C 1
ATOM 3563 O O . TYR A 1 461 ? -52.774 -14.292 69.579 1.00 96.56 461 TYR A O 1
ATOM 3571 N N . ALA A 1 462 ? -50.758 -15.260 69.482 1.00 95.75 462 ALA A N 1
ATOM 3572 C CA . ALA A 1 462 ? -51.148 -16.430 70.263 1.00 95.75 462 ALA A CA 1
ATOM 3573 C C . ALA A 1 462 ? -51.592 -16.065 71.689 1.00 95.75 462 ALA A C 1
ATOM 3575 O O . ALA A 1 462 ? -52.476 -16.724 72.231 1.00 95.75 462 ALA A O 1
ATOM 3576 N N . ALA A 1 463 ? -50.998 -15.031 72.291 1.00 94.50 463 ALA A N 1
ATOM 3577 C CA . ALA A 1 463 ? -51.401 -14.507 73.592 1.00 94.50 463 ALA A CA 1
ATOM 3578 C C . ALA A 1 463 ? -52.750 -13.772 73.543 1.00 94.50 463 ALA A C 1
ATOM 3580 O O . ALA A 1 463 ? -53.512 -13.875 74.494 1.00 94.50 463 ALA A O 1
ATOM 3581 N N . ALA A 1 464 ? -53.061 -13.073 72.448 1.00 95.12 464 ALA A N 1
ATOM 3582 C CA . ALA A 1 464 ? -54.319 -12.342 72.284 1.00 95.12 464 ALA A CA 1
ATOM 3583 C C . ALA A 1 464 ? -55.536 -13.243 71.987 1.00 95.12 464 ALA A C 1
ATOM 3585 O O . ALA A 1 464 ? -56.669 -12.835 72.229 1.00 95.12 464 ALA A O 1
ATOM 3586 N N . VAL A 1 465 ? -55.316 -14.445 71.437 1.00 92.81 465 VAL A N 1
ATOM 3587 C CA . VAL A 1 465 ? -56.382 -15.405 71.070 1.00 92.81 465 VAL A CA 1
ATOM 3588 C C . VAL A 1 465 ? -56.681 -16.422 72.189 1.00 92.81 465 VAL A C 1
ATOM 3590 O O . VAL A 1 465 ? -57.675 -17.145 72.112 1.00 92.81 465 VAL A O 1
ATOM 3593 N N . ARG A 1 466 ? -55.833 -16.490 73.223 1.00 85.69 466 ARG A N 1
ATOM 3594 C CA . ARG A 1 466 ? -56.074 -17.274 74.447 1.00 85.69 466 ARG A CA 1
ATOM 3595 C C . ARG A 1 466 ? -56.932 -16.493 75.428 1.00 85.69 466 ARG A C 1
ATOM 3597 O O . ARG A 1 466 ? -57.789 -17.149 76.063 1.00 85.69 466 ARG A O 1
#

Solvent-accessible surface area (backbone atoms only — not comparable to full-atom values): 26058 Å² total; per-residue (Å²): 121,70,58,44,80,45,79,53,97,85,28,23,31,30,23,31,64,89,78,62,48,75,79,43,79,27,83,42,66,67,58,32,50,51,51,51,50,53,54,49,56,61,49,56,74,71,57,78,75,83,82,66,88,59,50,61,63,53,90,94,54,63,42,58,37,42,60,55,49,79,46,79,59,90,92,46,75,48,77,34,46,69,68,54,49,47,45,23,50,54,35,44,76,71,53,39,50,96,57,83,30,34,24,24,50,69,76,34,74,91,67,40,74,28,28,37,55,74,38,72,43,78,57,98,62,28,32,24,36,61,34,65,50,62,38,74,67,34,47,45,33,37,77,73,68,50,29,28,26,32,23,54,36,69,35,20,63,94,79,76,38,61,41,63,40,88,91,76,70,50,73,41,62,37,35,53,63,32,33,17,36,28,70,54,29,49,65,36,44,83,42,27,17,87,44,66,57,62,72,79,56,63,83,64,68,73,56,66,69,66,68,50,78,89,27,34,64,38,70,46,98,88,65,53,73,40,51,51,30,41,40,99,83,77,42,79,28,69,67,37,40,50,44,34,51,31,15,61,75,79,36,39,97,88,42,61,56,80,58,93,58,46,69,57,32,51,53,54,50,50,52,52,29,55,75,68,77,44,80,62,89,82,72,61,94,56,82,61,58,62,61,51,48,54,54,51,50,53,52,49,50,55,48,52,52,52,48,54,55,49,52,54,50,50,54,52,52,52,54,53,51,53,57,49,51,54,52,49,53,57,49,52,55,51,48,56,53,52,51,50,53,52,50,50,51,53,50,54,54,50,48,54,52,40,41,53,54,47,69,63,43,86,54,47,95,65,61,46,70,61,49,36,56,50,46,54,57,27,48,75,76,38,51,67,59,31,51,52,52,52,51,50,53,55,51,47,27,54,49,35,55,72,65,42,61,70,64,76,76,78,54,91,57,102,52,79,85,46,56,52,36,57,51,39,52,52,52,23,52,50,42,18,41,72,78,49,76,54,40,69,91,42,45,66,60,24,42,51,55,46,30,72,77,36,53,69,30,42,50,42,31,56,60,73,76,104

Mean predicted aligned error: 18.61 Å

Radius of gyration: 44.92 Å; Cα contacts (8 Å, |Δi|>4): 550; chains: 1; bounding box: 94×62×139 Å